Protein 8R3X (pdb70)

B-factor: mean 65.82, std 17.02, range [29.99, 141.91]

Solvent-accessible surface area: 32459 Å² total

InterPro domains:
  IPR000270 PB1 domain [PF00564] (26-107)
  IPR000270 PB1 domain [SM00666] (25-106)
  IPR000719 Protein kinase domain [PF00069] (255-521)
  IPR000719 Protein kinase domain [PS50011] (254-522)
  IPR000719 Protein kinase domain [SM00220] (254-522)
  IPR000961 AGC-kinase, C-terminal [PS51285] (523-594)
  IPR000961 AGC-kinase, C-terminal [SM00133] (523-586)
  IPR002219 Protein kinase C-like, phorbol ester/diacylglycerol-binding domain [PF00130] (141-192)
  IPR002219 Protein kinase C-like, phorbol ester/diacylglycerol-binding domain [PS00479] (141-190)
  IPR002219 Protein kinase C-like, phorbol ester/diacylglycerol-binding domain [PS50081] (140-190)
  IPR002219 Protein kinase C-like, phorbol ester/diacylglycerol-binding domain [SM00109] (141-190)
  IPR008271 Serine/threonine-protein kinase, active site [PS00108] (374-386)
  IPR011009 Protein kinase-like domain superfamily [SSF56112] (252-578)
  IPR012233 Protein kinase C [PIRSF000554] (12-596)
  IPR017441 Protein kinase, ATP binding site [PS00107] (260-287)
  IPR017892 Protein kinase, C-terminal [PF00433] (546-584)
  IPR020454 Diacylglycerol/phorbol-ester binding [PR00008] (138-152)
  IPR020454 Diacylglycerol/phorbol-ester binding [PR00008] (154-163)
  IPR020454 Diacylglycerol/phorbol-ester binding [PR00008] (167-178)
  IPR020454 Diacylglycerol/phorbol-ester binding [PR00008] (179-191)

Sequence (696 aa):
LGLQDFDLLRVIGRGSYAKVLLVRLKKTDRIYAMKVVKKELVNDDEDIDWVQTEKHVFEQASNHPFLVGLHSCFQTESRLFFVIEYVNGGDLMFHHMQRQRKLPEEHARFYSAEISLALNYLHERGIIYRDLKLDNVLLDSEGHIKLTDYGMCKEGLRPGDTTSFCGTPNYIAPEILRGEDYGFSVDWWALGVLMFEMMAGRSPFDIVGSSDNPDQNTEDYLFQVILEKQIRIPRSLSVKAASVLKSFLNKDPKERLGCHPQTGFADIQGHPFFRNVDWDMMEQKQVVPPFKPNISGEFGLDNFDSQFTNEPVQLPDDDDIVRKIDQSEFEGFEYINPLLGLQDFDLLRVIGRGSYAKVLLVRLKKTDRIYAMKVVKKELVNDDEDIDWVQTEKHVFEQASNHPFLVGLHSCFQTESRLFFVIEYVNGGDLMFHMQRQRKLPEEHARFYSAEISLALNYLHERGIIYRDLKLDNVLLDSEGHIKLTDYGMCKEGLRPGDTTSFCGTPNYIAPEILRGEDYGFSVDWWALGVLMFEMMAGRSPFDIVGSSDNPDQNTEDYLFQVILEKQIRIPRSLSVKAASVLKSFLNKDPKERLGCHPQTGFADIQGHPFFRNVDWDMMEQKQVVPPFKPNISGEFGLDNFDSQFTNEPVQLPDDDDIVRKIDQSEFEGFEYINPKKSLRQSFRRKKSLRQSFRRM

Secondary structure (DSSP, 8-state):
--GGGEEEEEEEEE-SSEEEEEEEETTT--EEEEEEEEGGG--SHHHHHHHHHHHHHHHHS--STTB--EEEEEE-SSEEEEEE----S-BHHHHHHHSSS--HHHHHHHHHHHHHHHHHHHHTT-B-----GGGEEE-TTS-EEE---TT-B----TT--B--EE-GGG--HHHHTT--B-THHHHHHHHHHHHHHHHSS-TTTTTTT-SSGGGSSHHHHHHHHHHS--PPPTTS-HHHHHHHHHHT-SSSTTSTT--TTTHHHHHHTSGGGSS--HHHHHTT-SPPS------TTT-GGGS-HHHHHS-S-----HHHHTT--GGGGTT--EE---/--GGGEEEEEEEEE-SSEEEEEEEETTSS-EEEEEEEEGGG--SSSHHHHHHHHHHHHHHHTT-TTB--EEEEEE-SSEEEEEE----S-BHHHHHHHSSS--HHHHHHHHHHHHHHHHHHHHTT-B-----GGGEEE-TTS-EEE---TT-B----TT--B--EE-GGG--HHHHTT--B-THHHHHHHHHHHHHHHHSS-TTTTTTT-SSGGGSSHHHHHHHHHHS--PPPTTS-HHHHHHHHHHT-SSSTTSTT--TTTHHHHHHTSGGGSS--HHHHHTT-SPPS------SSS-GGGS-HHHHTS-S-----HHHHTTS-GGGGTT--EE--/--S----EE-/--STTS-EE--

Structure (mmCIF, N/CA/C/O backbone):
data_8R3X
#
_entry.id   8R3X
#
_cell.length_a   78.418
_cell.length_b   86.324
_cell.length_c   114.803
_cell.angle_alpha   90.000
_cell.angle_beta   90.000
_cell.angle_gamma   90.000
#
_symmetry.space_group_name_H-M   'P 21 21 21'
#
loop_
_entity.id
_entity.type
_entity.pdbx_description
1 polymer 'Protein kinase C iota type'
2 polymer 'LLGL scribble cell polarity complex component 2'
3 water water
#
loop_
_atom_site.group_PDB
_atom_site.id
_atom_site.type_symbol
_atom_site.label_atom_id
_atom_site.label_alt_id
_atom_site.label_comp_id
_atom_site.label_asym_id
_atom_site.label_entity_id
_atom_site.label_seq_id
_atom_site.pdbx_PDB_ins_code
_atom_site.Cartn_x
_atom_site.Cartn_y
_atom_site.Cartn_z
_atom_site.occupancy
_atom_site.B_iso_or_equiv
_atom_site.auth_seq_id
_atom_site.auth_comp_id
_atom_site.auth_asym_id
_atom_site.auth_atom_id
_atom_site.pdbx_PDB_model_num
ATOM 1 N N . LEU A 1 9 ? -14.046 17.243 1.125 1.000 90.977 249 LEU A N 1
ATOM 2 C CA . LEU A 1 9 ? -12.602 17.603 1.099 1.000 90.837 249 LEU A CA 1
ATOM 3 C C . LEU A 1 9 ? -12.381 18.890 0.300 1.000 89.942 249 LEU A C 1
ATOM 4 O O . LEU A 1 9 ? -13.099 19.148 -0.667 1.000 91.337 249 LEU A O 1
ATOM 9 N N . GLY A 1 10 ? -11.358 19.669 0.704 1.000 88.111 250 GLY A N 1
ATOM 10 C CA . GLY A 1 10 ? -11.026 20.949 0.087 1.000 85.076 250 GLY A CA 1
ATOM 11 C C . GLY A 1 10 ? -9.530 21.266 0.168 1.000 82.307 250 GLY A C 1
ATOM 12 O O . GLY A 1 10 ? -8.732 20.439 0.597 1.000 80.091 250 GLY A O 1
ATOM 13 N N . LEU A 1 11 ? -9.171 22.487 -0.251 1.000 81.444 251 LEU A N 1
ATOM 14 C CA . LEU A 1 11 ? -7.788 22.946 -0.330 1.000 82.563 251 LEU A CA 1
ATOM 15 C C . LEU A 1 11 ? -7.161 23.097 1.059 1.000 88.171 251 LEU A C 1
ATOM 16 O O . LEU A 1 11 ? -5.941 22.989 1.181 1.000 87.392 251 LEU A O 1
ATOM 21 N N . GLN A 1 12 ? -8.000 23.384 2.073 1.000 95.806 252 GLN A N 1
ATOM 22 C CA . GLN A 1 12 ? -7.639 23.440 3.491 1.000 101.633 252 GLN A CA 1
ATOM 23 C C . GLN A 1 12 ? -6.874 22.188 3.941 1.000 99.899 252 GLN A C 1
ATOM 24 O O . GLN A 1 12 ? -5.904 22.292 4.700 1.000 99.596 252 GLN A O 1
ATOM 30 N N . ASP A 1 13 ? -7.297 21.014 3.439 1.000 97.646 253 ASP A N 1
ATOM 31 C CA . ASP A 1 13 ? -6.783 19.719 3.867 1.000 95.593 253 ASP A CA 1
ATOM 32 C C . ASP A 1 13 ? -5.415 19.372 3.260 1.000 89.779 253 ASP A C 1
ATOM 33 O O . ASP A 1 13 ? -4.947 18.255 3.488 1.000 88.400 253 ASP A O 1
ATOM 38 N N . PHE A 1 14 ? -4.779 20.288 2.492 1.000 84.555 254 PHE A N 1
ATOM 39 C CA . PHE A 1 14 ? -3.538 19.991 1.790 1.000 81.539 254 PHE A CA 1
ATOM 40 C C . PHE A 1 14 ? -2.471 21.046 2.078 1.000 81.776 254 PHE A C 1
ATOM 41 O O . PHE A 1 14 ? -2.747 22.240 2.027 1.000 78.602 254 PHE A O 1
ATOM 49 N N . ASP A 1 15 ? -1.263 20.555 2.393 1.000 84.697 255 ASP A N 1
ATOM 50 C CA . ASP A 1 15 ? -0.064 21.350 2.598 1.000 87.363 255 ASP A CA 1
ATOM 51 C C . ASP A 1 15 ? 0.690 21.328 1.267 1.000 84.481 255 ASP A C 1
ATOM 52 O O . ASP A 1 15 ? 1.118 20.254 0.846 1.000 88.374 255 ASP A O 1
ATOM 57 N N . LEU A 1 16 ? 0.786 22.481 0.579 1.000 82.278 256 LEU A N 1
ATOM 58 C CA . LEU A 1 16 ? 1.420 22.567 -0.738 1.000 78.986 256 LEU A CA 1
ATOM 59 C C . LEU A 1 16 ? 2.935 22.577 -0.554 1.000 79.144 256 LEU A C 1
ATOM 60 O O . LEU A 1 16 ? 3.429 23.359 0.257 1.000 80.970 256 LEU A O 1
ATOM 65 N N . LEU A 1 17 ? 3.651 21.745 -1.332 1.000 78.357 257 LEU A N 1
ATOM 66 C CA . LEU A 1 17 ? 5.058 21.437 -1.086 1.000 79.454 257 LEU A CA 1
ATOM 67 C C . LEU A 1 17 ? 5.952 21.972 -2.206 1.000 76.780 257 LEU A C 1
ATOM 68 O O . LEU A 1 17 ? 6.977 22.583 -1.903 1.000 78.649 257 LEU A O 1
ATOM 73 N N . ARG A 1 18 ? 5.599 21.700 -3.473 1.000 73.485 258 ARG A N 1
ATOM 74 C CA . ARG A 1 18 ? 6.369 22.173 -4.620 1.000 76.504 258 ARG A CA 1
ATOM 75 C C . ARG A 1 18 ? 5.555 22.049 -5.912 1.000 75.896 258 ARG A C 1
ATOM 76 O O . ARG A 1 18 ? 4.647 21.227 -5.987 1.000 82.068 258 ARG A O 1
ATOM 84 N N . VAL A 1 19 ? 5.887 22.883 -6.912 1.000 74.109 259 VAL A N 1
ATOM 85 C CA . VAL A 1 19 ? 5.381 22.763 -8.272 1.000 71.848 259 VAL A CA 1
ATOM 86 C C . VAL A 1 19 ? 6.242 21.722 -8.983 1.000 71.072 259 VAL A C 1
ATOM 87 O O . VAL A 1 19 ? 7.458 21.763 -8.848 1.000 76.580 259 VAL A O 1
ATOM 91 N N . ILE A 1 20 ? 5.617 20.794 -9.723 1.000 68.190 260 ILE A N 1
ATOM 92 C CA . ILE A 1 20 ? 6.336 19.693 -10.361 1.000 69.416 260 ILE A CA 1
ATOM 93 C C . ILE A 1 20 ? 6.008 19.551 -11.852 1.000 67.487 260 ILE A C 1
ATOM 94 O O . ILE A 1 20 ? 6.644 18.738 -12.528 1.000 65.966 260 ILE A O 1
ATOM 99 N N . GLY A 1 21 ? 5.053 20.320 -12.394 1.000 68.658 261 GLY A N 1
ATOM 100 C CA . GLY A 1 21 ? 4.581 20.067 -13.749 1.000 66.929 261 GLY A CA 1
ATOM 101 C C . GLY A 1 21 ? 3.559 21.097 -14.223 1.000 65.679 261 GLY A C 1
ATOM 102 O O . GLY A 1 21 ? 2.929 21.782 -13.413 1.000 60.539 261 GLY A O 1
ATOM 103 N N . ARG A 1 22 ? 3.425 21.184 -15.557 1.000 67.674 262 ARG A N 1
ATOM 104 C CA . ARG A 1 22 ? 2.542 22.130 -16.225 1.000 68.966 262 ARG A CA 1
ATOM 105 C C . ARG A 1 22 ? 2.105 21.547 -17.568 1.000 72.601 262 ARG A C 1
ATOM 106 O O . ARG A 1 22 ? 2.957 21.251 -18.401 1.000 76.936 262 ARG A O 1
ATOM 114 N N . GLY A 1 23 ? 0.790 21.359 -17.750 1.000 78.020 263 GLY A N 1
ATOM 115 C CA . GLY A 1 23 ? 0.188 21.098 -19.052 1.000 81.402 263 GLY A CA 1
ATOM 116 C C . GLY A 1 23 ? -0.355 22.385 -19.676 1.000 85.926 263 GLY A C 1
ATOM 117 O O . GLY A 1 23 ? -0.069 23.483 -19.195 1.000 87.426 263 GLY A O 1
ATOM 118 N N . SER A 1 24 ? -1.133 22.233 -20.752 1.000 89.969 264 SER A N 1
ATOM 119 C CA . SER A 1 24 ? -1.852 23.344 -21.366 1.000 95.443 264 SER A CA 1
ATOM 120 C C . SER A 1 24 ? -2.958 23.855 -20.435 1.000 92.753 264 SER A C 1
ATOM 121 O O . SER A 1 24 ? -3.080 25.066 -20.228 1.000 87.424 264 SER A O 1
ATOM 124 N N . TYR A 1 25 ? -3.727 22.917 -19.859 1.000 90.627 265 TYR A N 1
ATOM 125 C CA . TYR A 1 25 ? -4.838 23.222 -18.964 1.000 86.597 265 TYR A CA 1
ATOM 126 C C . TYR A 1 25 ? -4.372 23.399 -17.514 1.000 81.154 265 TYR A C 1
ATOM 127 O O . TYR A 1 25 ? -4.862 24.299 -16.827 1.000 79.657 265 TYR A O 1
ATOM 136 N N . ALA A 1 26 ? -3.415 22.566 -17.063 1.000 76.314 266 ALA A N 1
ATOM 137 C CA . ALA A 1 26 ? -3.183 22.316 -15.647 1.000 71.393 266 ALA A CA 1
ATOM 138 C C . ALA A 1 26 ? -1.821 22.819 -15.162 1.000 66.353 266 ALA A C 1
ATOM 139 O O . ALA A 1 26 ? -0.875 22.942 -15.937 1.000 67.029 266 ALA A O 1
ATOM 141 N N . LYS A 1 27 ? -1.753 23.087 -13.850 1.000 62.494 267 LYS A N 1
ATOM 142 C CA . LYS A 1 27 ? -0.521 23.184 -13.084 1.000 62.526 267 LYS A CA 1
ATOM 143 C C . LYS A 1 27 ? -0.511 22.043 -12.068 1.000 62.750 267 LYS A C 1
ATOM 144 O O . LYS A 1 27 ? -1.537 21.797 -11.434 1.000 63.613 267 LYS A O 1
ATOM 150 N N . VAL A 1 28 ? 0.644 21.376 -11.902 1.000 63.371 268 VAL A N 1
ATOM 151 C CA . VAL A 1 28 ? 0.753 20.190 -11.059 1.000 61.476 268 VAL A CA 1
ATOM 152 C C . VAL A 1 28 ? 1.637 20.507 -9.856 1.000 61.697 268 VAL A C 1
ATOM 153 O O . VAL A 1 28 ? 2.696 21.109 -10.015 1.000 63.697 268 VAL A O 1
ATOM 157 N N . LEU A 1 29 ? 1.186 20.072 -8.669 1.000 61.886 269 LEU A N 1
ATOM 158 C CA . LEU A 1 29 ? 1.904 20.291 -7.425 1.000 65.792 269 LEU A CA 1
ATOM 159 C C . LEU A 1 29 ? 2.034 18.975 -6.663 1.000 64.853 269 LEU A C 1
ATOM 160 O O . LEU A 1 29 ? 1.180 18.102 -6.775 1.000 60.594 269 LEU A O 1
ATOM 165 N N . LEU A 1 30 ? 3.126 18.859 -5.895 1.000 66.787 270 LEU A N 1
ATOM 166 C CA . LEU A 1 30 ? 3.250 17.898 -4.811 1.000 68.292 270 LEU A CA 1
ATOM 167 C C . LEU A 1 30 ? 2.536 18.472 -3.590 1.000 70.498 270 LEU A C 1
ATOM 168 O O . LEU A 1 30 ? 2.802 19.615 -3.216 1.000 74.656 270 LEU A O 1
ATOM 173 N N . VAL A 1 31 ? 1.643 17.675 -2.978 1.000 69.364 271 VAL A N 1
ATOM 174 C CA . VAL A 1 31 ? 0.884 18.083 -1.799 1.000 68.750 271 VAL A CA 1
ATOM 175 C C . VAL A 1 31 ? 0.964 16.980 -0.744 1.000 69.053 271 VAL A C 1
ATOM 176 O O . VAL A 1 31 ? 1.258 15.842 -1.084 1.000 70.432 271 VAL A O 1
ATOM 180 N N . ARG A 1 32 ? 0.705 17.341 0.522 1.000 70.140 272 ARG A N 1
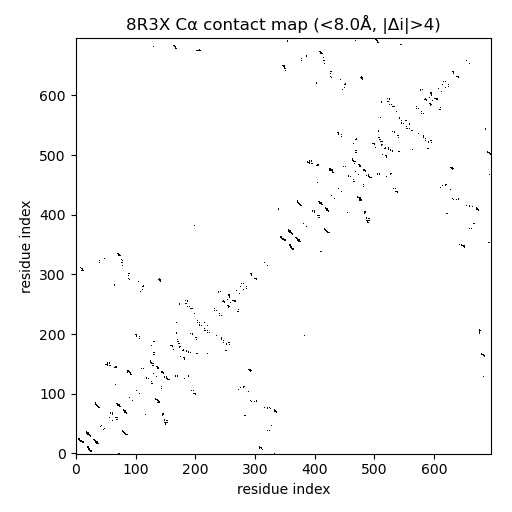ATOM 181 C CA . ARG A 1 32 ? 0.569 16.404 1.630 1.000 73.717 272 ARG A CA 1
ATOM 182 C C . ARG A 1 32 ? -0.853 16.516 2.173 1.000 73.643 272 ARG A C 1
ATOM 183 O O . ARG A 1 32 ? -1.321 17.623 2.425 1.000 76.070 272 ARG A O 1
ATOM 191 N N . LEU A 1 33 ? -1.511 15.369 2.382 1.000 72.230 273 LEU A N 1
ATOM 192 C CA . LEU A 1 33 ? -2.763 15.323 3.117 1.000 74.464 273 LEU A CA 1
ATOM 193 C C . LEU A 1 33 ? -2.437 15.472 4.599 1.000 82.010 273 LEU A C 1
ATOM 194 O O . LEU A 1 33 ? -1.731 14.634 5.165 1.000 85.705 273 LEU A O 1
ATOM 199 N N . LYS A 1 34 ? -2.984 16.530 5.221 1.000 86.258 274 LYS A N 1
ATOM 200 C CA . LYS A 1 34 ? -2.737 16.860 6.618 1.000 88.566 274 LYS A CA 1
ATOM 201 C C . LYS A 1 34 ? -3.269 15.765 7.547 1.000 92.890 274 LYS A C 1
ATOM 202 O O . LYS A 1 34 ? -2.696 15.530 8.606 1.000 96.830 274 LYS A O 1
ATOM 208 N N . LYS A 1 35 ? -4.357 15.098 7.140 1.000 94.867 275 LYS A N 1
ATOM 209 C CA . LYS A 1 35 ? -4.981 14.030 7.907 1.000 95.096 275 LYS A CA 1
ATOM 210 C C . LYS A 1 35 ? -4.048 12.829 8.104 1.000 90.824 275 LYS A C 1
ATOM 211 O O . LYS A 1 35 ? -4.043 12.267 9.199 1.000 89.919 275 LYS A O 1
ATOM 217 N N . THR A 1 36 ? -3.249 12.471 7.084 1.000 87.747 276 THR A N 1
ATOM 218 C CA . THR A 1 36 ? -2.555 11.176 7.050 1.000 86.708 276 THR A CA 1
ATOM 219 C C . THR A 1 36 ? -1.044 11.257 6.799 1.000 85.537 276 THR A C 1
ATOM 220 O O . THR A 1 36 ? -0.378 10.224 6.912 1.000 82.515 276 THR A O 1
ATOM 224 N N . ASP A 1 37 ? -0.526 12.422 6.362 1.000 83.905 277 ASP A N 1
ATOM 225 C CA . ASP A 1 37 ? 0.875 12.604 5.995 1.000 81.389 277 ASP A CA 1
ATOM 226 C C . ASP A 1 37 ? 1.285 11.700 4.821 1.000 77.457 277 ASP A C 1
ATOM 227 O O . ASP A 1 37 ? 2.468 11.397 4.657 1.000 79.049 277 ASP A O 1
ATOM 232 N N . ARG A 1 38 ? 0.322 11.270 3.988 1.000 74.112 278 ARG A N 1
ATOM 233 C CA . ARG A 1 38 ? 0.630 10.736 2.672 1.000 72.735 278 ARG A CA 1
ATOM 234 C C . ARG A 1 38 ? 0.777 11.937 1.741 1.000 69.016 278 ARG A C 1
ATOM 235 O O . ARG A 1 38 ? 0.092 12.941 1.929 1.000 70.043 278 ARG A O 1
ATOM 243 N N . ILE A 1 39 ? 1.683 11.826 0.760 1.000 65.071 279 ILE A N 1
ATOM 244 C CA . ILE A 1 39 ? 1.909 12.860 -0.237 1.000 61.621 279 ILE A CA 1
ATOM 245 C C . ILE A 1 39 ? 1.269 12.413 -1.553 1.000 59.655 279 ILE A C 1
ATOM 246 O O . ILE A 1 39 ? 1.305 11.236 -1.890 1.000 58.336 279 ILE A O 1
ATOM 251 N N . TYR A 1 40 ? 0.678 13.373 -2.281 1.000 60.757 280 TYR A N 1
ATOM 252 C CA . TYR A 1 40 ? -0.016 13.131 -3.539 1.000 56.973 280 TYR A CA 1
ATOM 253 C C . TYR A 1 40 ? 0.385 14.198 -4.558 1.000 55.357 280 TYR A C 1
ATOM 254 O O . TYR A 1 40 ? 1.021 15.192 -4.212 1.000 54.825 280 TYR A O 1
ATOM 263 N N . ALA A 1 41 ? 0.013 13.962 -5.821 1.000 54.433 281 ALA A N 1
ATOM 264 C CA . ALA A 1 41 ? 0.122 14.944 -6.893 1.000 53.564 281 ALA A CA 1
ATOM 265 C C . ALA A 1 41 ? -1.230 15.629 -7.086 1.000 53.106 281 ALA A C 1
ATOM 266 O O . ALA A 1 41 ? -2.249 14.946 -7.103 1.000 55.454 281 ALA A O 1
ATOM 268 N N . MET A 1 42 ? -1.233 16.959 -7.243 1.000 52.685 282 MET A N 1
ATOM 269 C CA . MET A 1 42 ? -2.462 17.734 -7.353 1.000 54.099 282 MET A CA 1
ATOM 270 C C . MET A 1 42 ? -2.477 18.460 -8.700 1.000 54.364 282 MET A C 1
ATOM 271 O O . MET A 1 42 ? -1.696 19.385 -8.885 1.000 59.694 282 MET A O 1
ATOM 276 N N . LYS A 1 43 ? -3.372 18.049 -9.614 1.000 53.864 283 LYS A N 1
ATOM 277 C CA . LYS A 1 43 ? -3.573 18.711 -10.895 1.000 55.751 283 LYS A CA 1
ATOM 278 C C . LYS A 1 43 ? -4.575 19.849 -10.693 1.000 56.602 283 LYS A C 1
ATOM 279 O O . LYS A 1 43 ? -5.732 19.580 -10.373 1.000 55.736 283 LYS A O 1
ATOM 285 N N . VAL A 1 44 ? -4.123 21.101 -10.896 1.000 57.378 284 VAL A N 1
ATOM 286 C CA . VAL A 1 44 ? -4.920 22.302 -10.684 1.000 56.936 284 VAL A CA 1
ATOM 287 C C . VAL A 1 44 ? -5.270 22.857 -12.061 1.000 57.091 284 VAL A C 1
ATOM 288 O O . VAL A 1 44 ? -4.379 23.330 -12.759 1.000 58.710 284 VAL A O 1
ATOM 292 N N . VAL A 1 45 ? -6.554 22.778 -12.439 1.000 55.688 285 VAL A N 1
ATOM 293 C CA . VAL A 1 45 ? -7.053 23.306 -13.697 1.000 55.193 285 VAL A CA 1
ATOM 294 C C . VAL A 1 45 ? -7.878 24.550 -13.386 1.000 58.146 285 VAL A C 1
ATOM 295 O O . VAL A 1 45 ? -8.856 24.449 -12.649 1.000 60.802 285 VAL A O 1
ATOM 299 N N . LYS A 1 46 ? -7.484 25.701 -13.955 1.000 60.026 286 LYS A N 1
ATOM 300 C CA . LYS A 1 46 ? -8.270 26.926 -13.863 1.000 63.210 286 LYS A CA 1
ATOM 301 C C . LYS A 1 46 ? -9.540 26.830 -14.719 1.000 60.507 286 LYS A C 1
ATOM 302 O O . LYS A 1 46 ? -9.467 26.453 -15.890 1.000 59.518 286 LYS A O 1
ATOM 308 N N . LYS A 1 47 ? -10.690 27.219 -14.144 1.000 58.131 287 LYS A N 1
ATOM 309 C CA . LYS A 1 47 ? -11.975 27.164 -14.831 1.000 56.994 287 LYS A CA 1
ATOM 310 C C . LYS A 1 47 ? -12.065 28.190 -15.964 1.000 59.373 287 LYS A C 1
ATOM 311 O O . LYS A 1 47 ? -12.853 28.014 -16.881 1.000 60.107 287 LYS A O 1
ATOM 317 N N . GLU A 1 48 ? -11.300 29.286 -15.848 1.000 62.673 288 GLU A N 1
ATOM 318 C CA . GLU A 1 48 ? -11.012 30.267 -16.896 1.000 65.403 288 GLU A CA 1
ATOM 319 C C . GLU A 1 48 ? -10.735 29.630 -18.264 1.000 64.626 288 GLU A C 1
ATOM 320 O O . GLU A 1 48 ? -11.178 30.153 -19.286 1.000 64.408 288 GLU A O 1
ATOM 326 N N . LEU A 1 49 ? -9.984 28.519 -18.268 1.000 66.129 289 LEU A N 1
ATOM 327 C CA . LEU A 1 49 ? -9.526 27.840 -19.476 1.000 69.437 289 LEU A CA 1
ATOM 328 C C . LEU A 1 49 ? -10.587 26.910 -20.076 1.000 66.276 289 LEU A C 1
ATOM 329 O O . LEU A 1 49 ? -10.476 26.575 -21.257 1.000 65.395 289 LEU A O 1
ATOM 334 N N . VAL A 1 50 ? -11.576 26.459 -19.281 1.000 65.863 290 VAL A N 1
ATOM 335 C CA . VAL A 1 50 ? -12.537 25.451 -19.721 1.000 65.997 290 VAL A CA 1
ATOM 336 C C . VAL A 1 50 ? -13.859 26.150 -20.089 1.000 68.563 290 VAL A C 1
ATOM 337 O O . VAL A 1 50 ? -14.586 26.614 -19.212 1.000 63.200 290 VAL A O 1
ATOM 341 N N . ASN A 1 51 ? -14.144 26.252 -21.410 1.000 75.133 291 ASN A N 1
ATOM 342 C CA . ASN A 1 51 ? -15.145 27.166 -21.974 1.000 81.294 291 ASN A CA 1
ATOM 343 C C . ASN A 1 51 ? -16.018 26.537 -23.068 1.000 84.871 291 ASN A C 1
ATOM 344 O O . ASN A 1 51 ? -17.177 26.930 -23.196 1.000 86.010 291 ASN A O 1
ATOM 349 N N . ASP A 1 52 ? -15.464 25.624 -23.885 1.000 87.908 292 ASP A N 1
ATOM 350 C CA . ASP A 1 52 ? -16.169 24.992 -24.996 1.000 94.503 292 ASP A CA 1
ATOM 351 C C . ASP A 1 52 ? -16.596 23.569 -24.635 1.000 92.377 292 ASP A C 1
ATOM 352 O O . ASP A 1 52 ? -16.240 23.071 -23.572 1.000 81.333 292 ASP A O 1
ATOM 357 N N . ASP A 1 53 ? -17.356 22.924 -25.547 1.000 101.467 293 ASP A N 1
ATOM 358 C CA . ASP A 1 53 ? -17.649 21.492 -25.509 1.000 104.539 293 ASP A CA 1
ATOM 359 C C . ASP A 1 53 ? -16.379 20.686 -25.245 1.000 104.097 293 ASP A C 1
ATOM 360 O O . ASP A 1 53 ? -16.323 19.937 -24.275 1.000 103.844 293 ASP A O 1
ATOM 365 N N . GLU A 1 54 ? -15.333 20.974 -26.038 1.000 103.894 294 GLU A N 1
ATOM 366 C CA . GLU A 1 54 ? -14.079 20.231 -26.065 1.000 99.967 294 GLU A CA 1
ATOM 367 C C . GLU A 1 54 ? -13.350 20.262 -24.712 1.000 96.054 294 GLU A C 1
ATOM 368 O O . GLU A 1 54 ? -12.514 19.397 -24.465 1.000 99.567 294 GLU A O 1
ATOM 374 N N . ASP A 1 55 ? -13.639 21.264 -23.864 1.000 94.956 295 ASP A N 1
ATOM 375 C CA . ASP A 1 55 ? -12.940 21.515 -22.612 1.000 89.126 295 ASP A CA 1
ATOM 376 C C . ASP A 1 55 ? -13.651 20.865 -21.417 1.000 85.816 295 ASP A C 1
ATOM 377 O O . ASP A 1 55 ? -12.979 20.380 -20.500 1.000 80.365 295 ASP A O 1
ATOM 382 N N . ILE A 1 56 ? -14.999 20.945 -21.387 1.000 85.037 296 ILE A N 1
ATOM 383 C CA . ILE A 1 56 ? -15.827 20.340 -20.338 1.000 83.905 296 ILE A CA 1
ATOM 384 C C . ILE A 1 56 ? -15.754 18.813 -20.423 1.000 81.881 296 ILE A C 1
ATOM 385 O O . ILE A 1 56 ? -15.717 18.152 -19.386 1.000 79.465 296 ILE A O 1
ATOM 390 N N . ASP A 1 57 ? -15.772 18.265 -21.650 1.000 83.171 297 ASP A N 1
ATOM 391 C CA . ASP A 1 57 ? -15.684 16.830 -21.887 1.000 81.541 297 ASP A CA 1
ATOM 392 C C . ASP A 1 57 ? -14.334 16.292 -21.409 1.000 77.141 297 ASP A C 1
ATOM 393 O O . ASP A 1 57 ? -14.305 15.206 -20.831 1.000 76.625 297 ASP A O 1
ATOM 398 N N . TRP A 1 58 ? -13.246 17.053 -21.647 1.000 77.804 298 TRP A N 1
ATOM 399 C CA . TRP A 1 58 ? -11.893 16.719 -21.206 1.000 85.713 298 TRP A CA 1
ATOM 400 C C . TRP A 1 58 ? -11.830 16.473 -19.696 1.000 86.274 298 TRP A C 1
ATOM 401 O O . TRP A 1 58 ? -11.173 15.522 -19.271 1.000 87.282 298 TRP A O 1
ATOM 412 N N . VAL A 1 59 ? -12.520 17.308 -18.900 1.000 88.571 299 VAL A N 1
ATOM 413 C CA . VAL A 1 59 ? -12.502 17.165 -17.446 1.000 87.084 299 VAL A CA 1
ATOM 414 C C . VAL A 1 59 ? -13.445 16.041 -16.996 1.000 89.287 299 VAL A C 1
ATOM 415 O O . VAL A 1 59 ? -13.083 15.266 -16.110 1.000 86.560 299 VAL A O 1
ATOM 419 N N . GLN A 1 60 ? -14.643 15.952 -17.597 1.000 92.456 300 GLN A N 1
ATOM 420 C CA . GLN A 1 60 ? -15.656 14.977 -17.203 1.000 92.216 300 GLN A CA 1
ATOM 421 C C . GLN A 1 60 ? -15.183 13.548 -17.469 1.000 89.574 300 GLN A C 1
ATOM 422 O O . GLN A 1 60 ? -15.388 12.689 -16.612 1.000 84.494 300 GLN A O 1
ATOM 428 N N . THR A 1 61 ? -14.568 13.303 -18.643 1.000 90.221 301 THR A N 1
ATOM 429 C CA . THR A 1 61 ? -14.092 11.970 -18.999 1.000 90.079 301 THR A CA 1
ATOM 430 C C . THR A 1 61 ? -12.868 11.618 -18.150 1.000 80.715 301 THR A C 1
ATOM 431 O O . THR A 1 61 ? -12.829 10.501 -17.641 1.000 77.659 301 THR A O 1
ATOM 435 N N . GLU A 1 62 ? -11.924 12.560 -17.954 1.000 70.114 302 GLU A N 1
ATOM 436 C CA . GLU A 1 62 ? -10.771 12.353 -17.083 1.000 67.608 302 GLU A CA 1
ATOM 437 C C . GLU A 1 62 ? -11.217 11.852 -15.705 1.000 69.474 302 GLU A C 1
ATOM 438 O O . GLU A 1 62 ? -10.654 10.876 -15.197 1.000 72.074 302 GLU A O 1
ATOM 444 N N . LYS A 1 63 ? -12.249 12.498 -15.131 1.000 71.169 303 LYS A N 1
ATOM 445 C CA . LYS A 1 63 ? -12.837 12.070 -13.869 1.000 72.174 303 LYS A CA 1
ATOM 446 C C . LYS A 1 63 ? -13.416 10.661 -14.004 1.000 74.209 303 LYS A C 1
ATOM 447 O O . LYS A 1 63 ? -13.111 9.808 -13.176 1.000 81.102 303 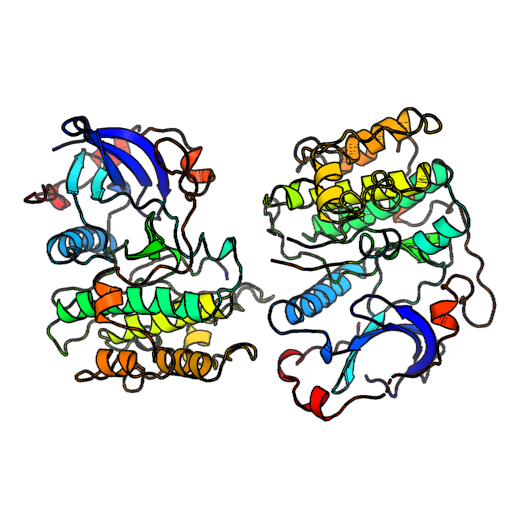LYS A O 1
ATOM 453 N N . HIS A 1 64 ? -14.220 10.421 -15.052 1.000 74.059 304 HIS A N 1
ATOM 454 C CA . HIS A 1 64 ? -14.932 9.159 -15.229 1.000 76.349 304 HIS A CA 1
ATOM 455 C C . HIS A 1 64 ? -13.956 7.986 -15.375 1.000 74.946 304 HIS A C 1
ATOM 456 O O . HIS A 1 64 ? -14.214 6.923 -14.823 1.000 77.944 304 HIS A O 1
ATOM 463 N N . VAL A 1 65 ? -12.831 8.178 -16.085 1.000 72.472 305 VAL A N 1
ATOM 464 C CA . VAL A 1 65 ? -11.863 7.115 -16.336 1.000 72.938 305 VAL A CA 1
ATOM 465 C C . VAL A 1 65 ? -11.072 6.830 -15.057 1.000 76.391 305 VAL A C 1
ATOM 466 O O . VAL A 1 65 ? -10.824 5.663 -14.759 1.000 86.392 305 VAL A O 1
ATOM 470 N N . PHE A 1 66 ? -10.680 7.879 -14.310 1.000 71.930 306 PHE A N 1
ATOM 471 C CA . PHE A 1 66 ? -10.048 7.712 -13.006 1.000 67.482 306 PHE A CA 1
ATOM 472 C C . PHE A 1 66 ? -10.889 6.804 -12.091 1.000 72.430 306 PHE A C 1
ATOM 473 O O . PHE A 1 66 ? -10.326 6.021 -11.336 1.000 72.011 306 PHE A O 1
ATOM 481 N N . GLU A 1 67 ? -12.226 6.897 -12.148 1.000 79.294 307 GLU A N 1
ATOM 482 C CA . GLU A 1 67 ? -13.110 6.068 -11.330 1.000 87.166 307 GLU A CA 1
ATOM 483 C C . GLU A 1 67 ? -13.183 4.645 -11.893 1.000 92.166 307 GLU A C 1
ATOM 484 O O . GLU A 1 67 ? -12.844 3.673 -11.217 1.000 92.995 307 GLU A O 1
ATOM 490 N N . GLN A 1 68 ? -13.689 4.548 -13.130 1.000 98.562 308 GLN A N 1
ATOM 491 C CA . GLN A 1 68 ? -14.133 3.288 -13.719 1.000 102.736 308 GLN A CA 1
ATOM 492 C C . GLN A 1 68 ? -12.939 2.397 -14.061 1.000 98.093 308 GLN A C 1
ATOM 493 O O . GLN A 1 68 ? -13.069 1.175 -14.041 1.000 98.654 308 GLN A O 1
ATOM 499 N N . ALA A 1 69 ? -11.811 3.025 -14.424 1.000 90.840 309 ALA A N 1
ATOM 500 C CA . ALA A 1 69 ? -10.544 2.351 -14.655 1.000 82.370 309 ALA A CA 1
ATOM 501 C C . ALA A 1 69 ? -9.579 2.728 -13.528 1.000 77.996 309 ALA A C 1
ATOM 502 O O . ALA A 1 69 ? -10.013 3.020 -12.415 1.000 76.249 309 ALA A O 1
ATOM 504 N N . SER A 1 70 ? -8.269 2.641 -13.805 1.000 76.599 310 SER A N 1
ATOM 505 C CA . SER A 1 70 ? -7.196 3.166 -12.972 1.000 76.217 310 SER A CA 1
ATOM 506 C C . SER A 1 70 ? -6.936 2.325 -11.710 1.000 77.120 310 SER A C 1
ATOM 507 O O . SER A 1 70 ? -6.114 2.723 -10.879 1.000 77.875 310 SER A O 1
ATOM 510 N N . ASN A 1 71 ? -7.544 1.132 -11.607 1.000 73.746 311 ASN A N 1
ATOM 511 C CA . ASN A 1 71 ? -7.232 0.152 -10.578 1.000 75.406 311 ASN A CA 1
ATOM 512 C C . ASN A 1 71 ? -5.903 -0.538 -10.928 1.000 78.709 311 ASN A C 1
ATOM 513 O O . ASN A 1 71 ? -5.094 -0.817 -10.045 1.000 86.166 311 ASN A O 1
ATOM 518 N N . HIS A 1 72 ? -5.704 -0.806 -12.231 1.000 73.019 312 HIS A N 1
ATOM 519 C CA . HIS A 1 72 ? -4.519 -1.380 -12.870 1.000 68.184 312 HIS A CA 1
ATOM 520 C C . HIS A 1 72 ? -3.178 -0.846 -12.339 1.000 63.544 312 HIS A C 1
ATOM 521 O O . HIS A 1 72 ? -3.088 0.334 -12.005 1.000 62.792 312 HIS A O 1
ATOM 528 N N . PRO A 1 73 ? -2.093 -1.667 -12.256 1.000 59.994 313 PRO A N 1
ATOM 529 C CA . PRO A 1 73 ? -0.783 -1.188 -11.792 1.000 58.910 313 PRO A CA 1
ATOM 530 C C . PRO A 1 73 ? 0.012 -0.209 -12.657 1.000 58.625 313 PRO A C 1
ATOM 531 O O . PRO A 1 73 ? 0.955 0.395 -12.147 1.000 60.373 313 PRO A O 1
ATOM 535 N N . PHE A 1 74 ? -0.337 -0.094 -13.949 1.000 57.299 314 PHE A N 1
ATOM 536 C CA . PHE A 1 74 ? 0.309 0.828 -14.877 1.000 55.112 314 PHE A CA 1
ATOM 537 C C . PHE A 1 74 ? -0.615 1.988 -15.245 1.000 54.220 314 PHE A C 1
ATOM 538 O O . PHE A 1 74 ? -0.459 2.575 -16.314 1.000 55.722 314 PHE A O 1
ATOM 546 N N . LEU A 1 75 ? -1.555 2.336 -14.357 1.000 55.504 315 LEU A N 1
ATOM 547 C CA . LEU A 1 75 ? -2.403 3.509 -14.522 1.000 56.575 315 LEU A CA 1
ATOM 548 C C . LEU A 1 75 ? -2.424 4.276 -13.204 1.000 57.512 315 LEU A C 1
ATOM 549 O O . LEU A 1 75 ? -2.404 3.662 -12.136 1.000 64.584 315 LEU A O 1
ATOM 554 N N . VAL A 1 76 ? -2.489 5.610 -13.293 1.000 54.925 316 VAL A N 1
ATOM 555 C CA . VAL A 1 76 ? -2.484 6.488 -12.130 1.000 54.172 316 VAL A CA 1
ATOM 556 C C . VAL A 1 76 ? -3.877 6.470 -11.502 1.000 52.133 316 VAL A C 1
ATOM 557 O O . VAL A 1 76 ? -4.852 6.708 -12.209 1.000 54.762 316 VAL A O 1
ATOM 561 N N . GLY A 1 77 ? -3.966 6.201 -10.189 1.000 50.801 317 GLY A N 1
ATOM 562 C CA . GLY A 1 77 ? -5.223 6.238 -9.450 1.000 50.961 317 GLY A CA 1
ATOM 563 C C . GLY A 1 77 ? -5.524 7.634 -8.901 1.000 51.506 317 GLY A C 1
ATOM 564 O O . GLY A 1 77 ? -4.605 8.447 -8.784 1.000 51.138 317 GLY A O 1
ATOM 565 N N . LEU A 1 78 ? -6.798 7.868 -8.531 1.000 50.909 318 LEU A N 1
ATOM 566 C CA . LEU A 1 78 ? -7.305 9.159 -8.079 1.000 51.617 318 LEU A CA 1
ATOM 567 C C . LEU A 1 78 ? -7.682 9.074 -6.601 1.000 53.799 318 LEU A C 1
ATOM 568 O O . LEU A 1 78 ? -8.541 8.277 -6.236 1.000 57.183 318 LEU A O 1
ATOM 573 N N . HIS A 1 79 ? -7.088 9.937 -5.770 1.000 53.662 319 HIS A N 1
ATOM 574 C CA . HIS A 1 79 ? -7.493 10.083 -4.380 1.000 54.364 319 HIS A CA 1
ATOM 575 C C . HIS A 1 79 ? -8.849 10.782 -4.269 1.000 55.199 319 HIS A C 1
ATOM 576 O O . HIS A 1 79 ? -9.770 10.241 -3.654 1.000 57.083 319 HIS A O 1
ATOM 583 N N . SER A 1 80 ? -8.962 11.988 -4.843 1.000 55.496 320 SER A N 1
ATOM 584 C CA . SER A 1 80 ? -10.128 12.841 -4.628 1.000 56.228 320 SER A CA 1
ATOM 585 C C . SER A 1 80 ? -10.199 13.993 -5.637 1.000 55.178 320 SER A C 1
ATOM 586 O O . SER A 1 80 ? -9.209 14.325 -6.281 1.000 54.604 320 SER A O 1
ATOM 589 N N . CYS A 1 81 ? -11.393 14.604 -5.728 1.000 55.954 321 CYS A N 1
ATOM 590 C CA . CYS A 1 81 ? -11.678 15.786 -6.530 1.000 54.330 321 CYS A CA 1
ATOM 591 C C . CYS A 1 81 ? -12.349 16.853 -5.675 1.000 56.238 321 CYS A C 1
ATOM 592 O O . CYS A 1 81 ? -13.209 16.519 -4.867 1.000 60.126 321 CYS A O 1
ATOM 595 N N . PHE A 1 82 ? -12.001 18.130 -5.889 1.000 55.951 322 PHE A N 1
ATOM 596 C CA . PHE A 1 82 ? -12.724 19.240 -5.275 1.000 57.683 322 PHE A CA 1
ATOM 597 C C . PHE A 1 82 ? -12.507 20.518 -6.090 1.000 57.265 322 PHE A C 1
ATOM 598 O O . PHE A 1 82 ? -11.750 20.509 -7.060 1.000 53.451 322 PHE A O 1
ATOM 606 N N . GLN A 1 83 ? -13.180 21.609 -5.673 1.000 60.747 323 GLN A N 1
ATOM 607 C CA . GLN A 1 83 ? -13.116 22.894 -6.356 1.000 59.712 323 GLN A CA 1
ATOM 608 C C . GLN A 1 83 ? -13.120 24.052 -5.359 1.000 60.265 323 GLN A C 1
ATOM 609 O O . GLN A 1 83 ? -13.723 23.952 -4.297 1.000 59.894 323 GLN A O 1
ATOM 615 N N . THR A 1 84 ? -12.386 25.120 -5.712 1.000 61.410 324 THR A N 1
ATOM 616 C CA . THR A 1 84 ? -12.648 26.484 -5.271 1.000 62.815 324 THR A CA 1
ATOM 617 C C . THR A 1 84 ? -13.537 27.133 -6.333 1.000 65.632 324 THR A C 1
ATOM 618 O O . THR A 1 84 ? -13.949 26.466 -7.283 1.000 67.371 324 THR A O 1
ATOM 622 N N . GLU A 1 85 ? -13.825 28.434 -6.177 1.000 66.753 325 GLU A N 1
ATOM 623 C CA . GLU A 1 85 ? -14.614 29.180 -7.147 1.000 66.561 325 GLU A CA 1
ATOM 624 C C . GLU A 1 85 ? -13.938 29.239 -8.529 1.000 65.200 325 GLU A C 1
ATOM 625 O O . GLU A 1 85 ? -14.647 29.267 -9.534 1.000 61.271 325 GLU A O 1
ATOM 631 N N . SER A 1 86 ? -12.589 29.233 -8.587 1.000 66.311 326 SER A N 1
ATOM 632 C CA . SER A 1 86 ? -11.828 29.474 -9.815 1.000 65.679 326 SER A CA 1
ATOM 633 C C . SER A 1 86 ? -11.196 28.225 -10.439 1.000 59.683 326 SER A C 1
ATOM 634 O O . SER A 1 86 ? -10.787 28.302 -11.598 1.000 57.525 326 SER A O 1
ATOM 637 N N . ARG A 1 87 ? -11.073 27.113 -9.689 1.000 58.294 327 ARG A N 1
ATOM 638 C CA . ARG A 1 87 ? -10.234 25.987 -10.096 1.000 56.412 327 ARG A CA 1
ATOM 639 C C . ARG A 1 87 ? -10.884 24.638 -9.790 1.000 52.093 327 ARG A C 1
ATOM 640 O O . ARG A 1 87 ? -11.622 24.513 -8.812 1.000 52.841 327 ARG A O 1
ATOM 648 N N . LEU A 1 88 ? -10.560 23.637 -10.626 1.000 48.066 328 LEU A N 1
ATOM 649 C CA . LEU A 1 88 ? -10.823 22.230 -10.351 1.000 47.393 328 LEU A CA 1
ATOM 650 C C . LEU A 1 88 ? -9.533 21.561 -9.883 1.000 47.861 328 LEU A C 1
ATOM 651 O O . LEU A 1 88 ? -8.481 21.815 -10.463 1.000 46.058 328 LEU A O 1
ATOM 656 N N . PHE A 1 89 ? -9.638 20.685 -8.867 1.000 50.809 329 PHE A N 1
ATOM 657 C CA . PHE A 1 89 ? -8.503 19.985 -8.273 1.000 52.506 329 PHE A CA 1
ATOM 658 C C . PHE A 1 89 ? -8.685 18.474 -8.411 1.000 50.901 329 PHE A C 1
ATOM 659 O O . PHE A 1 89 ? -9.710 17.965 -7.986 1.000 53.004 329 PHE A O 1
ATOM 667 N N . PHE A 1 90 ? -7.694 17.780 -8.992 1.000 49.127 330 PHE A N 1
ATOM 668 C CA . PHE A 1 90 ? -7.587 16.326 -8.954 1.000 48.753 330 PHE A CA 1
ATOM 669 C C . PHE A 1 90 ? -6.406 15.941 -8.069 1.000 49.382 330 PHE A C 1
ATOM 670 O O . PHE A 1 90 ? -5.289 16.370 -8.350 1.000 48.753 330 PHE A O 1
ATOM 678 N N . VAL A 1 91 ? -6.655 15.133 -7.027 1.000 51.098 331 VAL A N 1
ATOM 679 C CA . VAL A 1 91 ? -5.596 14.588 -6.192 1.000 52.019 331 VAL A CA 1
ATOM 680 C C . VAL A 1 91 ? -5.361 13.150 -6.651 1.000 53.070 331 VAL A C 1
ATOM 681 O O . VAL A 1 91 ? -6.263 12.327 -6.530 1.000 53.414 331 VAL A O 1
ATOM 685 N N . ILE A 1 92 ? -4.156 12.878 -7.185 1.000 53.385 332 ILE A N 1
ATOM 686 C CA . ILE A 1 92 ? -3.794 11.613 -7.809 1.000 53.738 332 ILE A CA 1
ATOM 687 C C . ILE A 1 92 ? -2.482 11.133 -7.202 1.000 55.933 332 ILE A C 1
ATOM 688 O O . ILE A 1 92 ? -1.816 11.897 -6.518 1.000 57.315 332 ILE A O 1
ATOM 693 N N . GLU A 1 93 ? -2.094 9.884 -7.505 1.000 57.949 333 GLU A N 1
ATOM 694 C CA . GLU A 1 93 ? -0.881 9.315 -6.932 1.000 58.715 333 GLU A CA 1
ATOM 695 C C . GLU A 1 93 ? 0.346 10.050 -7.480 1.000 55.172 333 GLU A C 1
ATOM 696 O O . GLU A 1 93 ? 0.394 10.437 -8.646 1.000 54.480 333 GLU A O 1
ATOM 702 N N . TYR A 1 94 ? 1.299 10.298 -6.574 1.000 54.022 334 TYR A N 1
ATOM 703 C CA . TYR A 1 94 ? 2.573 10.916 -6.897 1.000 53.191 334 TYR A CA 1
ATOM 704 C C . TYR A 1 94 ? 3.492 9.865 -7.511 1.000 54.472 334 TYR A C 1
ATOM 705 O O . TYR A 1 94 ? 3.751 8.850 -6.875 1.000 56.670 334 TYR A O 1
ATOM 714 N N . VAL A 1 95 ? 3.958 10.128 -8.738 1.000 54.422 335 VAL A N 1
ATOM 715 C CA . VAL A 1 95 ? 4.819 9.244 -9.510 1.000 54.041 335 VAL A CA 1
ATOM 716 C C . VAL A 1 95 ? 6.057 10.057 -9.871 1.000 57.107 335 VAL A C 1
ATOM 717 O O . VAL A 1 95 ? 5.951 11.014 -10.633 1.000 61.199 335 VAL A O 1
ATOM 721 N N . ASN A 1 96 ? 7.225 9.675 -9.341 1.000 62.084 336 ASN A N 1
ATOM 722 C CA . ASN A 1 96 ? 8.342 10.601 -9.179 1.000 65.263 336 ASN A CA 1
ATOM 723 C C . ASN A 1 96 ? 9.579 10.192 -9.991 1.000 64.853 336 ASN A C 1
ATOM 724 O O . ASN A 1 96 ? 10.650 10.758 -9.750 1.000 66.292 336 ASN A O 1
ATOM 729 N N . GLY A 1 97 ? 9.430 9.283 -10.977 1.000 61.447 337 GLY A N 1
ATOM 730 C CA . GLY A 1 97 ? 10.554 8.802 -11.778 1.000 62.218 337 GLY A CA 1
ATOM 731 C C . GLY A 1 97 ? 10.749 9.554 -13.101 1.000 63.108 337 GLY A C 1
ATOM 732 O O . GLY A 1 97 ? 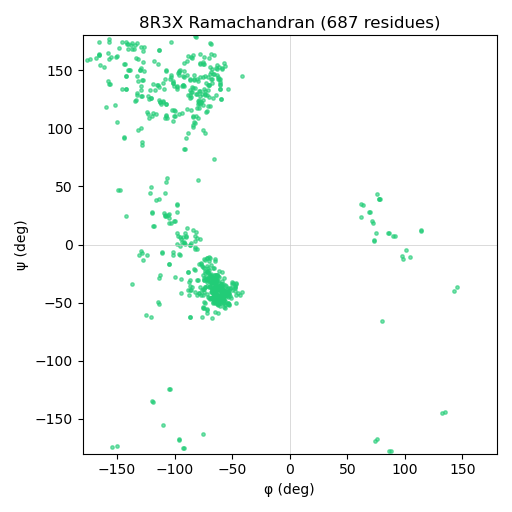11.612 9.156 -13.877 1.000 65.158 337 GLY A O 1
ATOM 733 N N . GLY A 1 98 ? 9.995 10.642 -13.350 1.000 64.776 338 GLY A N 1
ATOM 734 C CA . GLY A 1 98 ? 10.067 11.392 -14.601 1.000 63.142 338 GLY A CA 1
ATOM 735 C C . GLY A 1 98 ? 9.147 10.789 -15.665 1.000 60.376 338 GLY A C 1
ATOM 736 O O . GLY A 1 98 ? 8.416 9.845 -15.368 1.000 60.394 338 GLY A O 1
ATOM 737 N N . ASP A 1 99 ? 9.164 11.364 -16.882 1.000 57.946 339 ASP A N 1
ATOM 738 C CA . ASP A 1 99 ? 8.442 10.827 -18.035 1.000 56.115 339 ASP A CA 1
ATOM 739 C C . ASP A 1 99 ? 9.432 10.343 -19.099 1.000 53.148 339 ASP A C 1
ATOM 740 O O . ASP A 1 99 ? 10.623 10.642 -19.023 1.000 54.528 339 ASP A O 1
ATOM 745 N N . LEU A 1 100 ? 8.918 9.598 -20.094 1.000 48.590 340 LEU A N 1
ATOM 746 C CA . LEU A 1 100 ? 9.747 8.998 -21.129 1.000 49.045 340 LEU A CA 1
ATOM 747 C C . LEU A 1 100 ? 10.375 10.058 -22.027 1.000 51.038 340 LEU A C 1
ATOM 748 O O . LEU A 1 100 ? 11.453 9.783 -22.538 1.000 52.956 340 LEU A O 1
ATOM 753 N N . MET A 1 101 ? 9.743 11.237 -22.202 1.000 50.259 341 MET A N 1
ATOM 754 C CA . MET A 1 101 ? 10.377 12.364 -22.886 1.000 49.822 341 MET A CA 1
ATOM 755 C C . MET A 1 101 ? 11.615 12.817 -22.105 1.000 48.935 341 MET A C 1
ATOM 756 O O . MET A 1 101 ? 12.706 12.932 -22.676 1.000 48.129 341 MET A O 1
ATOM 761 N N . PHE A 1 102 ? 11.441 13.052 -20.796 1.000 46.700 342 PHE A N 1
ATOM 762 C CA . PHE A 1 102 ? 12.540 13.462 -19.932 1.000 49.861 342 PHE A CA 1
ATOM 763 C C . PHE A 1 102 ? 13.667 12.436 -20.001 1.000 47.606 342 PHE A C 1
ATOM 764 O O . PHE A 1 102 ? 14.819 12.832 -20.115 1.000 48.419 342 PHE A O 1
ATOM 772 N N . HIS A 1 103 ? 13.313 11.138 -19.956 1.000 45.842 343 HIS A N 1
ATOM 773 C CA A HIS A 1 103 ? 14.272 10.041 -19.998 0.600 45.290 343 HIS A CA 1
ATOM 774 C CA B HIS A 1 103 ? 14.285 10.059 -20.000 0.400 45.148 343 HIS A CA 1
ATOM 775 C C . HIS A 1 103 ? 14.911 9.943 -21.387 1.000 45.700 343 HIS A C 1
ATOM 776 O O . HIS A 1 103 ? 16.114 9.723 -21.480 1.000 50.359 343 HIS A O 1
ATOM 789 N N . MET A 1 104 ? 14.123 10.120 -22.464 1.000 45.184 344 MET A N 1
ATOM 790 C CA . MET A 1 104 ? 14.664 10.083 -23.819 1.000 46.966 344 MET A CA 1
ATOM 791 C C . MET A 1 104 ? 15.669 11.214 -24.060 1.000 53.906 344 MET A C 1
ATOM 792 O O . MET A 1 104 ? 16.658 10.994 -24.758 1.000 58.794 344 MET A O 1
ATOM 797 N N . GLN A 1 105 ? 15.441 12.403 -23.483 1.000 56.286 345 GLN A N 1
ATOM 798 C CA . GLN A 1 105 ? 16.355 13.528 -23.655 1.000 60.994 345 GLN A CA 1
ATOM 799 C C . GLN A 1 105 ? 17.723 13.257 -23.032 1.000 66.218 345 GLN A C 1
ATOM 800 O O . GLN A 1 105 ? 18.718 13.723 -23.582 1.000 71.927 345 GLN A O 1
ATOM 806 N N . ARG A 1 106 ? 17.770 12.510 -21.913 1.000 67.803 346 ARG A N 1
ATOM 807 C CA . ARG A 1 106 ? 19.021 12.186 -21.234 1.000 71.451 346 ARG A CA 1
ATOM 808 C C . ARG A 1 106 ? 19.810 11.116 -21.997 1.000 72.090 346 ARG A C 1
ATOM 809 O O . ARG A 1 106 ? 21.038 11.205 -22.043 1.000 69.564 346 ARG A O 1
ATOM 817 N N . GLN A 1 107 ? 19.111 10.117 -22.573 1.000 71.609 347 GLN A N 1
ATOM 818 C CA . GLN A 1 107 ? 19.733 8.979 -23.244 1.000 72.764 347 GLN A CA 1
ATOM 819 C C . GLN A 1 107 ? 19.086 8.842 -24.617 1.000 71.559 347 GLN A C 1
ATOM 820 O O . GLN A 1 107 ? 17.992 8.301 -24.710 1.000 82.410 347 GLN A O 1
ATOM 826 N N . ARG A 1 108 ? 19.753 9.331 -25.671 1.000 71.293 348 ARG A N 1
ATOM 827 C CA . ARG A 1 108 ? 19.078 9.688 -26.915 1.000 72.909 348 ARG A CA 1
ATOM 828 C C . ARG A 1 108 ? 18.353 8.490 -27.549 1.000 64.795 348 ARG A C 1
ATOM 829 O O . ARG A 1 108 ? 17.200 8.644 -27.940 1.000 59.984 348 ARG A O 1
ATOM 837 N N . LYS A 1 109 ? 19.025 7.330 -27.678 1.000 60.434 349 LYS A N 1
ATOM 838 C CA . LYS A 1 109 ? 18.411 6.065 -28.092 1.000 54.914 349 LYS A CA 1
ATOM 839 C C . LYS A 1 109 ? 18.318 5.128 -26.886 1.000 52.554 349 LYS A C 1
ATOM 840 O O . LYS A 1 109 ? 19.154 5.197 -25.986 1.000 53.659 349 LYS A O 1
ATOM 846 N N . LEU A 1 110 ? 17.305 4.246 -26.881 1.000 50.343 350 LEU A N 1
ATOM 847 C CA . LEU A 1 110 ? 17.194 3.162 -25.910 1.000 50.685 350 LEU A CA 1
ATOM 848 C C . LEU A 1 110 ? 17.598 1.846 -26.576 1.000 51.235 350 LEU A C 1
ATOM 849 O O . LEU A 1 110 ? 17.314 1.631 -27.756 1.000 51.633 350 LEU A O 1
ATOM 854 N N . PRO A 1 111 ? 18.237 0.904 -25.839 1.000 51.153 351 PRO A N 1
ATOM 855 C CA . PRO A 1 111 ? 18.345 -0.486 -26.294 1.000 48.664 351 PRO A CA 1
ATOM 856 C C . PRO A 1 111 ? 16.973 -1.109 -26.548 1.000 49.232 351 PRO A C 1
ATOM 857 O O . PRO A 1 111 ? 15.974 -0.695 -25.957 1.000 48.540 351 PRO A O 1
ATOM 861 N N . GLU A 1 112 ? 16.950 -2.132 -27.403 1.000 52.148 352 GLU A N 1
ATOM 862 C CA . GLU A 1 112 ? 15.722 -2.814 -27.781 1.000 51.825 352 GLU A CA 1
ATOM 863 C C . GLU A 1 112 ? 15.068 -3.516 -26.587 1.000 51.077 352 GLU A C 1
ATOM 864 O O . GLU A 1 112 ? 13.850 -3.470 -26.487 1.000 50.164 352 GLU A O 1
ATOM 870 N N . GLU A 1 113 ? 15.846 -4.127 -25.674 1.000 54.620 353 GLU A N 1
ATOM 871 C CA . GLU A 1 113 ? 15.282 -4.792 -24.498 1.000 55.965 353 GLU A CA 1
ATOM 872 C C . GLU A 1 113 ? 14.569 -3.784 -23.586 1.000 54.307 353 GLU A C 1
ATOM 873 O O . GLU A 1 113 ? 13.527 -4.122 -23.027 1.000 55.430 353 GLU A O 1
ATOM 879 N N . HIS A 1 114 ? 15.087 -2.549 -23.465 1.000 51.172 354 HIS A N 1
ATOM 880 C CA . HIS A 1 114 ? 14.412 -1.500 -22.706 1.000 48.164 354 HIS A CA 1
ATOM 881 C C . HIS A 1 114 ? 13.099 -1.126 -23.385 1.000 45.950 354 HIS A C 1
ATOM 882 O O . HIS A 1 114 ? 12.063 -1.049 -22.726 1.000 48.532 354 HIS A O 1
ATOM 889 N N . ALA A 1 115 ? 13.163 -0.908 -24.706 1.000 43.097 355 ALA A N 1
ATOM 890 C CA . ALA A 1 115 ? 11.994 -0.589 -25.510 1.000 41.294 355 ALA A CA 1
ATOM 891 C C . ALA A 1 115 ? 10.949 -1.706 -25.460 1.000 41.587 355 ALA A C 1
ATOM 892 O O . ALA A 1 115 ? 9.758 -1.409 -25.479 1.000 39.518 355 ALA A O 1
ATOM 894 N N . ARG A 1 116 ? 11.395 -2.970 -25.401 1.000 42.863 356 ARG A N 1
ATOM 895 C CA . ARG A 1 116 ? 10.514 -4.119 -25.240 1.000 43.984 356 ARG A CA 1
ATOM 896 C C . ARG A 1 116 ? 9.813 -4.058 -23.887 1.000 43.024 356 ARG A C 1
ATOM 897 O O . ARG A 1 116 ? 8.609 -4.285 -23.828 1.000 42.610 356 ARG A O 1
ATOM 905 N N . PHE A 1 117 ? 10.567 -3.759 -22.820 1.000 42.926 357 PHE A N 1
ATOM 906 C CA . PHE A 1 117 ? 10.015 -3.716 -21.474 1.000 43.495 357 PHE A CA 1
ATOM 907 C C . PHE A 1 117 ? 8.917 -2.655 -21.384 1.000 42.247 357 PHE A C 1
ATOM 908 O O . PHE A 1 117 ? 7.807 -2.971 -20.953 1.000 43.108 357 PHE A O 1
ATOM 916 N N . TYR A 1 118 ? 9.237 -1.422 -21.805 1.000 40.157 358 TYR A N 1
ATOM 917 C CA . TYR A 1 118 ? 8.340 -0.281 -21.675 1.000 39.065 358 TYR A CA 1
ATOM 918 C C . TYR A 1 118 ? 7.088 -0.482 -22.533 1.000 38.847 358 TYR A C 1
ATOM 919 O O . TYR A 1 118 ? 5.976 -0.190 -22.077 1.000 39.915 358 TYR A O 1
ATOM 928 N N . SER A 1 119 ? 7.259 -1.008 -23.754 1.000 39.286 359 SER A N 1
ATOM 929 C CA . SER A 1 119 ? 6.140 -1.183 -24.673 1.000 41.397 359 SER A CA 1
ATOM 930 C C . SER A 1 119 ? 5.238 -2.351 -24.265 1.000 41.487 359 SER A C 1
ATOM 931 O O . SER A 1 119 ? 4.041 -2.306 -24.544 1.000 42.045 359 SER A O 1
ATOM 934 N N . ALA A 1 120 ? 5.788 -3.375 -23.593 1.000 40.821 360 ALA A N 1
ATOM 935 C CA . ALA A 1 120 ? 4.987 -4.452 -23.019 1.000 42.468 360 ALA A CA 1
ATOM 936 C C . ALA A 1 120 ? 4.060 -3.929 -21.915 1.000 44.284 360 ALA A C 1
ATOM 937 O O . ALA A 1 120 ? 2.875 -4.274 -21.892 1.000 43.382 360 ALA A O 1
ATOM 939 N N . GLU A 1 121 ? 4.607 -3.111 -20.998 1.000 43.739 361 GLU A N 1
ATOM 940 C CA . GLU A 1 121 ? 3.845 -2.561 -19.883 1.000 42.758 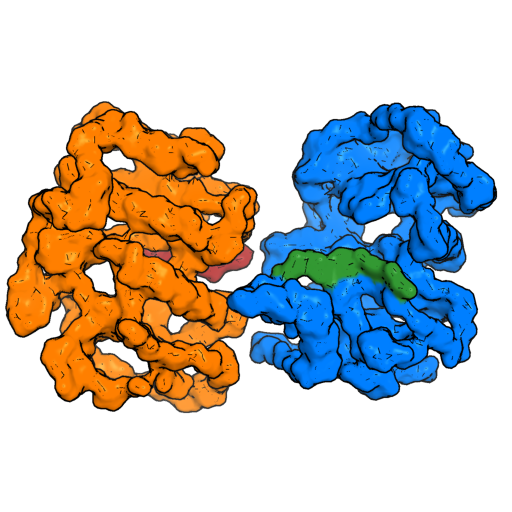361 GLU A CA 1
ATOM 941 C C . GLU A 1 121 ? 2.759 -1.595 -20.367 1.000 40.318 361 GLU A C 1
ATOM 942 O O . GLU A 1 121 ? 1.634 -1.641 -19.868 1.000 37.926 361 GLU A O 1
ATOM 948 N N . ILE A 1 122 ? 3.089 -0.738 -21.343 1.000 38.226 362 ILE A N 1
ATOM 949 C CA . ILE A 1 122 ? 2.084 0.096 -21.985 1.000 38.534 362 ILE A CA 1
ATOM 950 C C . ILE A 1 122 ? 0.981 -0.790 -22.574 1.000 40.813 362 ILE A C 1
ATOM 951 O O . ILE A 1 122 ? -0.192 -0.519 -22.345 1.000 42.605 362 ILE A O 1
ATOM 956 N N . SER A 1 123 ? 1.363 -1.849 -23.309 1.000 43.682 363 SER A N 1
ATOM 957 C CA . SER A 1 123 ? 0.417 -2.712 -24.011 1.000 43.555 363 SER A CA 1
ATOM 958 C C . SER A 1 123 ? -0.623 -3.312 -23.059 1.000 44.284 363 SER A C 1
ATOM 959 O O . SER A 1 123 ? -1.792 -3.426 -23.419 1.000 43.861 363 SER A O 1
ATOM 962 N N . LEU A 1 124 ? -0.187 -3.689 -21.853 1.000 43.134 364 LEU A N 1
ATOM 963 C CA . LEU A 1 124 ? -1.080 -4.200 -20.831 1.000 44.279 364 LEU A CA 1
ATOM 964 C C . LEU A 1 124 ? -2.047 -3.105 -20.372 1.000 45.216 364 LEU A C 1
ATOM 965 O O . LEU A 1 124 ? -3.243 -3.371 -20.224 1.000 47.142 364 LEU A O 1
ATOM 970 N N . ALA A 1 125 ? -1.534 -1.884 -20.164 1.000 43.908 365 ALA A N 1
ATOM 971 C CA . ALA A 1 125 ? -2.354 -0.745 -19.768 1.000 43.474 365 ALA A CA 1
ATOM 972 C C . ALA A 1 125 ? -3.409 -0.431 -20.833 1.000 43.924 365 ALA A C 1
ATOM 973 O O . ALA A 1 125 ? -4.587 -0.221 -20.503 1.000 43.842 365 ALA A O 1
ATOM 975 N N . LEU A 1 126 ? -2.979 -0.399 -22.106 1.000 42.292 366 LEU A N 1
ATOM 976 C CA . LEU A 1 126 ? -3.885 -0.139 -23.215 1.000 42.555 366 LEU A CA 1
ATOM 977 C C . LEU A 1 126 ? -4.951 -1.228 -23.289 1.000 42.942 366 LEU A C 1
ATOM 978 O O . LEU A 1 126 ? -6.136 -0.919 -23.308 1.000 42.600 366 LEU A O 1
ATOM 983 N N . ASN A 1 127 ? -4.519 -2.491 -23.271 1.000 45.074 367 ASN A N 1
ATOM 984 C CA . ASN A 1 127 ? -5.421 -3.622 -23.368 1.000 48.348 367 ASN A CA 1
ATOM 985 C C . ASN A 1 127 ? -6.459 -3.597 -22.250 1.000 49.893 367 ASN A C 1
ATOM 986 O O . ASN A 1 127 ? -7.605 -3.938 -22.510 1.000 50.688 367 ASN A O 1
ATOM 991 N N . TYR A 1 128 ? -6.046 -3.208 -21.034 1.000 50.919 368 TYR A N 1
ATOM 992 C CA . TYR A 1 128 ? -6.940 -3.092 -19.887 1.000 53.696 368 TYR A CA 1
ATOM 993 C C . TYR A 1 128 ? -8.020 -2.049 -20.165 1.000 56.991 368 TYR A C 1
ATOM 994 O O . TYR A 1 128 ? -9.188 -2.312 -19.902 1.000 66.055 368 TYR A O 1
ATOM 1003 N N . LEU A 1 129 ? -7.629 -0.873 -20.671 1.000 55.830 369 LEU A N 1
ATOM 1004 C CA . LEU A 1 129 ? -8.578 0.176 -21.030 1.000 53.912 369 LEU A CA 1
ATOM 1005 C C . LEU A 1 129 ? -9.502 -0.289 -22.155 1.000 54.091 369 LEU A C 1
ATOM 1006 O O . LEU A 1 129 ? -10.706 -0.068 -22.079 1.000 57.017 369 LEU A O 1
ATOM 1011 N N . HIS A 1 130 ? -8.936 -0.949 -23.177 1.000 53.462 370 HIS A N 1
ATOM 1012 C CA . HIS A 1 130 ? -9.681 -1.425 -24.337 1.000 54.114 370 HIS A CA 1
ATOM 1013 C C . HIS A 1 130 ? -10.810 -2.379 -23.927 1.000 58.236 370 HIS A C 1
ATOM 1014 O O . HIS A 1 130 ? -11.930 -2.247 -24.418 1.000 57.954 370 HIS A O 1
ATOM 1021 N N . GLU A 1 131 ? -10.531 -3.302 -22.992 1.000 62.123 371 GLU A N 1
ATOM 1022 C CA . GLU A 1 131 ? -11.503 -4.294 -22.563 1.000 67.737 371 GLU A CA 1
ATOM 1023 C C . GLU A 1 131 ? -12.538 -3.688 -21.606 1.000 69.540 371 GLU A C 1
ATOM 1024 O O . GLU A 1 131 ? -13.587 -4.299 -21.420 1.000 73.098 371 GLU A O 1
ATOM 1030 N N . ARG A 1 132 ? -12.263 -2.502 -21.030 1.000 68.224 372 ARG A N 1
ATOM 1031 C CA . ARG A 1 132 ? -13.263 -1.671 -20.354 1.000 67.698 372 ARG A CA 1
ATOM 1032 C C . ARG A 1 132 ? -13.937 -0.673 -21.310 1.000 63.418 372 ARG A C 1
ATOM 1033 O O . ARG A 1 132 ? -14.689 0.180 -20.856 1.000 64.302 372 ARG A O 1
ATOM 1041 N N . GLY A 1 133 ? -13.672 -0.754 -22.623 1.000 62.213 373 GLY A N 1
ATOM 1042 C CA . GLY A 1 133 ? -14.375 0.024 -23.632 1.000 62.760 373 GLY A CA 1
ATOM 1043 C C . GLY A 1 133 ? -13.886 1.471 -23.709 1.000 62.439 373 GLY A C 1
ATOM 1044 O O . GLY A 1 133 ? -14.695 2.370 -23.919 1.000 63.587 373 GLY A O 1
ATOM 1045 N N . ILE A 1 134 ? -12.564 1.674 -23.570 1.000 62.494 374 ILE A N 1
ATOM 1046 C CA . ILE A 1 134 ? -11.952 2.995 -23.464 1.000 61.094 374 ILE A CA 1
ATOM 1047 C C . ILE A 1 134 ? -10.813 3.066 -24.481 1.000 55.962 374 ILE A C 1
ATOM 1048 O O . ILE A 1 134 ? -9.956 2.196 -24.476 1.000 56.115 374 ILE A O 1
ATOM 1053 N N . ILE A 1 135 ? -10.809 4.106 -25.329 1.000 52.741 375 ILE A N 1
ATOM 1054 C CA . ILE A 1 135 ? -9.683 4.421 -26.197 1.000 50.556 375 ILE A CA 1
ATOM 1055 C C . ILE A 1 135 ? -8.891 5.512 -25.490 1.000 48.206 375 ILE A C 1
ATOM 1056 O O . ILE A 1 135 ? -9.498 6.450 -25.001 1.000 45.505 375 ILE A O 1
ATOM 1061 N N . TYR A 1 136 ? -7.554 5.378 -25.435 1.000 49.574 376 TYR A N 1
ATOM 1062 C CA . TYR A 1 136 ? -6.693 6.303 -24.708 1.000 48.745 376 TYR A CA 1
ATOM 1063 C C . TYR A 1 136 ? -6.574 7.603 -25.503 1.000 50.156 376 TYR A C 1
ATOM 1064 O O . TYR A 1 136 ? -6.791 8.678 -24.948 1.000 53.109 376 TYR A O 1
ATOM 1073 N N . ARG A 1 137 ? -6.171 7.479 -26.779 1.000 48.319 377 ARG A N 1
ATOM 1074 C CA . ARG A 1 137 ? -6.206 8.535 -27.786 1.000 47.369 377 ARG A CA 1
ATOM 1075 C C . ARG A 1 137 ? -5.149 9.629 -27.596 1.000 45.640 377 ARG A C 1
ATOM 1076 O O . ARG A 1 137 ? -5.136 10.568 -28.391 1.000 44.353 377 ARG A O 1
ATOM 1084 N N . ASP A 1 138 ? -4.239 9.509 -26.613 1.000 45.287 378 ASP A N 1
ATOM 1085 C CA . ASP A 1 138 ? -3.179 10.494 -26.438 1.000 45.579 378 ASP A CA 1
ATOM 1086 C C . ASP A 1 138 ? -1.926 9.840 -25.857 1.000 39.931 378 ASP A C 1
ATOM 1087 O O . ASP A 1 138 ? -1.321 10.373 -24.931 1.000 37.268 378 ASP A O 1
ATOM 1092 N N . LEU A 1 139 ? -1.536 8.689 -26.425 1.000 38.552 379 LEU A N 1
ATOM 1093 C CA . LEU A 1 139 ? -0.290 8.035 -26.066 1.000 36.662 379 LEU A CA 1
ATOM 1094 C C . LEU A 1 139 ? 0.839 8.886 -26.644 1.000 39.868 379 LEU A C 1
ATOM 1095 O O . LEU A 1 139 ? 0.791 9.271 -27.817 1.000 42.737 379 LEU A O 1
ATOM 1100 N N . LYS A 1 140 ? 1.804 9.214 -25.776 1.000 37.741 380 LYS A N 1
ATOM 1101 C CA . LYS A 1 140 ? 2.979 9.988 -26.135 1.000 41.087 380 LYS A CA 1
ATOM 1102 C C . LYS A 1 140 ? 3.964 9.902 -24.972 1.000 43.289 380 LYS A C 1
ATOM 1103 O O . LYS A 1 140 ? 3.557 9.614 -23.844 1.000 44.713 380 LYS A O 1
ATOM 1109 N N . LEU A 1 141 ? 5.241 10.192 -25.264 1.000 43.968 381 LEU A N 1
ATOM 1110 C CA . LEU A 1 141 ? 6.334 10.092 -24.301 1.000 49.956 381 LEU A CA 1
ATOM 1111 C C . LEU A 1 141 ? 6.016 10.895 -23.035 1.000 54.464 381 LEU A C 1
ATOM 1112 O O . LEU A 1 141 ? 6.263 10.413 -21.934 1.000 58.983 381 LEU A O 1
ATOM 1117 N N . ASP A 1 142 ? 5.431 12.089 -23.215 1.000 60.326 382 ASP A N 1
ATOM 1118 C CA . ASP A 1 142 ? 5.054 13.003 -22.144 1.000 64.352 382 ASP A CA 1
ATOM 1119 C C . ASP A 1 142 ? 4.048 12.366 -21.183 1.000 59.141 382 ASP A C 1
ATOM 1120 O O . ASP A 1 142 ? 4.116 12.623 -19.987 1.000 64.484 382 ASP A O 1
ATOM 1125 N N . ASN A 1 143 ? 3.130 11.539 -21.700 1.000 56.141 383 ASN A N 1
ATOM 1126 C CA . ASN A 1 143 ? 2.069 10.938 -20.905 1.000 55.415 383 ASN A CA 1
ATOM 1127 C C . ASN A 1 143 ? 2.446 9.568 -20.340 1.000 55.938 383 ASN A C 1
ATOM 1128 O O . ASN A 1 143 ? 1.601 8.970 -19.684 1.000 62.065 383 ASN A O 1
ATOM 1133 N N . VAL A 1 144 ? 3.669 9.055 -20.583 1.000 50.696 384 VAL A N 1
ATOM 1134 C CA . VAL A 1 144 ? 4.126 7.815 -19.965 1.000 46.677 384 VAL A CA 1
ATOM 1135 C C . VAL A 1 144 ? 5.161 8.153 -18.886 1.000 46.858 384 VAL A C 1
ATOM 1136 O O . VAL A 1 144 ? 6.282 8.528 -19.208 1.000 49.380 384 VAL A O 1
ATOM 1140 N N . LEU A 1 145 ? 4.794 7.989 -17.610 1.000 44.945 385 LEU A N 1
ATOM 1141 C CA . LEU A 1 145 ? 5.692 8.245 -16.494 1.000 47.853 385 LEU A CA 1
ATOM 1142 C C . LEU A 1 145 ? 6.362 6.947 -16.059 1.000 50.417 385 LEU A C 1
ATOM 1143 O O . LEU A 1 145 ? 5.771 5.886 -16.196 1.000 51.651 385 LEU A O 1
ATOM 1148 N N . LEU A 1 146 ? 7.587 7.053 -15.531 1.000 52.525 386 LEU A N 1
ATOM 1149 C CA . LEU A 1 146 ? 8.191 6.009 -14.718 1.000 54.683 386 LEU A CA 1
ATOM 1150 C C . LEU A 1 146 ? 7.896 6.297 -13.247 1.000 53.970 386 LEU A C 1
ATOM 1151 O O . LEU A 1 146 ? 8.031 7.435 -12.819 1.000 54.841 386 LEU A O 1
ATOM 1156 N N . ASP A 1 147 ? 7.538 5.258 -12.479 1.000 54.999 387 ASP A N 1
ATOM 1157 C CA . ASP A 1 147 ? 7.479 5.325 -11.023 1.000 57.478 387 ASP A CA 1
ATOM 1158 C C . ASP A 1 147 ? 8.882 5.127 -10.447 1.000 57.975 387 ASP A C 1
ATOM 1159 O O . ASP A 1 147 ? 9.823 4.891 -11.197 1.000 58.215 387 ASP A O 1
ATOM 1164 N N . SER A 1 148 ? 9.000 5.180 -9.111 1.000 61.399 388 SER A N 1
ATOM 1165 C CA . SER A 1 148 ? 10.281 5.163 -8.410 1.000 63.652 388 SER A CA 1
ATOM 1166 C C . SER A 1 148 ? 11.095 3.886 -8.664 1.000 67.563 388 SER A C 1
ATOM 1167 O O . SER A 1 148 ? 12.324 3.930 -8.562 1.000 69.340 388 SER A O 1
ATOM 1170 N N . GLU A 1 149 ? 10.416 2.760 -8.955 1.000 68.242 389 GLU A N 1
ATOM 1171 C CA . GLU A 1 149 ? 11.061 1.468 -9.171 1.000 69.877 389 GLU A CA 1
ATOM 1172 C C . GLU A 1 149 ? 11.466 1.273 -10.639 1.000 64.252 389 GLU A C 1
ATOM 1173 O O . GLU A 1 149 ? 12.384 0.500 -10.914 1.000 63.308 389 GLU A O 1
ATOM 1179 N N . GLY A 1 150 ? 10.810 1.977 -11.576 1.000 59.810 390 GLY A N 1
ATOM 1180 C CA . GLY A 1 150 ? 11.175 1.958 -12.987 1.000 56.428 390 GLY A CA 1
ATOM 1181 C C . GLY A 1 150 ? 10.128 1.315 -13.900 1.000 52.835 390 GLY A C 1
ATOM 1182 O O . GLY A 1 150 ? 10.452 1.037 -15.055 1.000 51.293 390 GLY A O 1
ATOM 1183 N N . HIS A 1 151 ? 8.905 1.082 -13.387 1.000 50.732 391 HIS A N 1
ATOM 1184 C CA . HIS A 1 151 ? 7.768 0.611 -14.167 1.000 50.753 391 HIS A CA 1
ATOM 1185 C C . HIS A 1 151 ? 6.981 1.815 -14.668 1.000 49.522 391 HIS A C 1
ATOM 1186 O O . HIS A 1 151 ? 7.034 2.863 -14.034 1.000 58.394 391 HIS A O 1
ATOM 1193 N N . ILE A 1 152 ? 6.226 1.647 -15.764 1.000 45.416 392 ILE A N 1
ATOM 1194 C CA . ILE A 1 152 ? 5.513 2.758 -16.385 1.000 43.824 392 ILE A CA 1
ATOM 1195 C C . ILE A 1 152 ? 4.162 2.984 -15.706 1.000 45.190 392 ILE A C 1
ATOM 1196 O O . ILE A 1 152 ? 3.623 2.092 -15.057 1.000 45.405 392 ILE A O 1
ATOM 1201 N N . LYS A 1 153 ? 3.626 4.199 -15.914 1.000 47.972 393 LYS A N 1
ATOM 1202 C CA . LYS A 1 153 ? 2.225 4.540 -15.702 1.000 49.724 393 LYS A CA 1
ATOM 1203 C C . LYS A 1 153 ? 1.780 5.502 -16.806 1.000 47.687 393 LYS A C 1
ATOM 1204 O O . LYS A 1 153 ? 2.504 6.440 -17.109 1.000 47.100 393 LYS A O 1
ATOM 1210 N N . LEU A 1 154 ? 0.610 5.244 -17.413 1.000 47.611 394 LEU A N 1
ATOM 1211 C CA . LEU A 1 154 ? -0.089 6.211 -18.250 1.000 48.698 394 LEU A CA 1
ATOM 1212 C C . LEU A 1 154 ? -0.861 7.176 -17.348 1.000 50.145 394 LEU A C 1
ATOM 1213 O O . LEU A 1 154 ? -1.452 6.725 -16.365 1.000 49.906 394 LEU A O 1
ATOM 1218 N N . THR A 1 155 ? -0.913 8.470 -17.729 1.000 49.732 395 THR A N 1
ATOM 1219 C CA . THR A 1 155 ? -1.420 9.507 -16.842 1.000 55.415 395 THR A CA 1
ATOM 1220 C C . THR A 1 155 ? -2.631 10.259 -17.416 1.000 64.652 395 THR A C 1
ATOM 1221 O O . THR A 1 155 ? -3.698 10.205 -16.792 1.000 83.110 395 THR A O 1
ATOM 1225 N N . ASP A 1 156 ? -2.496 10.971 -18.546 1.000 62.763 396 ASP A N 1
ATOM 1226 C CA . ASP A 1 156 ? -3.491 11.975 -18.927 1.000 68.271 396 ASP A CA 1
ATOM 1227 C C . ASP A 1 156 ? -4.662 11.293 -19.644 1.000 70.169 396 ASP A C 1
ATOM 1228 O O . ASP A 1 156 ? -4.531 10.918 -20.811 1.000 82.436 396 ASP A O 1
ATOM 1233 N N . TYR A 1 157 ? -5.808 11.160 -18.951 1.000 61.815 397 TYR A N 1
ATOM 1234 C CA . TYR A 1 157 ? -6.963 10.432 -19.465 1.000 56.483 397 TYR A CA 1
ATOM 1235 C C . TYR A 1 157 ? -7.998 11.365 -20.095 1.000 57.989 397 TYR A C 1
ATOM 1236 O O . TYR A 1 157 ? -9.081 10.902 -20.459 1.000 59.157 397 TYR A O 1
ATOM 1245 N N . GLY A 1 158 ? -7.676 12.661 -20.244 1.000 57.015 398 GLY A N 1
ATOM 1246 C CA . GLY A 1 158 ? -8.653 13.641 -20.689 1.000 53.649 398 GLY A CA 1
ATOM 1247 C C . GLY A 1 158 ? -9.124 13.417 -22.126 1.000 54.217 398 GLY A C 1
ATOM 1248 O O . GLY A 1 158 ? -10.256 13.787 -22.454 1.000 53.841 398 GLY A O 1
ATOM 1249 N N . MET A 1 159 ? -8.273 12.781 -22.956 1.000 54.262 399 MET A N 1
ATOM 1250 C CA . MET A 1 159 ? -8.570 12.554 -24.362 1.000 54.925 399 MET A CA 1
ATOM 1251 C C . MET A 1 159 ? -9.358 11.259 -24.589 1.000 54.388 399 MET A C 1
ATOM 1252 O O . MET A 1 159 ? -9.721 10.989 -25.734 1.000 53.843 399 MET A O 1
ATOM 1257 N N . CYS A 1 160 ? -9.676 10.492 -23.532 1.000 52.175 400 CYS A N 1
ATOM 1258 C CA . CYS A 1 160 ? -10.217 9.157 -23.703 1.000 52.867 400 CYS A CA 1
ATOM 1259 C C . CYS A 1 160 ? -11.635 9.198 -24.265 1.000 56.159 400 CYS A C 1
ATOM 1260 O O . CYS A 1 160 ? -12.429 10.030 -23.848 1.000 64.058 400 CYS A O 1
ATOM 1263 N N . LYS A 1 161 ? -11.920 8.309 -25.228 1.000 56.967 401 LYS A N 1
ATOM 1264 C CA . LYS A 1 161 ? -13.275 7.896 -25.538 1.000 58.847 401 LYS A CA 1
ATOM 1265 C C . LYS A 1 161 ? -13.645 6.806 -24.545 1.000 58.747 401 LYS A C 1
ATOM 1266 O O . LYS A 1 161 ? -12.795 5.983 -24.234 1.000 56.523 401 LYS A O 1
ATOM 1272 N N . GLU A 1 162 ? -14.905 6.807 -24.075 1.000 61.223 402 GLU A N 1
ATOM 1273 C CA . GLU A 1 162 ? -15.416 5.770 -23.189 1.000 61.905 402 GLU A CA 1
ATOM 1274 C C . GLU A 1 162 ? -16.830 5.375 -23.602 1.000 61.905 402 GLU A C 1
ATOM 1275 O O . GLU A 1 162 ? -17.413 5.993 -24.490 1.000 63.150 402 GLU A O 1
ATOM 1281 N N . GLY A 1 163 ? -17.347 4.310 -22.970 1.000 61.410 403 GLY A N 1
ATOM 1282 C CA . GLY A 1 163 ? -18.672 3.783 -23.267 1.000 65.424 403 GLY A CA 1
ATOM 1283 C C . GLY A 1 163 ? -18.741 3.091 -24.630 1.000 66.984 403 GLY A C 1
ATOM 1284 O O . GLY A 1 163 ? -19.830 2.880 -25.170 1.000 66.366 403 GLY A O 1
ATOM 1285 N N . LEU A 1 164 ? -17.574 2.690 -25.154 1.000 68.577 404 LEU A N 1
ATOM 1286 C CA . LEU A 1 164 ? -17.464 2.112 -26.480 1.000 72.446 404 LEU A CA 1
ATOM 1287 C C . LEU A 1 164 ? -17.852 0.636 -26.393 1.000 78.625 404 LEU A C 1
ATOM 1288 O O . LEU A 1 164 ? -17.119 -0.156 -25.796 1.000 80.496 404 LEU A O 1
ATOM 1293 N N . ARG A 1 165 ? -19.012 0.270 -26.973 1.000 86.234 405 ARG A N 1
ATOM 1294 C CA . ARG A 1 165 ? -19.406 -1.130 -27.086 1.000 90.519 405 ARG A CA 1
ATOM 1295 C C . ARG A 1 165 ? -18.381 -1.878 -27.940 1.000 91.637 405 ARG A C 1
ATOM 1296 O O . ARG A 1 165 ? -17.735 -1.270 -28.791 1.000 92.108 405 ARG A O 1
ATOM 1304 N N . PRO A 1 166 ? -18.188 -3.207 -27.763 1.000 94.017 406 PRO A N 1
ATOM 1305 C CA . PRO A 1 166 ? -17.128 -3.913 -28.485 1.000 91.427 406 PRO A CA 1
ATOM 1306 C C . PRO A 1 166 ? -17.527 -4.022 -29.959 1.000 87.589 406 PRO A C 1
ATOM 1307 O O . PRO A 1 166 ? -18.540 -4.646 -30.266 1.000 88.250 406 PRO A O 1
ATOM 1311 N N . GLY A 1 167 ? -16.763 -3.353 -30.842 1.000 82.844 407 GLY A N 1
ATOM 1312 C CA . GLY A 1 167 ? -17.058 -3.280 -32.268 1.000 80.104 407 GLY A CA 1
ATOM 1313 C C . GLY A 1 167 ? -17.631 -1.932 -32.714 1.000 79.941 407 GLY A C 1
ATOM 1314 O O . GLY A 1 167 ? -17.738 -1.715 -33.920 1.000 78.096 407 GLY A O 1
ATOM 1315 N N . ASP A 1 168 ? -18.008 -1.045 -31.767 1.000 79.494 408 ASP A N 1
ATOM 1316 C CA . ASP A 1 168 ? -18.298 0.358 -32.052 1.000 79.520 408 ASP A CA 1
ATOM 1317 C C . ASP A 1 168 ? -17.046 1.118 -32.503 1.000 75.098 408 ASP A C 1
ATOM 1318 O O . ASP A 1 168 ? -15.918 0.667 -32.308 1.000 75.443 408 ASP A O 1
ATOM 1323 N N . THR A 1 169 ? -17.291 2.291 -33.109 1.000 73.343 409 THR A N 1
ATOM 1324 C CA . THR A 1 169 ? -16.274 3.263 -33.475 1.000 69.474 409 THR A CA 1
ATOM 1325 C C . THR A 1 169 ? -16.751 4.656 -33.064 1.000 70.482 409 THR A C 1
ATOM 1326 O O . THR A 1 169 ? -17.890 4.829 -32.631 1.000 74.219 409 THR A O 1
ATOM 1330 N N . THR A 1 170 ? -15.840 5.633 -33.187 1.000 70.256 410 THR A N 1
ATOM 1331 C CA . THR A 1 170 ? -16.096 7.037 -32.892 1.000 69.150 410 THR A CA 1
ATOM 1332 C C . THR A 1 170 ? -15.380 7.903 -33.935 1.000 68.753 410 THR A C 1
ATOM 1333 O O . THR A 1 170 ? -14.602 7.389 -34.744 1.000 63.510 410 THR A O 1
ATOM 1337 N N . SER A 1 171 ? -15.654 9.220 -33.891 1.000 69.748 411 SER A N 1
ATOM 1338 C CA . SER A 1 171 ? -15.444 10.117 -35.018 1.000 70.666 411 SER A CA 1
ATOM 1339 C C . SER A 1 171 ? -14.626 11.376 -34.682 1.000 68.992 411 SER A C 1
ATOM 1340 O O . SER A 1 171 ? -14.300 12.120 -35.604 1.000 71.917 411 SER A O 1
ATOM 1354 N N . PHE A 1 173 ? -11.881 14.261 -33.931 1.000 67.229 413 PHE A N 1
ATOM 1355 C CA . PHE A 1 173 ? -10.549 14.548 -34.454 1.000 65.021 413 PHE A CA 1
ATOM 1356 C C . PHE A 1 173 ? -9.700 15.081 -33.305 1.000 60.952 413 PHE A C 1
ATOM 1357 O O . PHE A 1 173 ? -9.684 16.289 -33.067 1.000 63.131 413 PHE A O 1
ATOM 1365 N N . CYS A 1 174 ? -8.995 14.178 -32.608 1.000 57.444 414 CYS A N 1
ATOM 1366 C CA . CYS A 1 174 ? -8.244 14.530 -31.411 1.000 55.994 414 CYS A CA 1
ATOM 1367 C C . CYS A 1 174 ? -7.018 13.646 -31.229 1.000 54.193 414 CYS A C 1
ATOM 1368 O O . CYS A 1 174 ? -6.955 12.546 -31.778 1.000 55.072 414 CYS A O 1
ATOM 1371 N N . GLY A 1 175 ? -6.097 14.129 -30.386 1.000 54.822 415 GLY A N 1
ATOM 1372 C CA . GLY A 1 175 ? -4.825 13.479 -30.105 1.000 52.333 415 GLY A CA 1
ATOM 1373 C C . GLY A 1 175 ? -3.684 14.492 -30.139 1.000 50.540 415 GLY A C 1
ATOM 1374 O O . GLY A 1 175 ? -3.874 15.630 -29.723 1.000 58.773 415 GLY A O 1
ATOM 1375 N N . THR A 1 176 ? -2.518 14.066 -30.636 1.000 47.429 416 THR A N 1
ATOM 1376 C CA . THR A 1 176 ? -1.319 14.882 -30.748 1.000 44.213 416 THR A CA 1
ATOM 1377 C C . THR A 1 176 ? -0.720 14.658 -32.141 1.000 44.234 416 THR A C 1
ATOM 1378 O O . THR A 1 176 ? -0.432 13.513 -32.491 1.000 46.642 416 THR A O 1
ATOM 1382 N N . PRO A 1 177 ? -0.502 15.702 -32.983 1.000 44.674 417 PRO A N 1
ATOM 1383 C CA . PRO A 1 177 ? -0.173 15.499 -34.400 1.000 45.574 417 PRO A CA 1
ATOM 1384 C C . PRO A 1 177 ? 0.873 14.440 -34.754 1.000 44.482 417 PRO A C 1
ATOM 1385 O O . PRO A 1 177 ? 0.691 13.693 -35.709 1.000 45.382 417 PRO A O 1
ATOM 1389 N N . ASN A 1 178 ? 1.953 14.379 -33.971 1.000 45.174 418 ASN A N 1
ATOM 1390 C CA . ASN A 1 178 ? 3.011 13.389 -34.139 1.000 47.042 418 ASN A CA 1
ATOM 1391 C C . ASN A 1 178 ? 2.455 11.963 -34.084 1.000 46.403 418 ASN A C 1
ATOM 1392 O O . ASN A 1 178 ? 2.849 11.109 -34.874 1.000 45.821 418 ASN A O 1
ATOM 1397 N N . TYR A 1 179 ? 1.527 11.725 -33.148 1.000 45.906 419 TYR A N 1
ATOM 1398 C CA . TYR A 1 179 ? 1.018 10.396 -32.860 1.000 45.266 419 TYR A CA 1
ATOM 1399 C C . TYR A 1 179 ? -0.311 10.104 -33.560 1.000 45.611 419 TYR A C 1
ATOM 1400 O O . TYR A 1 179 ? -0.834 9.001 -33.389 1.000 44.605 419 TYR A O 1
ATOM 1409 N N . ILE A 1 180 ? -0.860 11.048 -34.345 1.000 48.614 420 ILE A N 1
ATOM 1410 C CA . ILE A 1 180 ? -2.186 10.877 -34.937 1.000 52.698 420 ILE A CA 1
ATOM 1411 C C . ILE A 1 180 ? -2.122 9.767 -35.984 1.000 52.541 420 ILE A C 1
ATOM 1412 O O . ILE A 1 180 ? -1.142 9.674 -36.717 1.000 53.891 420 ILE A O 1
ATOM 1417 N N . ALA A 1 181 ? -3.194 8.963 -36.048 1.000 54.617 421 ALA A N 1
ATOM 1418 C CA . ALA A 1 181 ? -3.271 7.787 -36.903 1.000 56.765 421 ALA A CA 1
ATOM 1419 C C . ALA A 1 181 ? -3.884 8.128 -38.265 1.000 56.359 421 ALA A C 1
ATOM 1420 O O . ALA A 1 181 ? -4.821 8.924 -38.335 1.000 58.789 421 ALA A O 1
ATOM 1422 N N . PRO A 1 182 ? -3.423 7.501 -39.379 1.000 53.783 422 PRO A N 1
ATOM 1423 C CA . PRO A 1 182 ? -4.025 7.692 -40.703 1.000 55.801 422 PRO A CA 1
ATOM 1424 C C . PRO A 1 182 ? -5.547 7.621 -40.842 1.000 60.520 422 PRO A C 1
ATOM 1425 O O . PRO A 1 182 ? -6.101 8.283 -41.715 1.000 66.613 422 PRO A O 1
ATOM 1429 N N . GLU A 1 183 ? -6.202 6.782 -40.024 1.000 60.715 423 GLU A N 1
ATOM 1430 C CA . GLU A 1 183 ? -7.656 6.652 -40.001 1.000 61.073 423 GLU A CA 1
ATOM 1431 C C . GLU A 1 183 ? -8.308 7.995 -39.678 1.000 63.234 423 GLU A C 1
ATOM 1432 O O . GLU A 1 183 ? -9.287 8.381 -40.324 1.000 64.221 423 GLU A O 1
ATOM 1438 N N . ILE A 1 184 ? -7.770 8.663 -38.646 1.000 61.099 424 ILE A N 1
ATOM 1439 C CA . ILE A 1 184 ? -8.290 9.935 -38.173 1.000 59.997 424 ILE A CA 1
ATOM 1440 C C . ILE A 1 184 ? -8.106 10.973 -39.282 1.000 60.968 424 ILE A C 1
ATOM 1441 O O . ILE A 1 184 ? -9.070 11.644 -39.642 1.000 62.373 424 ILE A O 1
ATOM 1446 N N . LEU A 1 185 ? -6.897 11.027 -39.864 1.000 59.007 425 LEU A N 1
ATOM 1447 C CA . LEU A 1 185 ? -6.560 11.954 -40.938 1.000 58.246 425 LEU A CA 1
ATOM 1448 C C . LEU A 1 185 ? -7.388 11.709 -42.199 1.000 61.184 425 LEU A C 1
ATOM 1449 O O . LEU A 1 185 ? -7.765 12.672 -42.860 1.000 71.477 425 LEU A O 1
ATOM 1454 N N . ARG A 1 186 ? -7.680 10.440 -42.527 1.000 58.941 426 ARG A N 1
ATOM 1455 C CA . ARG A 1 186 ? -8.554 10.098 -43.645 1.000 59.026 426 ARG A CA 1
ATOM 1456 C C . ARG A 1 186 ? -10.024 10.459 -43.393 1.000 60.202 426 ARG A C 1
ATOM 1457 O O . ARG A 1 186 ? -10.812 10.384 -44.329 1.000 63.484 426 ARG A O 1
ATOM 1465 N N . GLY A 1 187 ? -10.405 10.818 -42.155 1.000 59.194 427 GLY A N 1
ATOM 1466 C CA . GLY A 1 187 ? -11.766 11.218 -41.823 1.000 60.423 427 GLY A CA 1
ATOM 1467 C C . GLY A 1 187 ? -12.664 10.022 -41.507 1.000 62.210 427 GLY A C 1
ATOM 1468 O O . GLY A 1 187 ? -13.871 10.192 -41.370 1.000 64.005 427 GLY A O 1
ATOM 1469 N N . GLU A 1 188 ? -12.065 8.827 -41.363 1.000 63.713 428 GLU A N 1
ATOM 1470 C CA . GLU A 1 188 ? -12.786 7.587 -41.126 1.000 65.892 428 GLU A CA 1
ATOM 1471 C C . GLU A 1 188 ? -13.190 7.531 -39.657 1.000 65.939 428 GLU A C 1
ATOM 1472 O O . GLU A 1 188 ? -12.559 8.182 -38.822 1.000 64.774 428 GLU A O 1
ATOM 1478 N N . ASP A 1 189 ? -14.241 6.748 -39.363 1.000 68.345 429 ASP A N 1
ATOM 1479 C CA . ASP A 1 189 ? -14.526 6.316 -38.002 1.000 67.605 429 ASP A CA 1
ATOM 1480 C C . ASP A 1 189 ? -13.435 5.336 -37.562 1.000 63.484 429 ASP A C 1
ATOM 1481 O O . ASP A 1 189 ? -12.880 4.605 -38.386 1.000 64.842 429 ASP A O 1
ATOM 1486 N N . TYR A 1 190 ? -13.132 5.335 -36.259 1.000 58.449 430 TYR A N 1
ATOM 1487 C CA . TYR A 1 190 ? -12.013 4.573 -35.730 1.000 54.038 430 TYR A CA 1
ATOM 1488 C C . TYR A 1 190 ? -12.363 4.008 -34.358 1.000 53.585 430 TYR A C 1
ATOM 1489 O O . TYR A 1 190 ? -13.191 4.571 -33.645 1.000 55.999 430 TYR A O 1
ATOM 1498 N N . GLY A 1 191 ? -11.679 2.912 -34.002 1.000 53.399 431 GLY A N 1
ATOM 1499 C CA . GLY A 1 191 ? -11.804 2.270 -32.707 1.000 53.209 431 GLY A CA 1
ATOM 1500 C C . GLY A 1 191 ? -10.460 2.283 -31.995 1.000 51.027 431 GLY A C 1
ATOM 1501 O O . GLY A 1 191 ? -9.744 3.275 -32.051 1.000 50.635 431 GLY A O 1
ATOM 1502 N N . PHE A 1 192 ? -10.104 1.145 -31.395 1.000 53.935 432 PHE A N 1
ATOM 1503 C CA . PHE A 1 192 ? -8.925 1.011 -30.556 1.000 51.243 432 PHE A CA 1
ATOM 1504 C C . PHE A 1 192 ? -7.649 1.093 -31.388 1.000 48.482 432 PHE A C 1
ATOM 1505 O O . PHE A 1 192 ? -6.609 1.410 -30.824 1.000 50.759 432 PHE A O 1
ATOM 1513 N N . SER A 1 193 ? -7.732 0.824 -32.704 1.000 47.916 433 SER A N 1
ATOM 1514 C CA . SER A 1 193 ? -6.589 0.785 -33.612 1.000 46.490 433 SER A CA 1
ATOM 1515 C C . SER A 1 193 ? -5.649 1.985 -33.481 1.000 42.137 433 SER A C 1
ATOM 1516 O O . SER A 1 193 ? -4.436 1.821 -33.608 1.000 42.013 433 SER A O 1
ATOM 1519 N N . VAL A 1 194 ? -6.210 3.172 -33.231 1.000 39.771 434 VAL A N 1
ATOM 1520 C CA . VAL A 1 194 ? -5.434 4.401 -33.136 1.000 38.249 434 VAL A CA 1
ATOM 1521 C C . VAL A 1 194 ? -4.399 4.304 -32.014 1.000 37.465 434 VAL A C 1
ATOM 1522 O O . VAL A 1 194 ? -3.292 4.811 -32.180 1.000 37.733 434 VAL A O 1
ATOM 1526 N N . ASP A 1 195 ? -4.737 3.642 -30.899 1.000 38.362 435 ASP A N 1
ATOM 1527 C CA . ASP A 1 195 ? -3.808 3.459 -29.785 1.000 38.402 435 ASP A CA 1
ATOM 1528 C C . ASP A 1 195 ? -2.584 2.634 -30.185 1.000 36.128 435 ASP A C 1
ATOM 1529 O O . ASP A 1 195 ? -1.480 2.960 -29.749 1.000 34.349 435 ASP A O 1
ATOM 1534 N N . TRP A 1 196 ? -2.772 1.604 -31.024 1.000 37.057 436 TRP A N 1
ATOM 1535 C CA . TRP A 1 196 ? -1.679 0.725 -31.425 1.000 38.773 436 TRP A CA 1
ATOM 1536 C C . TRP A 1 196 ? -0.741 1.413 -32.411 1.000 40.736 436 TRP A C 1
ATOM 1537 O O . TRP A 1 196 ? 0.470 1.193 -32.336 1.000 41.752 436 TRP A O 1
ATOM 1548 N N . TRP A 1 197 ? -1.304 2.234 -33.313 1.000 42.497 437 TRP A N 1
ATOM 1549 C CA . TRP A 1 197 ? -0.515 3.122 -34.160 1.000 42.558 437 TRP A CA 1
ATOM 1550 C C . TRP A 1 197 ? 0.409 3.998 -33.312 1.000 40.265 437 TRP A C 1
ATOM 1551 O O . TRP A 1 197 ? 1.602 4.082 -33.595 1.000 39.989 437 TRP A O 1
ATOM 1562 N N . ALA A 1 198 ? -0.157 4.653 -32.286 1.000 39.963 438 ALA A N 1
ATOM 1563 C CA . ALA A 1 198 ? 0.586 5.561 -31.424 1.000 37.547 438 ALA A CA 1
ATOM 1564 C C . ALA A 1 198 ? 1.738 4.834 -30.736 1.000 38.544 438 ALA A C 1
ATOM 1565 O O . ALA A 1 198 ? 2.843 5.369 -30.684 1.000 40.257 438 ALA A O 1
ATOM 1567 N N . LEU A 1 199 ? 1.477 3.615 -30.235 1.000 37.373 439 LEU A N 1
ATOM 1568 C CA . LEU A 1 199 ? 2.502 2.798 -29.611 1.000 36.449 439 LEU A CA 1
ATOM 1569 C C . LEU A 1 199 ? 3.640 2.537 -30.599 1.000 36.799 439 LEU A C 1
ATOM 1570 O O . LEU A 1 199 ? 4.804 2.607 -30.204 1.000 39.328 439 LEU A O 1
ATOM 1575 N N . GLY A 1 200 ? 3.297 2.267 -31.868 1.000 34.862 440 GLY A N 1
ATOM 1576 C CA . GLY A 1 200 ? 4.266 2.117 -32.942 1.000 36.023 440 GLY A CA 1
ATOM 1577 C C . GLY A 1 200 ? 5.201 3.319 -33.049 1.000 38.734 440 GLY A C 1
ATOM 1578 O O . GLY A 1 200 ? 6.421 3.150 -33.022 1.000 42.863 440 GLY A O 1
ATOM 1579 N N . VAL A 1 201 ? 4.605 4.519 -33.111 1.000 38.426 441 VAL A N 1
ATOM 1580 C CA . VAL A 1 201 ? 5.337 5.781 -33.143 1.000 36.823 441 VAL A CA 1
ATOM 1581 C C . VAL A 1 201 ? 6.212 5.869 -31.897 1.000 35.688 441 VAL A C 1
ATOM 1582 O O . VAL A 1 201 ? 7.384 6.209 -32.017 1.000 34.430 441 VAL A O 1
ATOM 1586 N N . LEU A 1 202 ? 5.630 5.558 -30.727 1.000 36.815 442 LEU A N 1
ATOM 1587 C CA . LEU A 1 202 ? 6.312 5.668 -29.442 1.000 40.031 442 LEU A CA 1
ATOM 1588 C C . LEU A 1 202 ? 7.529 4.747 -29.405 1.000 41.189 442 LEU A C 1
ATOM 1589 O O . LEU A 1 202 ? 8.588 5.180 -28.955 1.000 38.228 442 LEU A O 1
ATOM 1594 N N . MET A 1 203 ? 7.349 3.496 -29.873 1.000 41.368 443 MET A N 1
ATOM 1595 C CA . MET A 1 203 ? 8.415 2.508 -29.937 1.000 40.852 443 MET A CA 1
ATOM 1596 C C . MET A 1 203 ? 9.496 2.931 -30.929 1.000 42.624 443 MET A C 1
ATOM 1597 O O . MET A 1 203 ? 10.677 2.681 -30.684 1.000 44.508 443 MET A O 1
ATOM 1602 N N . PHE A 1 204 ? 9.088 3.547 -32.051 1.000 40.863 444 PHE A N 1
ATOM 1603 C CA . PHE A 1 204 ? 10.035 4.072 -33.023 1.000 41.771 444 PHE A CA 1
ATOM 1604 C C . PHE A 1 204 ? 10.965 5.069 -32.334 1.000 42.524 444 PHE A C 1
ATOM 1605 O O . PHE A 1 204 ? 12.182 4.944 -32.429 1.000 44.719 444 PHE A O 1
ATOM 1613 N N . GLU A 1 205 ? 10.367 6.023 -31.608 1.000 41.663 445 GLU A N 1
ATOM 1614 C CA . GLU A 1 205 ? 11.085 7.070 -30.893 1.000 39.463 445 GLU A CA 1
ATOM 1615 C C . GLU A 1 205 ? 12.095 6.498 -29.900 1.000 39.634 445 GLU A C 1
ATOM 1616 O O . GLU A 1 205 ? 13.191 7.044 -29.779 1.000 41.176 445 GLU A O 1
ATOM 1622 N N . MET A 1 206 ? 11.715 5.425 -29.191 1.000 38.418 446 MET A N 1
ATOM 1623 C CA . MET A 1 206 ? 12.562 4.837 -28.165 1.000 39.855 446 MET A CA 1
ATOM 1624 C C . MET A 1 206 ? 13.789 4.190 -28.809 1.000 42.363 446 MET A C 1
ATOM 1625 O O . MET A 1 206 ? 14.907 4.404 -28.347 1.000 44.082 446 MET A O 1
ATOM 1630 N N . MET A 1 207 ? 13.571 3.427 -29.889 1.000 43.139 447 MET A N 1
ATOM 1631 C CA . MET A 1 207 ? 14.612 2.607 -30.494 1.000 43.774 447 MET A CA 1
ATOM 1632 C C . MET A 1 207 ? 15.456 3.417 -31.481 1.000 42.692 447 MET A C 1
ATOM 1633 O O . MET A 1 207 ? 16.660 3.181 -31.570 1.000 44.761 447 MET A O 1
ATOM 1638 N N . ALA A 1 208 ? 14.822 4.345 -32.212 1.000 40.952 448 ALA A N 1
ATOM 1639 C CA . ALA A 1 208 ? 15.492 5.165 -33.210 1.000 43.137 448 ALA A CA 1
ATOM 1640 C C . ALA A 1 208 ? 16.088 6.433 -32.597 1.000 45.408 448 ALA A C 1
ATOM 1641 O O . ALA A 1 208 ? 17.093 6.921 -33.100 1.000 45.053 448 ALA A O 1
ATOM 1643 N N . GLY A 1 209 ? 15.450 6.981 -31.552 1.000 47.729 449 GLY A N 1
ATOM 1644 C CA . GLY A 1 209 ? 15.894 8.203 -30.891 1.000 51.088 449 GLY A CA 1
ATOM 1645 C C . GLY A 1 209 ? 15.283 9.485 -31.468 1.000 51.959 449 GLY A C 1
ATOM 1646 O O . GLY A 1 209 ? 15.674 10.575 -31.054 1.000 52.267 449 GLY A O 1
ATOM 1647 N N . ARG A 1 210 ? 14.318 9.354 -32.390 1.000 51.817 450 ARG A N 1
ATOM 1648 C CA . ARG A 1 210 ? 13.633 10.477 -33.018 1.000 53.148 450 ARG A CA 1
ATOM 1649 C C . ARG A 1 210 ? 12.286 9.976 -33.532 1.000 49.714 450 ARG A C 1
ATOM 1650 O O . ARG A 1 210 ? 12.114 8.776 -33.724 1.000 47.477 450 ARG A O 1
ATOM 1658 N N . SER A 1 211 ? 11.336 10.890 -33.762 1.000 48.548 451 SER A N 1
ATOM 1659 C CA . SER A 1 211 ? 10.057 10.533 -34.364 1.000 45.679 451 SER A CA 1
ATOM 1660 C C . SER A 1 211 ? 10.288 10.023 -35.785 1.000 44.561 451 SER A C 1
ATOM 1661 O O . SER A 1 211 ? 11.251 10.435 -36.430 1.000 46.829 451 SER A O 1
ATOM 1664 N N . PRO A 1 212 ? 9.424 9.136 -36.336 1.000 43.055 452 PRO A N 1
ATOM 1665 C CA . PRO A 1 212 ? 9.480 8.820 -37.763 1.000 43.982 452 PRO A CA 1
ATOM 1666 C C . PRO A 1 212 ? 9.154 9.976 -38.709 1.000 44.911 452 PRO A C 1
ATOM 1667 O O . PRO A 1 212 ? 9.444 9.850 -39.889 1.000 49.027 452 PRO A O 1
ATOM 1671 N N . PHE A 1 213 ? 8.580 11.081 -38.203 1.000 45.734 453 PHE A N 1
ATOM 1672 C CA . PHE A 1 213 ? 8.207 12.234 -39.014 1.000 49.361 453 PHE A CA 1
ATOM 1673 C C . PHE A 1 213 ? 9.014 13.469 -38.602 1.000 54.075 453 PHE A C 1
ATOM 1674 O O . PHE A 1 213 ? 8.497 14.595 -38.630 1.000 50.185 453 PHE A O 1
ATOM 1682 N N . ASP A 1 214 ? 10.300 13.253 -38.275 1.000 58.820 454 ASP A N 1
ATOM 1683 C CA . ASP A 1 214 ? 11.128 14.245 -37.601 1.000 62.834 454 ASP A CA 1
ATOM 1684 C C . ASP A 1 214 ? 11.582 15.353 -38.554 1.000 67.226 454 ASP A C 1
ATOM 1685 O O . ASP A 1 214 ? 11.969 16.415 -38.068 1.000 79.925 454 ASP A O 1
ATOM 1690 N N . ILE A 1 215 ? 11.531 15.116 -39.880 1.000 64.792 455 ILE A N 1
ATOM 1691 C CA . ILE A 1 215 ? 11.833 16.123 -40.892 1.000 68.353 455 ILE A CA 1
ATOM 1692 C C . ILE A 1 215 ? 10.954 17.376 -40.767 1.000 66.474 455 ILE A C 1
ATOM 1693 O O . ILE A 1 215 ? 11.404 18.447 -41.163 1.000 72.998 455 ILE A O 1
ATOM 1698 N N . VAL A 1 216 ? 9.718 17.240 -40.251 1.000 62.065 456 VAL A N 1
ATOM 1699 C CA . VAL A 1 216 ? 8.748 18.325 -40.183 1.000 63.587 456 VAL A CA 1
ATOM 1700 C C . VAL A 1 216 ? 9.147 19.288 -39.057 1.000 68.742 456 VAL A C 1
ATOM 1701 O O . VAL A 1 216 ? 8.818 19.049 -37.889 1.000 70.077 456 VAL A O 1
ATOM 1705 N N . GLY A 1 217 ? 9.819 20.397 -39.424 1.000 73.843 457 GLY A N 1
ATOM 1706 C CA . GLY A 1 217 ? 10.488 21.254 -38.453 1.000 77.091 457 GLY A CA 1
ATOM 1707 C C . GLY A 1 217 ? 11.778 21.864 -39.002 1.000 79.502 457 GLY A C 1
ATOM 1708 O O . GLY A 1 217 ? 12.052 23.023 -38.689 1.000 80.981 457 GLY A O 1
ATOM 1709 N N . SER A 1 218 ? 12.532 21.096 -39.818 1.000 79.733 458 SER A N 1
ATOM 1710 C CA . SER A 1 218 ? 13.877 21.467 -40.259 1.000 84.205 458 SER A CA 1
ATOM 1711 C C . SER A 1 218 ? 13.924 22.165 -41.628 1.000 85.518 458 SER A C 1
ATOM 1712 O O . SER A 1 218 ? 14.983 22.670 -41.993 1.000 88.300 458 SER A O 1
ATOM 1715 N N . SER A 1 219 ? 12.803 22.207 -42.372 1.000 82.641 459 SER A N 1
ATOM 1716 C CA . SER A 1 219 ? 12.799 22.590 -43.780 1.000 81.760 459 SER A CA 1
ATOM 1717 C C . SER A 1 219 ? 12.977 24.099 -43.963 1.000 81.836 459 SER A C 1
ATOM 1718 O O . SER A 1 219 ? 12.638 24.886 -43.084 1.000 79.781 459 SER A O 1
ATOM 1721 N N . ASP A 1 220 ? 13.487 24.483 -45.141 1.000 83.239 460 ASP A N 1
ATOM 1722 C CA . ASP A 1 220 ? 13.664 25.880 -45.517 1.000 87.334 460 ASP A CA 1
ATOM 1723 C C . ASP A 1 220 ? 12.319 26.527 -45.872 1.000 86.795 460 ASP A C 1
ATOM 1724 O O . ASP A 1 220 ? 12.161 27.736 -45.695 1.000 88.176 460 ASP A O 1
ATOM 1729 N N . ASN A 1 221 ? 11.367 25.735 -46.401 1.000 82.502 461 ASN A N 1
ATOM 1730 C CA . ASN A 1 221 ? 10.029 26.212 -46.727 1.000 79.023 461 ASN A CA 1
ATOM 1731 C C . ASN A 1 221 ? 9.201 26.296 -45.450 1.000 74.035 461 ASN A C 1
ATOM 1732 O O . ASN A 1 221 ? 9.051 25.276 -44.778 1.000 68.879 461 ASN A O 1
ATOM 1737 N N . PRO A 1 222 ? 8.630 27.475 -45.079 1.000 73.306 462 PRO A N 1
ATOM 1738 C CA . PRO A 1 222 ? 7.784 27.568 -43.884 1.000 69.800 462 PRO A CA 1
ATOM 1739 C C . PRO A 1 222 ? 6.548 26.667 -43.926 1.000 66.076 462 PRO A C 1
ATOM 1740 O O . PRO A 1 222 ? 6.142 26.138 -42.898 1.000 62.560 462 PRO A O 1
ATOM 1744 N N . ASP A 1 223 ? 5.988 26.476 -45.127 1.000 66.734 463 ASP A N 1
ATOM 1745 C CA . ASP A 1 223 ? 4.780 25.689 -45.355 1.000 66.240 463 ASP A CA 1
ATOM 1746 C C . ASP A 1 223 ? 4.988 24.175 -45.188 1.000 65.192 463 ASP A C 1
ATOM 1747 O O . ASP A 1 223 ? 3.993 23.451 -45.171 1.000 63.376 463 ASP A O 1
ATOM 1752 N N . GLN A 1 224 ? 6.244 23.690 -45.086 1.000 65.776 464 GLN A N 1
ATOM 1753 C CA . GLN A 1 224 ? 6.537 22.286 -44.813 1.000 65.092 464 GLN A CA 1
ATOM 1754 C C . GLN A 1 224 ? 7.007 22.074 -43.370 1.000 65.239 464 GLN A C 1
ATOM 1755 O O . GLN A 1 224 ? 7.582 21.024 -43.067 1.000 62.036 464 GLN A O 1
ATOM 1761 N N . ASN A 1 225 ? 6.740 23.046 -42.478 1.000 67.890 465 ASN A N 1
ATOM 1762 C CA . ASN A 1 225 ? 6.920 22.897 -41.038 1.000 69.116 465 ASN A CA 1
ATOM 1763 C C . ASN A 1 225 ? 5.561 23.122 -40.374 1.000 70.293 465 ASN A C 1
ATOM 1764 O O . ASN A 1 225 ? 5.431 23.893 -39.425 1.000 77.354 465 ASN A O 1
ATOM 1769 N N . THR A 1 226 ? 4.547 22.429 -40.902 1.000 67.274 466 THR A N 1
ATOM 1770 C CA . THR A 1 226 ? 3.146 22.697 -40.637 1.000 65.274 466 THR A CA 1
ATOM 1771 C C . THR A 1 226 ? 2.511 21.383 -40.233 1.000 61.865 466 THR A C 1
ATOM 1772 O O . THR A 1 226 ? 2.940 20.334 -40.696 1.000 62.610 466 THR A O 1
ATOM 1776 N N . GLU A 1 227 ? 1.458 21.487 -39.419 1.000 64.245 467 GLU A N 1
ATOM 1777 C CA . GLU A 1 227 ? 0.637 20.361 -39.005 1.000 64.066 467 GLU A CA 1
ATOM 1778 C C . GLU A 1 227 ? 0.069 19.639 -40.229 1.000 63.458 467 GLU A C 1
ATOM 1779 O O . GLU A 1 227 ? 0.084 18.416 -40.277 1.000 60.320 467 GLU A O 1
ATOM 1785 N N . ASP A 1 228 ? -0.437 20.407 -41.204 1.000 65.016 468 ASP A N 1
ATOM 1786 C CA . ASP A 1 228 ? -0.945 19.874 -42.460 1.000 63.152 468 ASP A CA 1
ATOM 1787 C C . ASP A 1 228 ? 0.124 19.122 -43.252 1.000 61.002 468 ASP A C 1
ATOM 1788 O O . ASP A 1 228 ? -0.214 18.105 -43.850 1.000 64.758 468 ASP A O 1
ATOM 1793 N N . TYR A 1 229 ? 1.384 19.595 -43.258 1.000 57.615 469 TYR A N 1
ATOM 1794 C CA . TYR A 1 229 ? 2.466 18.894 -43.948 1.000 55.409 469 TYR A CA 1
ATOM 1795 C C . TYR A 1 229 ? 2.816 17.597 -43.212 1.000 52.364 469 TYR A C 1
ATOM 1796 O O . TYR A 1 229 ? 3.139 16.604 -43.867 1.000 52.951 469 TYR A O 1
ATOM 1805 N N . LEU A 1 230 ? 2.759 17.607 -41.869 1.000 50.822 470 LEU A N 1
ATOM 1806 C CA . LEU A 1 230 ? 2.952 16.404 -41.074 1.000 49.040 470 LEU A CA 1
ATOM 1807 C C . LEU A 1 230 ? 1.898 15.362 -41.435 1.000 49.193 470 LEU A C 1
ATOM 1808 O O . LEU A 1 230 ? 2.238 14.200 -41.615 1.000 47.082 470 LEU A O 1
ATOM 1813 N N . PHE A 1 231 ? 0.630 15.783 -41.510 1.000 51.527 471 PHE A N 1
ATOM 1814 C CA . PHE A 1 231 ? -0.476 14.886 -41.806 1.000 52.501 471 PHE A CA 1
ATOM 1815 C C . PHE A 1 231 ? -0.335 14.281 -43.203 1.000 56.796 471 PHE A C 1
ATOM 1816 O O . PHE A 1 231 ? -0.674 13.107 -43.381 1.000 59.457 471 PHE A O 1
ATOM 1824 N N . GLN A 1 232 ? 0.162 15.073 -44.169 1.000 58.820 472 GLN A N 1
ATOM 1825 C CA . GLN A 1 232 ? 0.478 14.566 -45.497 1.000 61.781 472 GLN A CA 1
ATOM 1826 C C . GLN A 1 232 ? 1.562 13.494 -45.437 1.000 60.262 472 GLN A C 1
ATOM 1827 O O . GLN A 1 232 ? 1.435 12.475 -46.111 1.000 60.255 472 GLN A O 1
ATOM 1833 N N . VAL A 1 233 ? 2.609 13.742 -44.636 1.000 60.526 473 VAL A N 1
ATOM 1834 C CA . VAL A 1 233 ? 3.715 12.811 -44.455 1.000 59.089 473 VAL A CA 1
ATOM 1835 C C . VAL A 1 233 ? 3.244 11.522 -43.771 1.000 58.583 473 VAL A C 1
ATOM 1836 O O . VAL A 1 233 ? 3.680 10.444 -44.163 1.000 56.494 473 VAL A O 1
ATOM 1840 N N . ILE A 1 234 ? 2.373 11.630 -42.755 1.000 60.644 474 ILE A N 1
ATOM 1841 C CA . ILE A 1 234 ? 1.827 10.466 -42.064 1.000 61.328 474 ILE A CA 1
ATOM 1842 C C . ILE A 1 234 ? 1.066 9.576 -43.048 1.000 61.152 474 ILE A C 1
ATOM 1843 O O . ILE A 1 234 ? 1.173 8.360 -42.942 1.000 63.094 474 ILE A O 1
ATOM 1848 N N . LEU A 1 235 ? 0.327 10.180 -43.989 1.000 60.713 475 LEU A N 1
ATOM 1849 C CA . LEU A 1 235 ? -0.552 9.445 -44.887 1.000 62.247 475 LEU A CA 1
ATOM 1850 C C . LEU A 1 235 ? 0.219 8.824 -46.054 1.000 66.711 475 LEU A C 1
ATOM 1851 O O . LEU A 1 235 ? -0.082 7.692 -46.428 1.000 77.667 475 LEU A O 1
ATOM 1856 N N . GLU A 1 236 ? 1.150 9.571 -46.670 1.000 67.474 476 GLU A N 1
ATOM 1857 C CA . GLU A 1 236 ? 1.637 9.242 -48.003 1.000 70.508 476 GLU A CA 1
ATOM 1858 C C . GLU A 1 236 ? 3.098 8.805 -48.044 1.000 72.130 476 GLU A C 1
ATOM 1859 O O . GLU A 1 236 ? 3.442 8.075 -48.967 1.000 81.810 476 GLU A O 1
ATOM 1865 N N . LYS A 1 237 ? 3.938 9.236 -47.097 1.000 71.672 477 LYS A N 1
ATOM 1866 C CA . LYS A 1 237 ? 5.359 8.917 -47.137 1.000 74.098 477 LYS A CA 1
ATOM 1867 C C . LYS A 1 237 ? 5.607 7.600 -46.398 1.000 71.232 477 LYS A C 1
ATO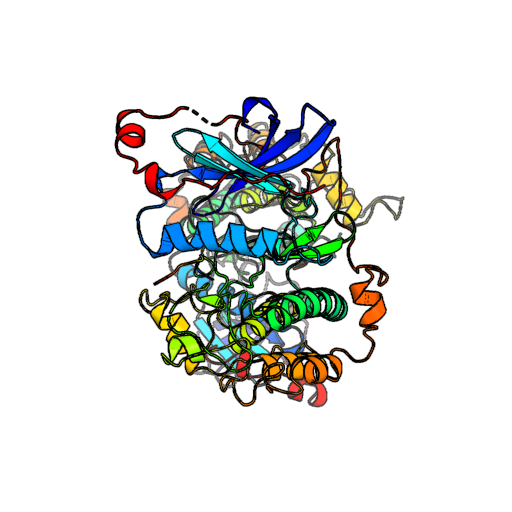M 1868 O O . LYS A 1 237 ? 4.913 7.281 -45.428 1.000 66.129 477 LYS A O 1
ATOM 1874 N N . GLN A 1 238 ? 6.590 6.833 -46.897 1.000 71.156 478 GLN A N 1
ATOM 1875 C CA . GLN A 1 238 ? 6.922 5.533 -46.344 1.000 67.795 478 GLN A CA 1
ATOM 1876 C C . GLN A 1 238 ? 7.880 5.762 -45.182 1.000 61.460 478 GLN A C 1
ATOM 1877 O O . GLN A 1 238 ? 8.795 6.565 -45.290 1.000 61.278 478 GLN A O 1
ATOM 1883 N N . ILE A 1 239 ? 7.632 5.062 -44.072 1.000 59.757 479 ILE A N 1
ATOM 1884 C CA . ILE A 1 239 ? 8.423 5.162 -42.856 1.000 57.565 479 ILE A CA 1
ATOM 1885 C C . ILE A 1 239 ? 9.634 4.240 -43.004 1.000 58.125 479 ILE A C 1
ATOM 1886 O O . ILE A 1 239 ? 9.470 3.026 -43.010 1.000 60.813 479 ILE A O 1
ATOM 1891 N N . ARG A 1 240 ? 10.835 4.814 -43.128 1.000 57.710 480 ARG A N 1
ATOM 1892 C CA . ARG A 1 240 ? 12.057 4.033 -43.256 1.000 58.839 480 ARG A CA 1
ATOM 1893 C C . ARG A 1 240 ? 12.595 3.680 -41.865 1.000 54.825 480 ARG A C 1
ATOM 1894 O O . ARG A 1 240 ? 12.750 4.556 -41.024 1.000 55.949 480 ARG A O 1
ATOM 1902 N N . ILE A 1 241 ? 12.871 2.387 -41.638 1.000 50.024 481 ILE A N 1
ATOM 1903 C CA . ILE A 1 241 ? 13.373 1.871 -40.374 1.000 48.545 481 ILE A CA 1
ATOM 1904 C C . ILE A 1 241 ? 14.899 1.998 -40.375 1.000 50.230 481 ILE A C 1
ATOM 1905 O O . ILE A 1 241 ? 15.540 1.557 -41.326 1.000 48.801 481 ILE A O 1
ATOM 1910 N N . PRO A 1 242 ? 15.549 2.523 -39.307 1.000 53.635 482 PRO A N 1
ATOM 1911 C CA . PRO A 1 242 ? 17.015 2.584 -39.264 1.000 57.591 482 PRO A CA 1
ATOM 1912 C C . PRO A 1 242 ? 17.681 1.203 -39.301 1.000 61.323 482 PRO A C 1
ATOM 1913 O O . PRO A 1 242 ? 17.166 0.242 -38.724 1.000 60.252 482 PRO A O 1
ATOM 1917 N N . ARG A 1 243 ? 18.842 1.129 -39.981 1.000 63.826 483 ARG A N 1
ATOM 1918 C CA . ARG A 1 243 ? 19.504 -0.132 -40.297 1.000 62.118 483 ARG A CA 1
ATOM 1919 C C . ARG A 1 243 ? 19.985 -0.834 -39.023 1.000 60.344 483 ARG A C 1
ATOM 1920 O O . ARG A 1 243 ? 20.044 -2.058 -39.002 1.000 58.499 483 ARG A O 1
ATOM 1928 N N . SER A 1 244 ? 20.318 -0.061 -37.971 1.000 59.354 484 SER A N 1
ATOM 1929 C CA . SER A 1 244 ? 20.770 -0.577 -36.684 1.000 57.841 484 SER A CA 1
ATOM 1930 C C . SER A 1 244 ? 19.804 -1.596 -36.093 1.000 53.730 484 SER A C 1
ATOM 1931 O O . SER A 1 244 ? 20.255 -2.602 -35.551 1.000 57.115 484 SER A O 1
ATOM 1934 N N . LEU A 1 245 ? 18.495 -1.315 -36.188 1.000 51.064 485 LEU A N 1
ATOM 1935 C CA . LEU A 1 245 ? 17.477 -2.082 -35.484 1.000 50.217 485 LEU A CA 1
ATOM 1936 C C . LEU A 1 245 ? 17.331 -3.470 -36.112 1.000 48.356 485 LEU A C 1
ATOM 1937 O O . LEU A 1 245 ? 17.384 -3.603 -37.335 1.000 52.162 485 LEU A O 1
ATOM 1942 N N . SER A 1 246 ? 17.071 -4.473 -35.257 1.000 45.008 486 SER A N 1
ATOM 1943 C CA . SER A 1 246 ? 17.060 -5.879 -35.637 1.000 44.808 486 SER A CA 1
ATOM 1944 C C . SER A 1 246 ? 15.870 -6.192 -36.538 1.000 43.413 486 SER A C 1
ATOM 1945 O O . SER A 1 246 ? 15.013 -5.344 -36.741 1.000 45.208 486 SER A O 1
ATOM 1948 N N . VAL A 1 247 ? 15.823 -7.420 -37.068 1.000 43.168 487 VAL A N 1
ATOM 1949 C CA . VAL A 1 247 ? 14.706 -7.875 -37.889 1.000 42.087 487 VAL A CA 1
ATOM 1950 C C . VAL A 1 247 ? 13.391 -7.844 -37.097 1.000 39.981 487 VAL A C 1
ATOM 1951 O O . VAL A 1 247 ? 12.359 -7.495 -37.664 1.000 38.460 487 VAL A O 1
ATOM 1955 N N . LYS A 1 248 ? 13.441 -8.183 -35.801 1.000 41.144 488 LYS A N 1
ATOM 1956 C CA . LYS A 1 248 ? 12.267 -8.229 -34.943 1.000 44.558 488 LYS A CA 1
ATOM 1957 C C . LYS A 1 248 ? 11.724 -6.821 -34.690 1.000 43.703 488 LYS A C 1
ATOM 1958 O O . LYS A 1 248 ? 10.521 -6.597 -34.781 1.000 43.418 488 LYS A O 1
ATOM 1964 N N . ALA A 1 249 ? 12.624 -5.887 -34.351 1.000 44.632 489 ALA A N 1
ATOM 1965 C CA . ALA A 1 249 ? 12.285 -4.484 -34.171 1.000 41.371 489 ALA A CA 1
ATOM 1966 C C . ALA A 1 249 ? 11.651 -3.929 -35.441 1.000 39.602 489 ALA A C 1
ATOM 1967 O O . ALA A 1 249 ? 10.532 -3.416 -35.391 1.000 40.515 489 ALA A O 1
ATOM 1969 N N . ALA A 1 250 ? 12.344 -4.085 -36.577 1.000 37.823 490 ALA A N 1
ATOM 1970 C CA . ALA A 1 250 ? 11.853 -3.599 -37.861 1.000 39.594 490 ALA A CA 1
ATOM 1971 C C . ALA A 1 250 ? 10.451 -4.119 -38.172 1.000 40.436 490 ALA A C 1
ATOM 1972 O O . ALA A 1 250 ? 9.620 -3.364 -38.674 1.000 41.368 490 ALA A O 1
ATOM 1974 N N . SER A 1 251 ? 10.197 -5.396 -37.855 1.000 42.284 491 SER A N 1
ATOM 1975 C CA . SER A 1 251 ? 8.908 -6.019 -38.111 1.000 42.850 491 SER A CA 1
ATOM 1976 C C . SER A 1 251 ? 7.813 -5.388 -37.249 1.000 43.466 491 SER A C 1
ATOM 1977 O O . SER A 1 251 ? 6.777 -5.022 -37.787 1.000 44.690 491 SER A O 1
ATOM 1980 N N . VAL A 1 252 ? 8.037 -5.260 -35.931 1.000 43.145 492 VAL A N 1
ATOM 1981 C CA . VAL A 1 252 ? 7.008 -4.778 -35.018 1.000 43.129 492 VAL A CA 1
ATOM 1982 C C . VAL A 1 252 ? 6.680 -3.308 -35.326 1.000 41.339 492 VAL A C 1
ATOM 1983 O O . VAL A 1 252 ? 5.501 -2.964 -35.397 1.000 35.878 492 VAL A O 1
ATOM 1987 N N . LEU A 1 253 ? 7.706 -2.476 -35.598 1.000 41.592 493 LEU A N 1
ATOM 1988 C CA . LEU A 1 253 ? 7.505 -1.080 -35.958 1.000 40.892 493 LEU A CA 1
ATOM 1989 C C . LEU A 1 253 ? 6.707 -0.965 -37.258 1.000 45.487 493 LEU A C 1
ATOM 1990 O O . LEU A 1 253 ? 5.712 -0.246 -37.307 1.000 46.037 493 LEU A O 1
ATOM 1995 N N . LYS A 1 254 ? 7.114 -1.698 -38.302 1.000 48.751 494 LYS A N 1
ATOM 1996 C CA . LYS A 1 254 ? 6.384 -1.695 -39.566 1.000 50.677 494 LYS A CA 1
ATOM 1997 C C . LYS A 1 254 ? 4.983 -2.302 -39.429 1.000 50.030 494 LYS A C 1
ATOM 1998 O O . LYS A 1 254 ? 4.093 -1.941 -40.186 1.000 49.003 494 LYS A O 1
ATOM 2004 N N . SER A 1 255 ? 4.782 -3.231 -38.487 1.000 52.993 495 SER A N 1
ATOM 2005 C CA . SER A 1 255 ? 3.492 -3.880 -38.303 1.000 55.599 495 SER A CA 1
ATOM 2006 C C . SER A 1 255 ? 2.537 -2.971 -37.528 1.000 53.164 495 SER A C 1
ATOM 2007 O O . SER A 1 255 ? 1.358 -2.888 -37.864 1.000 54.496 495 SER A O 1
ATOM 2010 N N . PHE A 1 256 ? 3.048 -2.303 -36.485 1.000 49.838 496 PHE A N 1
ATOM 2011 C CA . PHE A 1 256 ? 2.273 -1.328 -35.731 1.000 47.669 496 PHE A CA 1
ATOM 2012 C C . PHE A 1 256 ? 2.041 -0.055 -36.541 1.000 46.253 496 PHE A C 1
ATOM 2013 O O . PHE A 1 256 ? 1.018 0.579 -36.328 1.000 46.887 496 PHE A O 1
ATOM 2021 N N . LEU A 1 257 ? 2.975 0.321 -37.436 1.000 47.743 497 LEU A N 1
ATOM 2022 C CA . LEU A 1 257 ? 2.830 1.505 -38.278 1.000 50.825 497 LEU A CA 1
ATOM 2023 C C . LEU A 1 257 ? 2.309 1.145 -39.672 1.000 51.927 497 LEU A C 1
ATOM 2024 O O . LEU A 1 257 ? 2.646 1.826 -40.640 1.000 55.054 497 LEU A O 1
ATOM 2029 N N . ASN A 1 258 ? 1.442 0.123 -39.775 1.000 51.633 498 ASN A N 1
ATOM 2030 C CA . ASN A 1 258 ? 0.708 -0.161 -40.998 1.000 52.856 498 ASN A CA 1
ATOM 2031 C C . ASN A 1 258 ? -0.383 0.898 -41.151 1.000 53.891 498 ASN A C 1
ATOM 2032 O O . ASN A 1 258 ? -1.168 1.110 -40.229 1.000 56.549 498 ASN A O 1
ATOM 2037 N N . LYS A 1 259 ? -0.453 1.535 -42.325 1.000 53.096 499 LYS A N 1
ATOM 2038 C CA . LYS A 1 259 ? -1.369 2.650 -42.522 1.000 54.851 499 LYS A CA 1
ATOM 2039 C C . LYS A 1 259 ? -2.822 2.167 -42.531 1.000 55.436 499 LYS A C 1
ATOM 2040 O O . LYS A 1 259 ? -3.703 2.905 -42.103 1.000 53.925 499 LYS A O 1
ATOM 2046 N N . ASP A 1 260 ? -3.062 0.926 -42.988 1.000 60.494 500 ASP A N 1
ATOM 2047 C CA . ASP A 1 260 ? -4.380 0.302 -42.969 1.000 62.231 500 ASP A CA 1
ATOM 2048 C C . ASP A 1 260 ? -4.666 -0.246 -41.568 1.000 60.099 500 ASP A C 1
ATOM 2049 O O . ASP A 1 260 ? -3.950 -1.143 -41.122 1.000 59.294 500 ASP A O 1
ATOM 2054 N N . PRO A 1 261 ? -5.708 0.230 -40.831 1.000 59.910 501 PRO A N 1
ATOM 2055 C CA . PRO A 1 261 ? -6.015 -0.305 -39.496 1.000 59.207 501 PRO A CA 1
ATOM 2056 C C . PRO A 1 261 ? -6.470 -1.765 -39.494 1.000 60.355 501 PRO A C 1
ATOM 2057 O O . PRO A 1 261 ? -6.181 -2.480 -38.537 1.000 58.783 501 PRO A O 1
ATOM 2061 N N . LYS A 1 262 ? -7.168 -2.190 -40.563 1.000 62.634 502 LYS A N 1
ATOM 2062 C CA . LYS A 1 262 ? -7.611 -3.569 -40.726 1.000 66.555 502 LYS A CA 1
ATOM 2063 C C . LYS A 1 262 ? -6.434 -4.534 -40.562 1.000 66.555 502 LYS A C 1
ATOM 2064 O O . LYS A 1 262 ? -6.560 -5.532 -39.858 1.000 66.000 502 LYS A O 1
ATOM 2070 N N . GLU A 1 263 ? -5.279 -4.195 -41.154 1.000 67.700 503 GLU A N 1
ATOM 2071 C CA . GLU A 1 263 ? -4.135 -5.091 -41.231 1.000 67.100 503 GLU A CA 1
ATOM 2072 C C . GLU A 1 263 ? -2.994 -4.648 -40.312 1.000 63.689 503 GLU A C 1
ATOM 2073 O O . GLU A 1 263 ? -1.854 -5.040 -40.557 1.000 65.116 503 GLU A O 1
ATOM 2079 N N . ARG A 1 264 ? -3.291 -3.887 -39.240 1.000 63.513 504 ARG A N 1
ATOM 2080 C CA . ARG A 1 264 ? -2.276 -3.396 -38.306 1.000 56.470 504 ARG A CA 1
ATOM 2081 C C . ARG A 1 264 ? -2.212 -4.336 -37.105 1.000 52.993 504 ARG A C 1
ATOM 2082 O O . ARG A 1 264 ? -3.229 -4.896 -36.698 1.000 55.220 504 ARG A O 1
ATOM 2090 N N . LEU A 1 265 ? -1.010 -4.477 -36.534 1.000 51.940 505 LEU A N 1
ATOM 2091 C CA . LEU A 1 265 ? -0.797 -5.292 -35.346 1.000 53.054 505 LEU A CA 1
ATOM 2092 C C . LEU A 1 265 ? -1.643 -4.735 -34.204 1.000 52.488 505 LEU A C 1
ATOM 2093 O O . LEU A 1 265 ? -1.676 -3.524 -34.015 1.000 53.672 505 LEU A O 1
ATOM 2098 N N . GLY A 1 266 ? -2.352 -5.621 -33.485 1.000 54.686 506 GLY A N 1
ATOM 2099 C CA . GLY A 1 266 ? -3.133 -5.244 -32.312 1.000 52.485 506 GLY A CA 1
ATOM 2100 C C . GLY A 1 266 ? -4.617 -5.025 -32.599 1.000 51.527 506 GLY A C 1
ATOM 2101 O O . GLY A 1 266 ? -5.397 -4.923 -31.653 1.000 52.169 506 GLY A O 1
ATOM 2102 N N . CYS A 1 267 ? -4.997 -4.999 -33.889 1.000 52.622 507 CYS A N 1
ATOM 2103 C CA . CYS A 1 267 ? -6.247 -4.402 -34.339 1.000 54.012 507 CYS A CA 1
ATOM 2104 C C . CYS A 1 267 ? -7.259 -5.426 -34.851 1.000 59.331 507 CYS A C 1
ATOM 2105 O O . CYS A 1 267 ? -8.383 -5.030 -35.156 1.000 64.450 507 CYS A O 1
ATOM 2108 N N . HIS A 1 268 ? -6.884 -6.713 -34.960 1.000 63.497 508 HIS A N 1
ATOM 2109 C CA . HIS A 1 268 ? -7.849 -7.774 -35.224 1.000 67.829 508 HIS A CA 1
ATOM 2110 C C . HIS A 1 268 ? -8.867 -7.757 -34.084 1.000 70.014 508 HIS A C 1
ATOM 2111 O O . HIS A 1 268 ? -8.454 -7.770 -32.926 1.000 72.230 508 HIS A O 1
ATOM 2118 N N . PRO A 1 269 ? -10.196 -7.650 -34.347 1.000 72.885 509 PRO A N 1
ATOM 2119 C CA . PRO A 1 269 ? -11.180 -7.514 -33.264 1.000 74.433 509 PRO A CA 1
ATOM 2120 C C . PRO A 1 269 ? -11.273 -8.700 -32.302 1.000 78.625 509 PRO A C 1
ATOM 2121 O O . PRO A 1 269 ? -11.666 -8.512 -31.150 1.000 80.086 509 PRO A O 1
ATOM 2125 N N . GLN A 1 270 ? -10.915 -9.901 -32.788 1.000 79.025 510 GLN A N 1
ATOM 2126 C CA . GLN A 1 270 ? -10.834 -11.113 -31.986 1.000 80.620 510 GLN A CA 1
ATOM 2127 C C . GLN A 1 270 ? -9.457 -11.227 -31.327 1.000 76.641 510 GLN A C 1
ATOM 2128 O O . GLN A 1 270 ? -9.371 -11.207 -30.104 1.000 78.070 510 GLN A O 1
ATOM 2134 N N . THR A 1 271 ? -8.387 -11.336 -32.136 1.000 75.275 511 THR A N 1
ATOM 2135 C CA . THR A 1 271 ? -7.091 -11.848 -31.695 1.000 71.043 511 THR A CA 1
ATOM 2136 C C . THR A 1 271 ? -6.056 -10.733 -31.548 1.000 65.413 511 THR A C 1
ATOM 2137 O O . THR A 1 271 ? -4.863 -11.023 -31.601 1.000 67.379 511 THR A O 1
ATOM 2141 N N . GLY A 1 272 ? -6.489 -9.485 -31.309 1.000 62.347 512 GLY A N 1
ATOM 2142 C CA . GLY A 1 272 ? -5.634 -8.312 -31.451 1.000 56.394 512 GLY A CA 1
ATOM 2143 C C . GLY A 1 272 ? -4.444 -8.324 -30.488 1.000 53.659 512 GLY A C 1
ATOM 2144 O O . GLY A 1 272 ? -3.290 -8.320 -30.917 1.000 53.717 512 GLY A O 1
ATOM 2145 N N . PHE A 1 273 ? -4.741 -8.382 -29.185 1.000 53.756 513 PHE A N 1
ATOM 2146 C CA . PHE A 1 273 ? -3.721 -8.367 -28.146 1.000 53.275 513 PHE A CA 1
ATOM 2147 C C . PHE A 1 273 ? -2.889 -9.652 -28.184 1.000 54.283 513 PHE A C 1
ATOM 2148 O O . PHE A 1 273 ? -1.677 -9.598 -28.004 1.000 53.425 513 PHE A O 1
ATOM 2156 N N . ALA A 1 274 ? -3.538 -10.797 -28.427 1.000 57.807 514 ALA A N 1
ATOM 2157 C CA . ALA A 1 274 ? -2.850 -12.066 -28.614 1.000 59.099 514 ALA A CA 1
ATOM 2158 C C . ALA A 1 274 ? -1.775 -11.968 -29.698 1.000 58.031 514 ALA A C 1
ATOM 2159 O O . ALA A 1 274 ? -0.657 -12.439 -29.483 1.000 60.563 514 ALA A O 1
ATOM 2161 N N . ASP A 1 275 ? -2.110 -11.335 -30.836 1.000 55.541 515 ASP A N 1
ATOM 2162 C CA . ASP A 1 275 ? -1.176 -11.148 -31.941 1.000 54.672 515 ASP A CA 1
ATOM 2163 C C . ASP A 1 275 ? 0.054 -10.347 -31.498 1.000 53.749 515 ASP A C 1
ATOM 2164 O O . ASP A 1 275 ? 1.156 -10.642 -31.965 1.000 53.212 515 ASP A O 1
ATOM 2169 N N . ILE A 1 276 ? -0.129 -9.353 -30.605 1.000 53.733 516 ILE A N 1
ATOM 2170 C CA . ILE A 1 276 ? 0.979 -8.576 -30.059 1.000 53.343 516 ILE A CA 1
ATOM 2171 C C . ILE A 1 276 ? 1.870 -9.483 -29.210 1.000 53.780 516 ILE A C 1
ATOM 2172 O O . ILE A 1 276 ? 3.084 -9.458 -29.390 1.000 55.493 516 ILE A O 1
ATOM 2177 N N . GLN A 1 277 ? 1.259 -10.266 -28.309 1.000 54.609 517 GLN A N 1
ATOM 2178 C CA . GLN A 1 277 ? 1.978 -11.195 -27.438 1.000 55.872 517 GLN A CA 1
ATOM 2179 C C . GLN A 1 277 ? 2.778 -12.239 -28.229 1.000 54.338 517 GLN A C 1
ATOM 2180 O O . GLN A 1 277 ? 3.863 -12.641 -27.800 1.000 49.719 517 GLN A O 1
ATOM 2186 N N . GLY A 1 278 ? 2.234 -12.675 -29.376 1.000 54.541 518 GLY A N 1
ATOM 2187 C CA . GLY A 1 278 ? 2.865 -13.679 -30.220 1.000 57.267 518 GLY A CA 1
ATOM 2188 C C . GLY A 1 278 ? 3.878 -13.131 -31.232 1.000 57.323 518 GLY A C 1
ATOM 2189 O O . GLY A 1 278 ? 4.446 -13.930 -31.981 1.000 55.994 518 GLY A O 1
ATOM 2190 N N . HIS A 1 279 ? 4.109 -11.803 -31.282 1.000 55.865 519 HIS A N 1
ATOM 2191 C CA . HIS A 1 279 ? 5.072 -11.234 -32.216 1.000 54.064 519 HIS A CA 1
ATOM 2192 C C . HIS A 1 279 ? 6.489 -11.607 -31.781 1.000 56.586 519 HIS A C 1
ATOM 2193 O O . HIS A 1 279 ? 6.766 -11.593 -30.578 1.000 61.015 519 HIS A O 1
ATOM 2200 N N . PRO A 1 280 ? 7.412 -11.997 -32.705 1.000 57.507 520 PRO A N 1
ATOM 2201 C CA . PRO A 1 280 ? 8.787 -12.342 -32.320 1.000 58.694 520 PRO A CA 1
ATOM 2202 C C . PRO A 1 280 ? 9.525 -11.326 -31.444 1.000 56.833 520 PRO A C 1
ATOM 2203 O O . PRO A 1 280 ? 10.347 -11.724 -30.618 1.000 56.809 520 PRO A O 1
ATOM 2207 N N . PHE A 1 281 ? 9.217 -10.032 -31.640 1.000 53.722 521 PHE A N 1
ATOM 2208 C CA . PHE A 1 281 ? 9.728 -8.943 -30.824 1.000 52.591 521 PHE A CA 1
ATOM 2209 C C . PHE A 1 281 ? 9.437 -9.145 -29.339 1.000 52.498 521 PHE A C 1
ATOM 2210 O O . PHE A 1 281 ? 10.268 -8.753 -28.534 1.000 50.372 521 PHE A O 1
ATOM 2218 N N . PHE A 1 282 ? 8.272 -9.719 -28.992 1.000 56.291 522 PHE A N 1
ATOM 2219 C CA . PHE A 1 282 ? 7.910 -10.066 -27.621 1.000 57.817 522 PHE A CA 1
ATOM 2220 C C . PHE A 1 282 ? 7.948 -11.585 -27.417 1.000 65.147 522 PHE A C 1
ATOM 2221 O O . PHE A 1 282 ? 6.978 -12.176 -26.945 1.000 66.326 522 PHE A O 1
ATOM 2229 N N . ARG A 1 283 ? 9.081 -12.225 -27.740 1.000 71.777 523 ARG A N 1
ATOM 2230 C CA . ARG A 1 283 ? 9.204 -13.669 -27.594 1.000 78.723 523 ARG A CA 1
ATOM 2231 C C . ARG A 1 283 ? 9.372 -14.008 -26.118 1.000 78.704 523 ARG A C 1
ATOM 2232 O O . ARG A 1 283 ? 8.591 -14.792 -25.591 1.000 86.002 523 ARG A O 1
ATOM 2240 N N . ASN A 1 284 ? 10.364 -13.393 -25.459 1.000 77.596 524 ASN A N 1
ATOM 2241 C CA . ASN A 1 284 ? 10.774 -13.791 -24.118 1.000 82.786 524 ASN A CA 1
ATOM 2242 C C . ASN A 1 284 ? 10.032 -13.034 -23.007 1.000 76.509 524 ASN A C 1
ATOM 2243 O O . ASN A 1 284 ? 10.411 -13.199 -21.851 1.000 80.965 524 ASN A O 1
ATOM 2248 N N . VAL A 1 285 ? 8.980 -12.258 -23.332 1.000 67.924 525 VAL A N 1
ATOM 2249 C CA . VAL A 1 285 ? 8.214 -11.509 -22.346 1.000 64.510 525 VAL A CA 1
ATOM 2250 C C . VAL A 1 285 ? 7.261 -12.460 -21.613 1.000 64.289 525 VAL A C 1
ATOM 2251 O O . VAL A 1 285 ? 6.410 -13.081 -22.247 1.000 63.526 525 VAL A O 1
ATOM 2255 N N . ASP A 1 286 ? 7.401 -12.540 -20.277 1.000 62.457 526 ASP A N 1
ATOM 2256 C CA . ASP A 1 286 ? 6.474 -13.253 -19.415 1.000 65.289 526 ASP A CA 1
ATOM 2257 C C . ASP A 1 286 ? 5.368 -12.284 -19.012 1.000 64.163 526 ASP A C 1
ATOM 2258 O O . ASP A 1 286 ? 5.528 -11.542 -18.043 1.000 65.784 526 ASP A O 1
ATOM 2263 N N . TRP A 1 287 ? 4.250 -12.328 -19.752 1.000 63.060 527 TRP A N 1
ATOM 2264 C CA . TRP A 1 287 ? 3.213 -11.307 -19.677 1.000 62.078 527 TRP A CA 1
ATOM 2265 C C . TRP A 1 287 ? 2.476 -11.282 -18.338 1.000 66.924 527 TRP A C 1
ATOM 2266 O O . TRP A 1 287 ? 2.024 -10.213 -17.921 1.000 65.950 527 TRP A O 1
ATOM 2277 N N . ASP A 1 288 ? 2.314 -12.454 -17.699 1.000 72.527 528 ASP A N 1
ATOM 2278 C CA . ASP A 1 288 ? 1.723 -12.527 -16.373 1.000 76.591 528 ASP A CA 1
ATOM 2279 C C . ASP A 1 288 ? 2.662 -11.900 -15.346 1.000 78.338 528 ASP A C 1
ATOM 2280 O O . ASP A 1 288 ? 2.204 -11.095 -14.547 1.000 82.599 528 ASP A O 1
ATOM 2285 N N . MET A 1 289 ? 3.961 -12.238 -15.401 1.000 81.441 529 MET A N 1
ATOM 2286 C CA . MET A 1 289 ? 4.957 -11.671 -14.499 1.000 84.689 529 MET A CA 1
ATOM 2287 C C . MET A 1 289 ? 5.153 -10.171 -14.747 1.000 77.744 529 MET A C 1
ATOM 2288 O O . MET A 1 289 ? 5.348 -9.426 -13.785 1.000 78.049 529 MET A O 1
ATOM 2293 N N . MET A 1 290 ? 5.127 -9.748 -16.022 1.000 70.803 530 MET A N 1
ATOM 2294 C CA . MET A 1 290 ? 5.148 -8.338 -16.390 1.000 66.208 530 MET A CA 1
ATOM 2295 C C . MET A 1 290 ? 4.040 -7.588 -15.645 1.000 61.971 530 MET A C 1
ATOM 2296 O O . MET A 1 290 ? 4.342 -6.629 -14.932 1.000 60.876 530 MET A O 1
ATOM 2301 N N . GLU A 1 291 ? 2.801 -8.102 -15.739 1.000 60.591 531 GLU A N 1
ATOM 2302 C CA . GLU A 1 291 ? 1.606 -7.449 -15.214 1.000 63.313 531 GLU A CA 1
ATOM 2303 C C . GLU A 1 291 ? 1.590 -7.420 -13.682 1.000 65.674 531 GLU A C 1
ATOM 2304 O O . GLU A 1 291 ? 1.092 -6.456 -13.100 1.000 64.876 531 GLU A O 1
ATOM 2310 N N . GLN A 1 292 ? 2.149 -8.460 -13.040 1.000 68.621 532 GLN A N 1
ATOM 2311 C CA . GLN A 1 292 ? 2.280 -8.531 -11.589 1.000 70.216 532 GLN A CA 1
ATOM 2312 C C . GLN A 1 292 ? 3.505 -7.753 -11.094 1.000 68.413 532 GLN A C 1
ATOM 2313 O O . GLN A 1 292 ? 3.829 -7.857 -9.914 1.000 72.235 532 GLN A O 1
ATOM 2319 N N . LYS A 1 293 ? 4.195 -6.995 -11.971 1.000 66.347 533 LYS A N 1
ATOM 2320 C CA . LYS A 1 293 ? 5.343 -6.165 -11.626 1.000 66.784 533 LYS A CA 1
ATOM 2321 C C . LYS A 1 293 ? 6.518 -7.011 -11.122 1.000 69.832 533 LYS A C 1
ATOM 2322 O O . LYS A 1 293 ? 7.303 -6.549 -10.296 1.000 70.143 533 LYS A O 1
ATOM 2328 N N . GLN A 1 294 ? 6.671 -8.226 -11.672 1.000 72.893 534 GLN A N 1
ATOM 2329 C CA . GLN A 1 294 ? 7.693 -9.171 -11.247 1.000 76.509 534 GLN A CA 1
ATOM 2330 C C . GLN A 1 294 ? 8.892 -9.196 -12.197 1.000 74.309 534 GLN A C 1
ATOM 2331 O O . GLN A 1 294 ? 9.880 -9.844 -11.863 1.000 76.596 534 GLN A O 1
ATOM 2337 N N . VAL A 1 295 ? 8.818 -8.530 -13.364 1.000 71.311 535 VAL A N 1
ATOM 2338 C CA . VAL A 1 295 ? 9.974 -8.377 -14.237 1.000 69.916 535 VAL A CA 1
ATOM 2339 C C . VAL A 1 295 ? 10.754 -7.149 -13.765 1.000 67.798 535 VAL A C 1
ATOM 2340 O O . VAL A 1 295 ? 10.165 -6.071 -13.633 1.000 64.139 535 VAL A O 1
ATOM 2344 N N . VAL A 1 296 ? 12.068 -7.342 -13.527 1.000 66.855 536 VAL A N 1
ATOM 2345 C CA . VAL A 1 296 ? 12.945 -6.323 -12.970 1.000 65.645 536 VAL A CA 1
ATOM 2346 C C . VAL A 1 296 ? 13.133 -5.266 -14.057 1.000 60.926 536 VAL A C 1
ATOM 2347 O O . VAL A 1 296 ? 13.618 -5.622 -15.136 1.000 58.178 536 VAL A O 1
ATOM 2351 N N . PRO A 1 297 ? 12.738 -3.977 -13.843 1.000 57.723 537 PRO A N 1
ATOM 2352 C CA . PRO A 1 297 ? 12.892 -2.945 -14.873 1.000 53.691 537 PRO A CA 1
ATOM 2353 C C . PRO A 1 297 ? 14.347 -2.758 -15.293 1.000 55.262 537 PRO A C 1
ATOM 2354 O O . PRO A 1 297 ? 15.259 -2.976 -14.492 1.000 56.107 537 PRO A O 1
ATOM 2358 N N . PRO A 1 298 ? 14.605 -2.347 -16.555 1.000 55.204 538 PRO A N 1
ATOM 2359 C CA . PRO A 1 298 ? 15.976 -2.159 -17.030 1.000 57.286 538 PRO A CA 1
ATOM 2360 C C . PRO A 1 298 ? 16.699 -0.945 -16.445 1.000 60.402 538 PRO A C 1
ATOM 2361 O O . PRO A 1 298 ? 17.934 -0.931 -16.418 1.000 62.947 538 PRO A O 1
ATOM 2365 N N . PHE A 1 299 ? 15.924 0.053 -15.984 1.000 60.936 539 PHE A N 1
ATOM 2366 C CA . PHE A 1 299 ? 16.448 1.285 -15.417 1.000 63.505 539 PHE A CA 1
ATOM 2367 C C . PHE A 1 299 ? 15.714 1.596 -14.114 1.000 63.668 539 PHE A C 1
ATOM 2368 O O . PHE A 1 299 ? 14.483 1.573 -14.095 1.000 62.800 539 PHE A O 1
ATOM 2376 N N . LYS A 1 300 ? 16.490 1.884 -13.055 1.000 66.729 540 LYS A N 1
ATOM 2377 C CA . LYS A 1 300 ? 15.998 2.368 -11.773 1.000 69.724 540 LYS A CA 1
ATOM 2378 C C . LYS A 1 300 ? 16.213 3.881 -11.707 1.000 68.482 540 LYS A C 1
ATOM 2379 O O . LYS A 1 300 ? 17.362 4.314 -11.625 1.000 67.274 540 LYS A O 1
ATOM 2385 N N . PRO A 1 301 ? 15.163 4.744 -11.746 1.000 67.887 541 PRO A N 1
ATOM 2386 C CA . PRO A 1 301 ? 15.362 6.195 -11.669 1.000 68.708 541 PRO A CA 1
ATOM 2387 C C . PRO A 1 301 ? 15.916 6.616 -10.309 1.000 72.117 541 PRO A C 1
ATOM 2388 O O . PRO A 1 301 ? 15.589 5.993 -9.302 1.000 76.072 541 PRO A O 1
ATOM 2392 N N . ASN A 1 302 ? 16.750 7.667 -10.304 1.000 72.653 542 ASN A N 1
ATOM 2393 C CA . ASN A 1 302 ? 17.368 8.174 -9.090 1.000 73.948 542 ASN A CA 1
ATOM 2394 C C . ASN A 1 302 ? 16.342 8.988 -8.307 1.000 72.464 542 ASN A C 1
ATOM 2395 O O . ASN A 1 302 ? 15.768 9.933 -8.836 1.000 69.819 542 ASN A O 1
ATOM 2400 N N . ILE A 1 303 ? 16.114 8.576 -7.055 1.000 74.656 543 ILE A N 1
ATOM 2401 C CA . ILE A 1 303 ? 15.237 9.234 -6.103 1.000 74.888 543 ILE A CA 1
ATOM 2402 C C . ILE A 1 303 ? 16.140 9.772 -4.996 1.000 83.531 543 ILE A C 1
ATOM 2403 O O . ILE A 1 303 ? 16.899 9.000 -4.408 1.000 88.790 543 ILE A O 1
ATOM 2408 N N . SER A 1 304 ? 16.072 11.084 -4.730 1.000 86.555 544 SER A N 1
ATOM 2409 C CA . SER A 1 304 ? 16.953 11.740 -3.770 1.000 88.858 544 SER A CA 1
ATOM 2410 C C . SER A 1 304 ? 16.175 12.753 -2.926 1.000 87.118 544 SER A C 1
ATOM 2411 O O . SER A 1 304 ? 15.193 13.317 -3.398 1.000 84.402 544 SER A O 1
ATOM 2414 N N . GLY A 1 305 ? 16.619 12.962 -1.678 1.000 89.750 545 GLY A N 1
ATOM 2415 C CA . GLY A 1 305 ? 16.010 13.932 -0.782 1.000 91.616 545 GLY A CA 1
ATOM 2416 C C . GLY A 1 305 ? 14.681 13.430 -0.220 1.000 90.361 545 GLY A C 1
ATOM 2417 O O . GLY A 1 305 ? 14.353 12.255 -0.363 1.000 90.816 545 GLY A O 1
ATOM 2418 N N . GLU A 1 306 ? 13.928 14.347 0.402 1.000 89.082 546 GLU A N 1
ATOM 2419 C CA . GLU A 1 306 ? 12.725 14.011 1.144 1.000 87.513 546 GLU A CA 1
ATOM 2420 C C . GLU A 1 306 ? 11.613 13.502 0.224 1.000 83.897 546 GLU A C 1
ATOM 2421 O O . GLU A 1 306 ? 10.848 12.653 0.663 1.000 82.023 546 GLU A O 1
ATOM 2427 N N . PHE A 1 307 ? 11.505 14.038 -1.007 1.000 81.549 547 PHE A N 1
ATOM 2428 C CA . PHE A 1 307 ? 10.372 13.777 -1.892 1.000 79.578 547 PHE A CA 1
ATOM 2429 C C . PHE A 1 307 ? 10.736 13.207 -3.266 1.000 77.004 547 PHE A C 1
ATOM 2430 O O . PHE A 1 307 ? 9.820 12.858 -4.009 1.000 72.224 547 PHE A O 1
ATOM 2438 N N . GLY A 1 308 ? 12.021 13.154 -3.647 1.000 76.746 548 GLY A N 1
ATOM 2439 C CA . GLY A 1 308 ? 12.412 12.551 -4.916 1.000 76.778 548 GLY A CA 1
ATOM 2440 C C . GLY A 1 308 ? 12.112 13.431 -6.130 1.000 76.146 548 GLY A C 1
ATOM 2441 O O . GLY A 1 308 ? 11.705 12.926 -7.172 1.000 76.622 548 GLY A O 1
ATOM 2442 N N . LEU A 1 309 ? 12.412 14.735 -6.017 1.000 78.046 549 LEU A N 1
ATOM 2443 C CA . LEU A 1 309 ? 12.102 15.733 -7.037 1.000 75.177 549 LEU A CA 1
ATOM 2444 C C . LEU A 1 309 ? 13.152 15.752 -8.156 1.000 76.062 549 LEU A C 1
ATOM 2445 O O . LEU A 1 309 ? 13.062 16.580 -9.052 1.000 73.077 549 LEU A O 1
ATOM 2450 N N . ASP A 1 310 ? 14.147 14.854 -8.093 1.000 84.263 550 ASP A N 1
ATOM 2451 C CA . ASP A 1 310 ? 15.236 14.713 -9.052 1.000 91.456 550 ASP A CA 1
ATOM 2452 C C . ASP A 1 310 ? 14.757 14.717 -10.509 1.000 81.568 550 ASP A C 1
ATOM 2453 O O . ASP A 1 310 ? 15.373 15.380 -11.340 1.000 79.099 550 ASP A O 1
ATOM 2458 N N . ASN A 1 311 ? 13.665 13.997 -10.813 1.000 75.875 551 ASN A N 1
ATOM 2459 C CA . ASN A 1 311 ? 13.276 13.696 -12.190 1.000 70.045 551 ASN A CA 1
ATOM 2460 C C . ASN A 1 311 ? 12.161 14.617 -12.702 1.000 67.137 551 ASN A C 1
ATOM 2461 O O . ASN A 1 311 ? 11.490 14.275 -13.676 1.000 64.750 551 ASN A O 1
ATOM 2466 N N . PHE A 1 312 ? 11.967 15.781 -12.062 1.000 70.069 552 PHE A N 1
ATOM 2467 C CA . PHE A 1 312 ? 11.109 16.840 -12.572 1.000 71.511 552 PHE A CA 1
ATOM 2468 C C . PHE A 1 312 ? 11.992 18.002 -13.016 1.000 78.183 552 PHE A C 1
ATOM 2469 O O . PHE A 1 312 ? 12.882 18.413 -12.267 1.000 77.196 552 PHE A O 1
ATOM 2477 N N . ASP A 1 313 ? 11.705 18.541 -14.214 1.000 81.899 553 ASP A N 1
ATOM 2478 C CA . ASP A 1 313 ? 12.507 19.583 -14.839 1.000 85.255 553 ASP A CA 1
ATOM 2479 C C . ASP A 1 313 ? 12.528 20.821 -13.934 1.000 84.060 553 ASP A C 1
ATOM 2480 O O . ASP A 1 313 ? 11.509 21.192 -13.353 1.000 78.167 553 ASP A O 1
ATOM 2485 N N . SER A 1 314 ? 13.717 21.428 -13.812 1.000 88.384 554 SER A N 1
ATOM 2486 C CA . SER A 1 314 ? 14.014 22.434 -12.803 1.000 94.388 554 SER A CA 1
ATOM 2487 C C . SER A 1 314 ? 13.170 23.701 -12.974 1.000 97.272 554 SER A C 1
ATOM 2488 O O . SER A 1 314 ? 12.871 24.353 -11.977 1.000 91.893 554 SER A O 1
ATOM 2491 N N . GLN A 1 315 ? 12.792 24.038 -14.221 1.000 97.767 555 GLN A N 1
ATOM 2492 C CA . GLN A 1 315 ? 11.911 25.169 -14.505 1.000 98.836 555 GLN A CA 1
ATOM 2493 C C . GLN A 1 315 ? 10.605 25.106 -13.703 1.000 94.953 555 GLN A C 1
ATOM 2494 O O . GLN A 1 315 ? 10.129 26.147 -13.251 1.000 94.280 555 GLN A O 1
ATOM 2500 N N . PHE A 1 316 ? 10.057 23.891 -13.509 1.000 90.227 556 PHE A N 1
ATOM 2501 C CA . PHE A 1 316 ? 8.868 23.660 -12.695 1.000 84.189 556 PHE A CA 1
ATOM 2502 C C . PHE A 1 316 ? 9.182 23.767 -11.196 1.000 84.529 556 PHE A C 1
ATOM 2503 O O . PHE A 1 316 ? 8.455 24.461 -10.490 1.000 80.139 556 PHE A O 1
ATOM 2511 N N . THR A 1 317 ? 10.239 23.080 -10.710 1.000 88.311 557 THR A N 1
ATOM 2512 C CA . THR A 1 317 ? 10.520 22.964 -9.277 1.000 87.861 557 THR A CA 1
ATOM 2513 C C . THR A 1 317 ? 11.060 24.266 -8.682 1.000 90.295 557 THR A C 1
ATOM 2514 O O . THR A 1 317 ? 10.933 24.440 -7.470 1.000 87.166 557 THR A O 1
ATOM 2518 N N . ASN A 1 318 ? 11.671 25.141 -9.506 1.000 94.951 558 ASN A N 1
ATOM 2519 C CA . ASN A 1 318 ? 12.153 26.446 -9.055 1.000 100.015 558 ASN A CA 1
ATOM 2520 C C . ASN A 1 318 ? 11.008 27.429 -8.795 1.000 98.280 558 ASN A C 1
ATOM 2521 O O . ASN A 1 318 ? 11.164 28.330 -7.978 1.000 100.525 558 ASN A O 1
ATOM 2526 N N . GLU A 1 319 ? 9.888 27.276 -9.521 1.000 95.872 559 GLU A N 1
ATOM 2527 C CA . GLU A 1 319 ? 8.736 28.170 -9.462 1.000 94.214 559 GLU A CA 1
ATOM 2528 C C . GLU A 1 319 ? 8.159 28.186 -8.045 1.000 93.840 559 GLU A C 1
ATOM 2529 O O . GLU A 1 319 ? 8.097 27.130 -7.414 1.000 93.564 559 GLU A O 1
ATOM 2535 N N . PRO A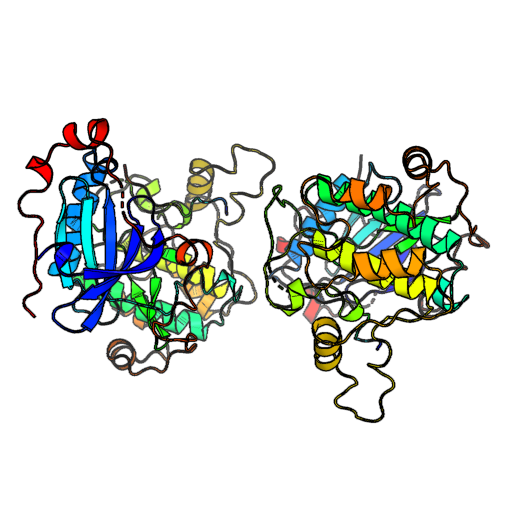 1 320 ? 7.730 29.357 -7.501 1.000 95.785 560 PRO A N 1
ATOM 2536 C CA . PRO A 1 320 ? 7.354 29.462 -6.087 1.000 96.235 560 PRO A CA 1
ATOM 2537 C C . PRO A 1 320 ? 6.069 28.694 -5.789 1.000 94.830 560 PRO A C 1
ATOM 2538 O O . PRO A 1 320 ? 5.228 28.513 -6.671 1.000 94.885 560 PRO A O 1
ATOM 2542 N N . VAL A 1 321 ? 5.940 28.253 -4.533 1.000 93.817 561 VAL A N 1
ATOM 2543 C CA . VAL A 1 321 ? 4.891 27.332 -4.127 1.000 92.877 561 VAL A CA 1
ATOM 2544 C C . VAL A 1 321 ? 3.687 28.151 -3.655 1.000 94.801 561 VAL A C 1
ATOM 2545 O O . VAL A 1 321 ? 3.517 28.390 -2.458 1.000 94.985 561 VAL A O 1
ATOM 2549 N N . GLN A 1 322 ? 2.879 28.598 -4.630 1.000 94.567 562 GLN A N 1
ATOM 2550 C CA . GLN A 1 322 ? 1.615 29.273 -4.385 1.000 94.580 562 GLN A CA 1
ATOM 2551 C C . GLN A 1 322 ? 0.573 28.809 -5.400 1.000 89.037 562 GLN A C 1
ATOM 2552 O O . GLN A 1 322 ? 0.902 28.153 -6.390 1.000 81.439 562 GLN A O 1
ATOM 2558 N N . LEU A 1 323 ? -0.685 29.173 -5.133 1.000 86.863 563 LEU A N 1
ATOM 2559 C CA . LEU A 1 323 ? -1.697 29.299 -6.169 1.000 84.281 563 LEU A CA 1
ATOM 2560 C C . LEU A 1 323 ? -1.891 30.788 -6.437 1.000 83.976 563 LEU A C 1
ATOM 2561 O O . LEU A 1 323 ? -2.046 31.575 -5.503 1.000 82.963 563 LEU A O 1
ATOM 2577 N N . PRO A 1 325 ? -3.031 34.393 -6.967 1.000 89.171 565 PRO A N 1
ATOM 2578 C CA . PRO A 1 325 ? -4.223 35.139 -6.543 1.000 87.592 565 PRO A CA 1
ATOM 2579 C C . PRO A 1 325 ? -5.254 35.288 -7.668 1.000 85.400 565 PRO A C 1
ATOM 2580 O O . PRO A 1 325 ? -4.873 35.469 -8.827 1.000 86.150 565 PRO A O 1
ATOM 2584 N N . ASP A 1 326 ? -6.545 35.162 -7.323 1.000 82.262 566 ASP A N 1
ATOM 2585 C CA . ASP A 1 326 ? -7.629 35.266 -8.292 1.000 78.683 566 ASP A CA 1
ATOM 2586 C C . ASP A 1 326 ? -7.864 36.723 -8.686 1.000 77.786 566 ASP A C 1
ATOM 2587 O O . ASP A 1 326 ? -7.487 37.637 -7.960 1.000 81.291 566 ASP A O 1
ATOM 2592 N N . ASP A 1 327 ? -8.467 36.901 -9.863 1.000 74.417 567 ASP A N 1
ATOM 2593 C CA . ASP A 1 327 ? -8.861 38.194 -10.383 1.000 75.030 567 ASP A CA 1
ATOM 2594 C C . ASP A 1 327 ? -10.374 38.134 -10.552 1.000 75.917 567 ASP A C 1
ATOM 2595 O O . ASP A 1 327 ? -10.859 37.386 -11.398 1.000 75.709 567 ASP A O 1
ATOM 2600 N N . ASP A 1 328 ? -11.099 38.926 -9.751 1.000 78.554 568 ASP A N 1
ATOM 2601 C CA . ASP A 1 328 ? -12.538 38.770 -9.591 1.000 80.591 568 ASP A CA 1
ATOM 2602 C C . ASP A 1 328 ? -13.310 39.193 -10.840 1.000 80.747 568 ASP A C 1
ATOM 2603 O O . ASP A 1 328 ? -14.460 38.784 -10.968 1.000 82.684 568 ASP A O 1
ATOM 2608 N N . ASP A 1 329 ? -12.705 40.003 -11.728 1.000 80.918 569 ASP A N 1
ATOM 2609 C CA . ASP A 1 329 ? -13.301 40.331 -13.017 1.000 81.181 569 ASP A CA 1
ATOM 2610 C C . ASP A 1 329 ? -13.382 39.109 -13.933 1.000 77.722 569 ASP A C 1
ATOM 2611 O O . ASP A 1 329 ? -14.290 39.061 -14.762 1.000 78.725 569 ASP A O 1
ATOM 2616 N N . ILE A 1 330 ? -12.453 38.149 -13.787 1.000 74.030 570 ILE A N 1
ATOM 2617 C CA . ILE A 1 330 ? -12.458 36.910 -14.556 1.000 70.511 570 ILE A CA 1
ATOM 2618 C C . ILE A 1 330 ? -13.325 35.860 -13.849 1.000 68.774 570 ILE A C 1
ATOM 2619 O O . ILE A 1 330 ? -14.083 35.167 -14.521 1.000 68.716 570 ILE A O 1
ATOM 2624 N N . VAL A 1 331 ? -13.200 35.732 -12.516 1.000 68.524 571 VAL A N 1
ATOM 2625 C CA . VAL A 1 331 ? -13.842 34.667 -11.748 1.000 66.316 571 VAL A CA 1
ATOM 2626 C C . VAL A 1 331 ? -15.364 34.840 -11.703 1.000 67.969 571 VAL A C 1
ATOM 2627 O O . VAL A 1 331 ? -16.079 33.837 -11.774 1.000 68.511 571 VAL A O 1
ATOM 2631 N N . ARG A 1 332 ? -15.860 36.088 -11.624 1.000 70.316 572 ARG A N 1
ATOM 2632 C CA . ARG A 1 332 ? -17.294 36.353 -11.584 1.000 72.853 572 ARG A CA 1
ATOM 2633 C C . ARG A 1 332 ? -17.986 35.988 -12.904 1.000 73.335 572 ARG A C 1
ATOM 2634 O O . ARG A 1 332 ? -19.206 35.833 -12.915 1.000 75.588 572 ARG A O 1
ATOM 2642 N N . LYS A 1 333 ? -17.224 35.889 -14.011 1.000 72.827 573 LYS A N 1
ATOM 2643 C CA . LYS A 1 333 ? -17.775 35.581 -15.324 1.000 74.417 573 LYS A CA 1
ATOM 2644 C C . LYS A 1 333 ? -17.996 34.078 -15.538 1.000 73.501 573 LYS A C 1
ATOM 2645 O O . LYS A 1 333 ? -18.521 33.715 -16.590 1.000 77.691 573 LYS A O 1
ATOM 2651 N N . ILE A 1 334 ? -17.643 33.210 -14.568 1.000 71.059 574 ILE A N 1
ATOM 2652 C CA . ILE A 1 334 ? -17.606 31.765 -14.771 1.000 68.648 574 ILE A CA 1
ATOM 2653 C C . ILE A 1 334 ? -18.998 31.177 -14.506 1.000 72.477 574 ILE A C 1
ATOM 2654 O O . ILE A 1 334 ? -19.676 31.621 -13.576 1.000 76.601 574 ILE A O 1
ATOM 2659 N N . ASP A 1 335 ? -19.390 30.171 -15.319 1.000 73.461 575 ASP A N 1
ATOM 2660 C CA . ASP A 1 335 ? -20.573 29.344 -15.094 1.000 76.109 575 ASP A CA 1
ATOM 2661 C C . ASP A 1 335 ? -20.205 28.217 -14.123 1.000 72.414 575 ASP A C 1
ATOM 2662 O O . ASP A 1 335 ? -19.589 27.232 -14.534 1.000 68.737 575 ASP A O 1
ATOM 2667 N N . GLN A 1 336 ? -20.578 28.375 -12.843 1.000 72.574 576 GLN A N 1
ATOM 2668 C CA . GLN A 1 336 ? -20.326 27.384 -11.802 1.000 71.093 576 GLN A CA 1
ATOM 2669 C C . GLN A 1 336 ? -21.234 26.161 -11.959 1.000 73.522 576 GLN A C 1
ATOM 2670 O O . GLN A 1 336 ? -20.837 25.066 -11.566 1.000 73.811 576 GLN A O 1
ATOM 2676 N N . SER A 1 337 ? -22.431 26.361 -12.545 1.000 77.883 577 SER A N 1
ATOM 2677 C CA . SER A 1 337 ? -23.404 25.328 -12.883 1.000 78.802 577 SER A CA 1
ATOM 2678 C C . SER A 1 337 ? -22.800 24.148 -13.651 1.000 78.628 577 SER A C 1
ATOM 2679 O O . SER A 1 337 ? -23.264 23.021 -13.487 1.000 79.186 577 SER A O 1
ATOM 2682 N N . GLU A 1 338 ? -21.779 24.392 -14.487 1.000 79.712 578 GLU A N 1
ATOM 2683 C CA . GLU A 1 338 ? -21.191 23.327 -15.288 1.000 82.420 578 GLU A CA 1
ATOM 2684 C C . GLU A 1 338 ? -20.306 22.378 -14.472 1.000 76.470 578 GLU A C 1
ATOM 2685 O O . GLU A 1 338 ? -19.975 21.323 -14.998 1.000 74.177 578 GLU A O 1
ATOM 2691 N N . PHE A 1 339 ? -19.937 22.715 -13.219 1.000 74.156 579 PHE A N 1
ATOM 2692 C CA . PHE A 1 339 ? -19.064 21.881 -12.396 1.000 70.840 579 PHE A CA 1
ATOM 2693 C C . PHE A 1 339 ? -19.744 21.427 -11.105 1.000 72.038 579 PHE A C 1
ATOM 2694 O O . PHE A 1 339 ? -19.049 21.144 -10.131 1.000 68.642 579 PHE A O 1
ATOM 2702 N N . GLU A 1 340 ? -21.085 21.315 -11.096 1.000 77.654 580 GLU A N 1
ATOM 2703 C CA . GLU A 1 340 ? -21.789 20.745 -9.955 1.000 80.744 580 GLU A CA 1
ATOM 2704 C C . GLU A 1 340 ? -21.596 19.228 -9.981 1.000 79.583 580 GLU A C 1
ATOM 2705 O O . GLU A 1 340 ? -21.529 18.624 -11.056 1.000 75.664 580 GLU A O 1
ATOM 2711 N N . GLY A 1 341 ? -21.469 18.635 -8.785 1.000 80.968 581 GLY A N 1
ATOM 2712 C CA . GLY A 1 341 ? -21.221 17.209 -8.625 1.000 81.120 581 GLY A CA 1
ATOM 2713 C C . GLY A 1 341 ? -19.824 16.779 -9.078 1.000 78.580 581 GLY A C 1
ATOM 2714 O O . GLY A 1 341 ? -19.646 15.627 -9.479 1.000 78.165 581 GLY A O 1
ATOM 2715 N N . PHE A 1 342 ? -18.846 17.699 -9.001 1.000 76.025 582 PHE A N 1
ATOM 2716 C CA . PHE A 1 342 ? -17.461 17.419 -9.348 1.000 70.214 582 PHE A CA 1
ATOM 2717 C C . PHE A 1 342 ? -16.759 16.690 -8.197 1.000 69.053 582 PHE A C 1
ATOM 2718 O O . PHE A 1 342 ? -15.840 15.909 -8.453 1.000 68.290 582 PHE A O 1
ATOM 2726 N N . GLU A 1 343 ? -17.171 16.958 -6.942 1.000 68.919 583 GLU A N 1
ATOM 2727 C CA . GLU A 1 343 ? -16.504 16.422 -5.760 1.000 68.166 583 GLU A CA 1
ATOM 2728 C C . GLU A 1 343 ? -16.549 14.892 -5.775 1.000 68.263 583 GLU A C 1
ATOM 2729 O O . GLU A 1 343 ? -17.535 14.297 -6.214 1.000 68.803 583 GLU A O 1
ATOM 2735 N N . TYR A 1 344 ? -15.450 14.278 -5.315 1.000 68.282 584 TYR A N 1
ATOM 2736 C CA . TYR A 1 344 ? -15.308 12.833 -5.238 1.000 69.074 584 TYR A CA 1
ATOM 2737 C C . TYR A 1 344 ? -14.265 12.516 -4.165 1.000 69.042 584 TYR A C 1
ATOM 2738 O O . TYR A 1 344 ? -13.269 13.219 -4.042 1.000 65.755 584 TYR A O 1
ATOM 2747 N N . ILE A 1 345 ? -14.558 11.496 -3.349 1.000 74.725 585 ILE A N 1
ATOM 2748 C CA . ILE A 1 345 ? -13.615 10.882 -2.425 1.000 78.433 585 ILE A CA 1
ATOM 2749 C C . ILE A 1 345 ? -13.585 9.396 -2.788 1.000 80.002 585 ILE A C 1
ATOM 2750 O O . ILE A 1 345 ? -14.648 8.775 -2.876 1.000 77.899 585 ILE A O 1
ATOM 2755 N N . ASN A 1 346 ? -12.379 8.847 -3.016 1.000 80.773 586 ASN A N 1
ATOM 2756 C CA . ASN A 1 346 ? -12.208 7.444 -3.369 1.000 82.615 586 ASN A CA 1
ATOM 2757 C C . ASN A 1 346 ? -12.676 6.553 -2.215 1.000 86.266 586 ASN A C 1
ATOM 2758 O O . ASN A 1 346 ? -12.211 6.756 -1.087 1.000 87.342 586 ASN A O 1
ATOM 2763 N N . PRO A 1 347 ? -13.562 5.536 -2.440 1.000 89.487 587 PRO A N 1
ATOM 2764 C CA . PRO A 1 347 ? -13.958 4.597 -1.379 1.000 92.648 587 PRO A CA 1
ATOM 2765 C C . PRO A 1 347 ? -12.782 3.728 -0.909 1.000 95.056 587 PRO A C 1
ATOM 2766 O O . PRO A 1 347 ? -12.707 2.543 -1.221 1.000 94.011 587 PRO A O 1
ATOM 2770 N N . LEU A 1 348 ? -11.872 4.371 -0.153 1.000 97.628 588 LEU A N 1
ATOM 2771 C CA . LEU A 1 348 ? -10.607 3.858 0.362 1.000 98.199 588 LEU A CA 1
ATOM 2772 C C . LEU A 1 348 ? -10.273 2.445 -0.151 1.000 94.856 588 LEU A C 1
ATOM 2773 O O . LEU A 1 348 ? -9.895 2.353 -1.340 1.000 88.542 588 LEU A O 1
ATOM 2778 N N . LEU B 1 9 ? 29.801 16.453 -61.018 1.000 64.000 249 LEU B N 1
ATOM 2779 C CA . LEU B 1 9 ? 31.263 16.436 -60.721 1.000 63.273 249 LEU B CA 1
ATOM 2780 C C . LEU B 1 9 ? 31.609 15.187 -59.905 1.000 62.686 249 LEU B C 1
ATOM 2781 O O . LEU B 1 9 ? 30.807 14.744 -59.085 1.000 66.982 249 LEU B O 1
ATOM 2786 N N . GLY B 1 10 ? 32.812 14.636 -60.133 1.000 60.097 250 GLY B N 1
ATOM 2787 C CA . GLY B 1 10 ? 33.247 13.361 -59.572 1.000 56.554 250 GLY B CA 1
ATOM 2788 C C . GLY B 1 10 ? 34.771 13.286 -59.460 1.000 55.304 250 GLY B C 1
ATOM 2789 O O . GLY B 1 10 ? 35.463 14.264 -59.736 1.000 57.236 250 GLY B O 1
ATOM 2790 N N . LEU B 1 11 ? 35.281 12.110 -59.068 1.000 54.533 251 LEU B N 1
ATOM 2791 C CA . LEU B 1 11 ? 36.695 11.913 -58.757 1.000 53.520 251 LEU B CA 1
ATOM 2792 C C . LEU B 1 11 ? 37.548 11.967 -60.025 1.000 56.038 251 LEU B C 1
ATOM 2793 O O . LEU B 1 11 ? 38.725 12.321 -59.944 1.000 55.580 251 LEU B O 1
ATOM 2798 N N . GLN B 1 12 ? 36.964 11.576 -61.173 1.000 59.025 252 GLN B N 1
ATOM 2799 C CA . GLN B 1 12 ? 37.639 11.619 -62.466 1.000 63.065 252 GLN B CA 1
ATOM 2800 C C . GLN B 1 12 ? 38.091 13.043 -62.818 1.000 62.892 252 GLN B C 1
ATOM 2801 O O . GLN B 1 12 ? 39.133 13.209 -63.442 1.000 62.573 252 GLN B O 1
ATOM 2807 N N . ASP B 1 13 ? 37.340 14.064 -62.368 1.000 61.178 253 ASP B N 1
ATOM 2808 C CA . ASP B 1 13 ? 37.608 15.464 -62.673 1.000 59.536 253 ASP B CA 1
ATOM 2809 C C . ASP B 1 13 ? 38.699 16.077 -61.781 1.000 57.525 253 ASP B C 1
ATOM 2810 O O . ASP B 1 13 ? 38.880 17.296 -61.831 1.000 57.983 253 ASP B O 1
ATOM 2815 N N . PHE B 1 14 ? 39.442 15.268 -60.997 1.000 55.186 254 PHE B N 1
ATOM 2816 C CA . PHE B 1 14 ? 40.539 15.749 -60.164 1.000 53.441 254 PHE B CA 1
ATOM 2817 C C . PHE B 1 14 ? 41.802 14.925 -60.405 1.000 55.825 254 PHE B C 1
ATOM 2818 O O . PHE B 1 14 ? 41.735 13.699 -60.466 1.000 60.362 254 PHE B O 1
ATOM 2826 N N . ASP B 1 15 ? 42.946 15.619 -60.513 1.000 57.183 255 ASP B N 1
ATOM 2827 C CA . ASP B 1 15 ? 44.277 15.034 -60.502 1.000 59.802 255 ASP B CA 1
ATOM 2828 C C . ASP B 1 15 ? 44.764 15.080 -59.053 1.000 60.147 255 ASP B C 1
ATOM 2829 O O . ASP B 1 15 ? 44.938 16.170 -58.518 1.000 61.063 255 ASP B O 1
ATOM 2834 N N . LEU B 1 16 ? 44.937 13.907 -58.413 1.000 60.478 256 LEU B N 1
ATOM 2835 C CA . LEU B 1 16 ? 45.382 13.810 -57.027 1.000 56.578 256 LEU B CA 1
ATOM 2836 C C . LEU B 1 16 ? 46.891 14.039 -56.982 1.000 55.243 256 LEU B C 1
ATOM 2837 O O . LEU B 1 16 ? 47.620 13.406 -57.744 1.000 55.499 256 LEU B O 1
ATOM 2842 N N . LEU B 1 17 ? 47.342 14.904 -56.059 1.000 53.943 257 LEU B N 1
ATOM 2843 C CA . LEU B 1 17 ? 48.699 15.442 -56.074 1.000 55.662 257 LEU B CA 1
ATOM 2844 C C . LEU B 1 17 ? 49.499 14.949 -54.872 1.000 54.435 257 LEU B C 1
ATOM 2845 O O . LEU B 1 17 ? 50.627 14.498 -55.048 1.000 56.867 257 LEU B O 1
ATOM 2850 N N . ARG B 1 18 ? 48.937 15.091 -53.662 1.000 53.272 258 ARG B N 1
ATOM 2851 C CA . ARG B 1 18 ? 49.620 14.728 -52.428 1.000 53.727 258 ARG B CA 1
ATOM 2852 C C . ARG B 1 18 ? 48.612 14.566 -51.291 1.000 51.561 258 ARG B C 1
ATOM 2853 O O . ARG B 1 18 ? 47.554 15.189 -51.315 1.000 51.098 258 ARG B O 1
ATOM 2861 N N . VAL B 1 19 ? 48.952 13.729 -50.302 1.000 51.161 259 VAL B N 1
ATOM 2862 C CA . VAL B 1 19 ? 48.211 13.635 -49.049 1.000 50.296 259 VAL B CA 1
ATOM 2863 C C . VAL B 1 19 ? 48.737 14.743 -48.136 1.000 51.748 259 VAL B C 1
ATOM 2864 O O . VAL B 1 19 ? 49.948 14.918 -48.052 1.000 56.344 259 VAL B O 1
ATOM 2868 N N . ILE B 1 20 ? 47.844 15.490 -47.470 1.000 50.638 260 ILE B N 1
ATOM 2869 C CA . ILE B 1 20 ? 48.248 16.645 -46.667 1.000 52.059 260 ILE B CA 1
ATOM 2870 C C . ILE B 1 20 ? 47.696 16.609 -45.239 1.000 52.754 260 ILE B C 1
ATOM 2871 O O . ILE B 1 20 ? 48.102 17.443 -44.433 1.000 54.346 260 ILE B O 1
ATOM 2876 N N . GLY B 1 21 ? 46.818 15.654 -44.903 1.000 53.264 261 GLY B N 1
ATOM 2877 C CA . GLY B 1 21 ? 46.114 15.701 -43.633 1.000 57.131 261 GLY B CA 1
ATOM 2878 C C . GLY B 1 21 ? 45.278 14.448 -43.382 1.000 60.389 261 GLY B C 1
ATOM 2879 O O . GLY B 1 21 ? 44.934 13.727 -44.318 1.000 62.618 261 GLY B O 1
ATOM 2880 N N . ARG B 1 22 ? 44.951 14.231 -42.100 1.000 62.800 262 ARG B N 1
ATOM 2881 C CA . ARG B 1 22 ? 44.221 13.066 -41.626 1.000 59.486 262 ARG B CA 1
ATOM 2882 C C . ARG B 1 22 ? 43.607 13.391 -40.269 1.000 63.387 262 ARG B C 1
ATOM 2883 O O . ARG B 1 22 ? 44.344 13.684 -39.329 1.000 67.845 262 ARG B O 1
ATOM 2891 N N . GLY B 1 23 ? 42.270 13.339 -40.192 1.000 70.848 263 GLY B N 1
ATOM 2892 C CA . GLY B 1 23 ? 41.547 13.292 -38.929 1.000 74.601 263 GLY B CA 1
ATOM 2893 C C . GLY B 1 23 ? 41.201 11.855 -38.541 1.000 76.451 263 GLY B C 1
ATOM 2894 O O . GLY B 1 23 ? 41.724 10.895 -39.112 1.000 75.756 263 GLY B O 1
ATOM 2895 N N . SER B 1 24 ? 40.312 11.727 -37.549 1.000 79.910 264 SER B N 1
ATOM 2896 C CA . SER B 1 24 ? 39.741 10.445 -37.158 1.000 83.336 264 SER B CA 1
ATOM 2897 C C . SER B 1 24 ? 38.859 9.892 -38.281 1.000 81.194 264 SER B C 1
ATOM 2898 O O . SER B 1 24 ? 38.961 8.717 -38.633 1.000 76.828 264 SER B O 1
ATOM 2901 N N . TYR B 1 25 ? 38.006 10.771 -38.836 1.000 81.026 265 TYR B N 1
ATOM 2902 C CA . TYR B 1 25 ? 37.023 10.419 -39.849 1.000 82.281 265 TYR B CA 1
ATOM 2903 C C . TYR B 1 25 ? 37.617 10.490 -41.259 1.000 77.854 265 TYR B C 1
ATOM 2904 O O . TYR B 1 25 ? 37.299 9.638 -42.092 1.000 74.493 265 TYR B O 1
ATOM 2913 N N . ALA B 1 26 ? 38.470 11.496 -41.521 1.000 76.864 266 ALA B N 1
ATOM 2914 C CA . ALA B 1 26 ? 38.786 11.929 -42.880 1.000 73.367 266 ALA B CA 1
ATOM 2915 C C . ALA B 1 26 ? 40.264 11.750 -43.233 1.000 63.916 266 ALA B C 1
ATOM 2916 O O . ALA B 1 26 ? 41.120 11.699 -42.356 1.000 59.715 266 ALA B O 1
ATOM 2918 N N . LYS B 1 27 ? 40.530 11.672 -44.545 1.000 59.660 267 LYS B N 1
ATOM 2919 C CA . LYS B 1 27 ? 41.844 11.833 -45.149 1.000 55.754 267 LYS B CA 1
ATOM 2920 C C . LYS B 1 27 ? 41.772 13.030 -46.095 1.000 55.820 267 LYS B C 1
ATOM 2921 O O . LYS B 1 27 ? 40.810 13.148 -46.843 1.000 55.207 267 LYS B O 1
ATOM 2927 N N . VAL B 1 28 ? 42.805 13.886 -46.097 1.000 56.270 268 VAL B N 1
ATOM 2928 C CA . VAL B 1 28 ? 42.811 15.126 -46.864 1.000 53.264 268 VAL B CA 1
ATOM 2929 C C . VAL B 1 28 ? 43.909 15.050 -47.927 1.000 52.756 268 VAL B C 1
ATOM 2930 O O . VAL B 1 28 ? 45.029 14.626 -47.640 1.000 52.709 268 VAL B O 1
ATOM 2934 N N . LEU B 1 29 ? 43.581 15.501 -49.146 1.000 50.440 269 LEU B N 1
ATOM 2935 C CA . LEU B 1 29 ? 44.513 15.521 -50.257 1.000 52.188 269 LEU B CA 1
ATOM 2936 C C . LEU B 1 29 ? 44.508 16.902 -50.905 1.000 53.114 269 LEU B C 1
ATOM 2937 O O . LEU B 1 29 ? 43.498 17.598 -50.883 1.000 53.401 269 LEU B O 1
ATOM 2942 N N . LEU B 1 30 ? 45.663 17.270 -51.474 1.000 55.401 270 LEU B N 1
ATOM 2943 C CA . LEU B 1 30 ? 45.772 18.332 -52.459 1.000 53.820 270 LEU B CA 1
ATOM 2944 C C . LEU B 1 30 ? 45.378 17.757 -53.817 1.000 55.249 270 LEU B C 1
ATOM 2945 O O . LEU B 1 30 ? 45.900 16.714 -54.209 1.000 54.496 270 LEU B O 1
ATOM 2950 N N . VAL B 1 31 ? 44.459 18.442 -54.517 1.000 56.502 271 VAL B N 1
ATOM 2951 C CA . VAL B 1 31 ? 43.966 18.018 -55.822 1.000 57.465 271 VAL B CA 1
ATOM 2952 C C . VAL B 1 31 ? 43.971 19.211 -56.775 1.000 56.259 271 VAL B C 1
ATOM 2953 O O . VAL B 1 31 ? 43.992 20.349 -56.320 1.000 53.048 271 VAL B O 1
ATOM 2957 N N . ARG B 1 32 ? 43.946 18.925 -58.086 1.000 56.809 272 ARG B N 1
ATOM 2958 C CA . ARG B 1 32 ? 43.819 19.929 -59.134 1.000 57.967 272 ARG B CA 1
ATOM 2959 C C . ARG B 1 32 ? 42.581 19.618 -59.964 1.000 57.288 272 ARG B C 1
ATOM 2960 O O . ARG B 1 32 ? 42.394 18.472 -60.349 1.000 56.486 272 ARG B O 1
ATOM 2968 N N . LEU B 1 33 ? 41.752 20.636 -60.241 1.000 57.831 273 LEU B N 1
ATOM 2969 C CA . LEU B 1 33 ? 40.603 20.483 -61.124 1.000 59.570 273 LEU B CA 1
ATOM 2970 C C . LEU B 1 33 ? 41.096 20.437 -62.577 1.000 64.234 273 LEU B C 1
ATOM 2971 O O . LEU B 1 33 ? 41.748 21.376 -63.018 1.000 65.789 273 LEU B O 1
ATOM 2976 N N . LYS B 1 34 ? 40.736 19.362 -63.300 1.000 66.540 274 LYS B N 1
ATOM 2977 C CA . LYS B 1 34 ? 41.506 18.819 -64.415 1.000 70.982 274 LYS B CA 1
ATOM 2978 C C . LYS B 1 34 ? 41.663 19.771 -65.606 1.000 73.059 274 LYS B C 1
ATOM 2979 O O . LYS B 1 34 ? 42.748 19.807 -66.192 1.000 77.362 274 LYS B O 1
ATOM 2985 N N . LYS B 1 35 ? 40.612 20.510 -66.000 1.000 68.545 275 LYS B N 1
ATOM 2986 C CA . LYS B 1 35 ? 40.707 21.356 -67.188 1.000 69.235 275 LYS B CA 1
ATOM 2987 C C . LYS B 1 35 ? 41.009 22.806 -66.800 1.000 66.853 275 LYS B C 1
ATOM 2988 O O . LYS B 1 35 ? 40.639 23.711 -67.528 1.000 67.132 275 LYS B O 1
ATOM 2994 N N . THR B 1 36 ? 41.687 23.021 -65.656 1.000 65.432 276 THR B N 1
ATOM 2995 C CA . THR B 1 36 ? 41.990 24.322 -65.076 1.000 66.403 276 THR B CA 1
ATOM 2996 C C . THR B 1 36 ? 43.357 24.236 -64.382 1.000 67.119 276 THR B C 1
ATOM 2997 O O . THR B 1 36 ? 43.908 23.140 -64.240 1.000 65.942 276 THR B O 1
ATOM 3001 N N . ASP B 1 37 ? 43.860 25.386 -63.895 1.000 67.663 277 ASP B N 1
ATOM 3002 C CA . ASP B 1 37 ? 45.063 25.453 -63.076 1.000 68.658 277 ASP B CA 1
ATOM 3003 C C . ASP B 1 37 ? 44.753 25.429 -61.576 1.000 67.982 277 ASP B C 1
ATOM 3004 O O . ASP B 1 37 ? 45.678 25.550 -60.773 1.000 66.179 277 ASP B O 1
ATOM 3009 N N . ARG B 1 38 ? 43.478 25.255 -61.190 1.000 67.882 278 ARG B N 1
ATOM 3010 C CA . ARG B 1 38 ? 43.024 25.562 -59.843 1.000 65.729 278 ARG B CA 1
ATOM 3011 C C . ARG B 1 38 ? 43.206 24.333 -58.956 1.000 60.857 278 ARG B C 1
ATOM 3012 O O . ARG B 1 38 ? 42.757 23.252 -59.324 1.000 58.562 278 ARG B O 1
ATOM 3020 N N . ILE B 1 39 ? 43.865 24.525 -57.801 1.000 59.039 279 ILE B N 1
ATOM 3021 C CA . ILE B 1 39 ? 44.160 23.463 -56.851 1.000 57.428 279 ILE B CA 1
ATOM 3022 C C . ILE B 1 39 ? 43.264 23.651 -55.629 1.000 54.325 279 ILE B C 1
ATOM 3023 O O . ILE B 1 39 ? 43.010 24.779 -55.224 1.000 57.494 279 ILE B O 1
ATOM 3028 N N . TYR B 1 40 ? 42.790 22.536 -55.056 1.000 51.640 280 TYR B N 1
ATOM 3029 C CA . TYR B 1 40 ? 41.868 22.524 -53.929 1.000 48.424 280 TYR B CA 1
ATOM 3030 C C . TYR B 1 40 ? 42.306 21.458 -52.928 1.000 46.966 280 TYR B C 1
ATOM 3031 O O . TYR B 1 40 ? 43.180 20.646 -53.218 1.000 49.151 280 TYR B O 1
ATOM 3040 N N . ALA B 1 41 ? 41.702 21.502 -51.739 1.000 47.345 281 ALA B N 1
ATOM 3041 C CA . ALA B 1 41 ? 41.857 20.478 -50.720 1.000 47.666 281 ALA B CA 1
ATOM 3042 C C . ALA B 1 41 ? 40.638 19.567 -50.765 1.000 49.424 281 ALA B C 1
ATOM 3043 O O . ALA B 1 41 ? 39.515 20.062 -50.842 1.000 54.807 281 ALA B O 1
ATOM 3045 N N . MET B 1 42 ? 40.860 18.249 -50.685 1.000 49.748 282 MET B N 1
ATOM 3046 C CA . MET B 1 42 ? 39.796 17.270 -50.844 1.000 50.953 282 MET B CA 1
ATOM 3047 C C . MET B 1 42 ? 39.719 16.400 -49.591 1.000 48.787 282 MET B C 1
ATOM 3048 O O . MET B 1 42 ? 40.615 15.598 -49.363 1.000 47.666 282 MET B O 1
ATOM 3053 N N . LYS B 1 43 ? 38.655 16.577 -48.789 1.000 47.495 283 LYS B N 1
ATOM 3054 C CA . LYS B 1 43 ? 38.436 15.817 -47.569 1.000 47.593 283 LYS B CA 1
ATOM 3055 C C . LYS B 1 43 ? 37.649 14.556 -47.922 1.000 46.992 283 LYS B C 1
ATOM 3056 O O . LYS B 1 43 ? 36.520 14.653 -48.389 1.000 48.316 283 LYS B O 1
ATOM 3062 N N . VAL B 1 44 ? 38.268 13.386 -47.714 1.000 46.785 284 VAL B N 1
ATOM 3063 C CA . VAL B 1 44 ? 37.728 12.087 -48.096 1.000 49.103 284 VAL B CA 1
ATOM 3064 C C . VAL B 1 44 ? 37.287 11.377 -46.817 1.000 49.443 284 VAL B C 1
ATOM 3065 O O . VAL B 1 44 ? 38.135 11.011 -46.003 1.000 50.264 284 VAL B O 1
ATOM 3069 N N . VAL B 1 45 ? 35.969 11.203 -46.649 1.000 49.448 285 VAL B N 1
ATOM 3070 C CA . VAL B 1 45 ? 35.394 10.469 -45.534 1.000 50.738 285 VAL B CA 1
ATOM 3071 C C . VAL B 1 45 ? 34.867 9.144 -46.076 1.000 54.843 285 VAL B C 1
ATOM 3072 O O . VAL B 1 45 ? 33.996 9.147 -46.945 1.000 54.970 285 VAL B O 1
ATOM 3076 N N . LYS B 1 46 ? 35.386 8.025 -45.547 1.000 57.610 286 LYS B N 1
ATOM 3077 C CA . LYS B 1 46 ? 34.908 6.694 -45.900 1.000 60.431 286 LYS B CA 1
ATOM 3078 C C . LYS B 1 46 ? 33.560 6.436 -45.223 1.000 59.323 286 LYS B C 1
ATOM 3079 O O . LYS B 1 46 ? 33.423 6.687 -44.030 1.000 56.780 286 LYS B O 1
ATOM 3085 N N . LYS B 1 47 ? 32.588 5.903 -45.983 1.000 59.449 287 LYS B N 1
ATOM 3086 C CA . LYS B 1 47 ? 31.241 5.634 -45.493 1.000 59.655 287 LYS B CA 1
ATOM 3087 C C . LYS B 1 47 ? 31.205 4.507 -44.455 1.000 63.268 287 LYS B C 1
ATOM 3088 O O . LYS B 1 47 ? 30.280 4.465 -43.641 1.000 66.261 287 LYS B O 1
ATOM 3094 N N . GLU B 1 48 ? 32.201 3.609 -44.512 1.000 66.400 288 GLU B N 1
ATOM 3095 C CA . GLU B 1 48 ? 32.482 2.580 -43.510 1.000 69.208 288 GLU B CA 1
ATOM 3096 C C . GLU B 1 48 ? 32.481 3.130 -42.077 1.000 66.682 288 GLU B C 1
ATOM 3097 O O . GLU B 1 48 ? 32.026 2.446 -41.160 1.000 66.832 288 GLU B O 1
ATOM 3103 N N . LEU B 1 49 ? 32.998 4.357 -41.894 1.000 65.697 289 LEU B N 1
ATOM 3104 C CA . LEU B 1 49 ? 33.154 4.996 -40.592 1.000 64.684 289 LEU B CA 1
ATOM 3105 C C . LEU B 1 49 ? 31.870 5.674 -40.100 1.000 66.995 289 LEU B C 1
ATOM 3106 O O . LEU B 1 49 ? 31.762 5.912 -38.899 1.000 71.298 289 LEU B O 1
ATOM 3111 N N . VAL B 1 50 ? 30.927 6.012 -40.998 1.000 70.548 290 VAL B N 1
ATOM 3112 C CA . VAL B 1 50 ? 29.788 6.859 -40.648 1.000 76.320 290 VAL B CA 1
ATOM 3113 C C . VAL B 1 50 ? 28.540 5.980 -40.475 1.000 88.113 290 VAL B C 1
ATOM 3114 O O . VAL B 1 50 ? 28.057 5.364 -41.432 1.000 93.998 290 VAL B O 1
ATOM 3118 N N . ASN B 1 51 ? 28.033 5.959 -39.224 1.000 99.151 291 ASN B N 1
ATOM 3119 C CA . ASN B 1 51 ? 26.867 5.187 -38.788 1.000 111.327 291 ASN B CA 1
ATOM 3120 C C . ASN B 1 51 ? 25.559 5.835 -39.289 1.000 116.790 291 ASN B C 1
ATOM 3121 O O . ASN B 1 51 ? 25.579 6.628 -40.237 1.000 121.036 291 ASN B O 1
ATOM 3126 N N . ASP B 1 52 ? 24.413 5.458 -38.683 1.000 115.172 292 ASP B N 1
ATOM 3127 C CA . ASP B 1 52 ? 23.098 5.977 -39.044 1.000 115.032 292 ASP B CA 1
ATOM 3128 C C . ASP B 1 52 ? 22.618 7.084 -38.094 1.000 117.817 292 ASP B C 1
ATOM 3129 O O . ASP B 1 52 ? 21.887 7.960 -38.553 1.000 117.377 292 ASP B O 1
ATOM 3134 N N . ASP B 1 53 ? 23.052 7.085 -36.817 1.000 122.496 293 ASP B N 1
ATOM 3135 C CA . ASP B 1 53 ? 22.346 7.810 -35.759 1.000 122.623 293 ASP B CA 1
ATOM 3136 C C . ASP B 1 53 ? 22.459 9.318 -35.997 1.000 119.177 293 ASP B C 1
ATOM 3137 O O . ASP B 1 53 ? 21.442 9.992 -36.156 1.000 119.080 293 ASP B O 1
ATOM 3142 N N . GLU B 1 54 ? 23.699 9.833 -35.955 1.000 117.304 294 GLU B N 1
ATOM 3143 C CA . GLU B 1 54 ? 23.972 11.261 -36.082 1.000 117.698 294 GLU B CA 1
ATOM 3144 C C . GLU B 1 54 ? 25.241 11.533 -36.898 1.000 115.401 294 GLU B C 1
ATOM 3145 O O . GLU B 1 54 ? 25.828 12.610 -36.764 1.000 107.955 294 GLU B O 1
ATOM 3151 N N . ASP B 1 55 ? 25.628 10.590 -37.779 1.000 116.864 295 ASP B N 1
ATOM 3152 C CA . ASP B 1 55 ? 26.749 10.764 -38.695 1.000 112.082 295 ASP B CA 1
ATOM 3153 C C . ASP B 1 55 ? 26.254 11.285 -40.051 1.000 123.631 295 ASP B C 1
ATOM 3154 O O . ASP B 1 55 ? 26.990 12.029 -40.699 1.000 141.914 295 ASP B O 1
ATOM 3159 N N . ILE B 1 56 ? 25.009 10.954 -40.455 1.000 122.983 296 ILE B N 1
ATOM 3160 C CA . ILE B 1 56 ? 24.312 11.647 -41.539 1.000 118.217 296 ILE B CA 1
ATOM 3161 C C . ILE B 1 56 ? 24.010 13.110 -41.164 1.000 116.930 296 ILE B C 1
ATOM 3162 O O . ILE B 1 56 ? 24.103 13.987 -42.024 1.000 117.048 296 ILE B O 1
ATOM 3167 N N . ASP B 1 57 ? 23.658 13.378 -39.894 1.000 111.498 297 ASP B N 1
ATOM 3168 C CA . ASP B 1 57 ? 23.394 14.733 -39.415 1.000 102.349 297 ASP B CA 1
ATOM 3169 C C . ASP B 1 57 ? 24.676 15.570 -39.416 1.000 96.419 297 ASP B C 1
ATOM 3170 O O . ASP B 1 57 ? 24.619 16.748 -39.748 1.000 99.501 297 ASP B O 1
ATOM 3175 N N . TRP B 1 58 ? 25.817 14.953 -39.047 1.000 92.424 298 TRP B N 1
ATOM 3176 C CA . TRP B 1 58 ? 27.146 15.570 -39.089 1.000 83.678 298 TRP B CA 1
ATOM 3177 C C . TRP B 1 58 ? 27.466 16.138 -40.474 1.000 81.836 298 TRP B C 1
ATOM 3178 O O . TRP B 1 58 ? 28.023 17.224 -40.578 1.000 84.592 298 TRP B O 1
ATOM 3180 N N . VAL B 1 59 ? 27.099 15.390 -41.523 1.000 80.294 299 VAL B N 1
ATOM 3181 C CA . VAL B 1 59 ? 27.341 15.736 -42.914 1.000 74.801 299 VAL B CA 1
ATOM 3182 C C . VAL B 1 59 ? 26.384 16.839 -43.380 1.000 73.269 299 VAL B C 1
ATOM 3183 O O . VAL B 1 59 ? 26.828 17.752 -44.072 1.000 74.204 299 VAL B O 1
ATOM 3187 N N . GLN B 1 60 ? 25.088 16.762 -43.038 1.000 75.693 300 GLN B N 1
ATOM 3188 C CA . GLN B 1 60 ? 24.132 17.799 -43.419 1.000 78.215 300 GLN B CA 1
ATOM 3189 C C . GLN B 1 60 ? 24.458 19.140 -42.752 1.000 74.854 300 GLN B C 1
ATOM 3190 O O . GLN B 1 60 ? 24.315 20.177 -43.392 1.000 72.648 300 GLN B O 1
ATOM 3196 N N . THR B 1 61 ? 24.877 19.116 -41.475 1.000 76.099 301 THR B N 1
ATOM 3197 C CA . THR B 1 61 ? 25.282 20.314 -40.745 1.000 75.806 301 THR B CA 1
ATOM 3198 C C . THR B 1 61 ? 26.533 20.924 -41.382 1.000 74.977 301 THR B C 1
ATOM 3199 O O . THR B 1 61 ? 26.562 22.126 -41.653 1.000 78.636 301 THR B O 1
ATOM 3203 N N . GLU B 1 62 ? 27.555 20.082 -41.605 1.000 67.813 302 GLU B N 1
ATOM 3204 C CA . GLU B 1 62 ? 28.794 20.502 -42.243 1.000 66.300 302 GLU B CA 1
ATOM 3205 C C . GLU B 1 62 ? 28.514 21.220 -43.565 1.000 65.987 302 GLU B C 1
ATOM 3206 O O . GLU B 1 62 ? 29.105 22.262 -43.816 1.000 64.458 302 GLU B O 1
ATOM 3212 N N . LYS B 1 63 ? 27.602 20.678 -44.382 1.000 67.095 303 LYS B N 1
ATOM 3213 C CA . LYS B 1 63 ? 27.139 21.335 -45.601 1.000 67.940 303 LYS B CA 1
ATOM 3214 C C . LYS B 1 63 ? 26.506 22.694 -45.289 1.000 69.593 303 LYS B C 1
ATOM 3215 O O . LYS B 1 63 ? 26.874 23.682 -45.922 1.000 71.817 303 LYS B O 1
ATOM 3221 N N . HIS B 1 64 ? 25.571 22.734 -44.324 1.000 71.519 304 HIS B N 1
ATOM 3222 C CA . HIS B 1 64 ? 24.827 23.949 -43.997 1.000 76.125 304 HIS B CA 1
ATOM 3223 C C . HIS B 1 64 ? 25.767 25.077 -43.541 1.000 73.811 304 HIS B C 1
ATOM 3224 O O . HIS B 1 64 ? 25.555 26.227 -43.926 1.000 78.652 304 HIS B O 1
ATOM 3231 N N . VAL B 1 65 ? 26.808 24.760 -42.753 1.000 68.321 305 VAL B N 1
ATOM 3232 C CA . VAL B 1 65 ? 27.697 25.794 -42.223 1.000 69.042 305 VAL B CA 1
ATOM 3233 C C . VAL B 1 65 ? 28.665 26.244 -43.322 1.000 66.490 305 VAL B C 1
ATOM 3234 O O . VAL B 1 65 ? 28.962 27.430 -43.386 1.000 68.850 305 VAL B O 1
ATOM 3238 N N . PHE B 1 66 ? 29.138 25.330 -44.185 1.000 65.911 306 PHE B N 1
ATOM 3239 C CA . PHE B 1 66 ? 29.922 25.687 -45.371 1.000 64.216 306 PHE B CA 1
ATOM 3240 C C . PHE B 1 66 ? 29.225 26.775 -46.201 1.000 68.366 306 PHE B C 1
ATOM 3241 O O . PHE B 1 66 ? 29.903 27.661 -46.724 1.000 65.542 306 PHE B O 1
ATOM 3249 N N . GLU B 1 67 ? 27.882 26.719 -46.301 1.000 77.012 307 GLU B N 1
ATOM 3250 C CA . GLU B 1 67 ? 27.092 27.703 -47.039 1.000 83.968 307 GLU B CA 1
ATOM 3251 C C . GLU B 1 67 ? 27.132 29.073 -46.348 1.000 84.863 307 GLU B C 1
ATOM 3252 O O . GLU B 1 67 ? 27.412 30.063 -47.018 1.000 87.987 307 GLU B O 1
ATOM 3258 N N . GLN B 1 68 ? 26.971 29.118 -45.012 1.000 84.084 308 GLN B N 1
ATOM 3259 C CA . GLN B 1 68 ? 27.178 30.320 -44.207 1.000 79.483 308 GLN B CA 1
ATOM 3260 C C . GLN B 1 68 ? 28.626 30.825 -44.243 1.000 80.810 308 GLN B C 1
ATOM 3261 O O . GLN B 1 68 ? 28.850 32.031 -44.135 1.000 84.307 308 GLN B O 1
ATOM 3267 N N . ALA B 1 69 ? 29.598 29.916 -44.401 1.000 79.520 309 ALA B N 1
ATOM 3268 C CA . ALA B 1 69 ? 31.015 30.218 -44.259 1.000 81.439 309 ALA B CA 1
ATOM 3269 C C . ALA B 1 69 ? 31.584 31.077 -45.388 1.000 83.405 309 ALA B C 1
ATOM 3270 O O . ALA B 1 69 ? 32.602 31.728 -45.169 1.000 92.619 309 ALA B O 1
ATOM 3272 N N . SER B 1 70 ? 30.961 31.076 -46.579 1.000 86.708 310 SER B N 1
ATOM 3273 C CA . SER B 1 70 ? 31.560 31.670 -47.773 1.000 83.057 310 SER B CA 1
ATOM 3274 C C . SER B 1 70 ? 31.556 33.201 -47.750 1.000 86.002 310 SER B C 1
ATOM 3275 O O . SER B 1 70 ? 32.253 33.787 -48.574 1.000 90.953 310 SER B O 1
ATOM 3278 N N . ASN B 1 71 ? 30.789 33.837 -46.837 1.000 87.526 311 ASN B N 1
ATOM 3279 C CA . ASN B 1 71 ? 30.835 35.281 -46.612 1.000 91.214 311 ASN B CA 1
ATOM 3280 C C . ASN B 1 71 ? 31.509 35.586 -45.268 1.000 88.166 311 ASN B C 1
ATOM 3281 O O . ASN B 1 71 ? 31.011 36.428 -44.511 1.000 88.979 311 ASN B O 1
ATOM 3286 N N . HIS B 1 72 ? 32.631 34.899 -44.969 1.000 81.523 312 HIS B N 1
ATOM 3287 C CA . HIS B 1 72 ? 33.544 35.298 -43.897 1.000 76.091 312 HIS B CA 1
ATOM 3288 C C . HIS B 1 72 ? 34.994 34.972 -44.276 1.000 72.827 312 HIS B C 1
ATOM 3289 O O . HIS B 1 72 ? 35.272 33.874 -44.769 1.000 72.443 312 HIS B O 1
ATOM 3296 N N . PRO B 1 73 ? 35.958 35.912 -44.081 1.000 67.329 313 PRO B N 1
ATOM 3297 C CA . PRO B 1 73 ? 37.349 35.688 -44.505 1.000 65.550 313 PRO B CA 1
ATOM 3298 C C . PRO B 1 73 ? 38.196 34.686 -43.724 1.000 59.223 313 PRO B C 1
ATOM 3299 O O . PRO B 1 73 ? 39.251 34.287 -44.206 1.000 61.636 313 PRO B O 1
ATOM 3303 N N . PHE B 1 74 ? 37.761 34.358 -42.501 1.000 55.612 314 PHE B N 1
ATOM 3304 C CA . PHE B 1 74 ? 38.430 33.429 -41.606 1.000 52.643 314 PHE B CA 1
ATOM 3305 C C . PHE B 1 74 ? 37.655 32.118 -41.503 1.000 51.675 314 PHE B C 1
ATOM 3306 O O . PHE B 1 74 ? 37.792 31.423 -40.504 1.000 52.148 314 PHE B O 1
ATOM 3314 N N . LEU B 1 75 ? 36.857 31.783 -42.529 1.000 53.664 315 LEU B N 1
ATOM 3315 C CA . LEU B 1 75 ? 36.162 30.510 -42.618 1.000 53.335 315 LEU B CA 1
ATOM 3316 C C . LEU B 1 75 ? 36.390 29.940 -44.018 1.000 53.701 315 LEU B C 1
ATOM 3317 O O . LEU B 1 75 ? 36.375 30.680 -45.002 1.000 51.914 315 LEU B O 1
ATOM 3322 N N . VAL B 1 76 ? 36.582 28.613 -44.081 1.000 57.220 316 VAL B N 1
ATOM 3323 C CA . VAL B 1 76 ? 36.836 27.893 -45.320 1.000 59.528 316 VAL B CA 1
ATOM 3324 C C . VAL B 1 76 ? 35.531 27.749 -46.106 1.000 59.831 316 VAL B C 1
ATOM 3325 O O . VAL B 1 76 ? 34.525 27.303 -45.561 1.000 57.499 316 VAL B O 1
ATOM 3329 N N . GLY B 1 77 ? 35.575 28.123 -47.393 1.000 60.447 317 GLY B N 1
ATOM 3330 C CA . GLY B 1 77 ? 34.504 27.844 -48.335 1.000 61.965 317 GLY B CA 1
ATOM 3331 C C . GLY B 1 77 ? 34.612 26.443 -48.949 1.000 58.539 317 GLY B C 1
ATOM 3332 O O . GLY B 1 77 ? 35.669 25.801 -48.933 1.000 55.391 317 GLY B O 1
ATOM 3333 N N . LEU B 1 78 ? 33.481 26.016 -49.527 1.000 56.691 318 LEU B N 1
ATOM 3334 C CA . LEU B 1 78 ? 33.293 24.717 -50.148 1.000 54.441 318 LEU B CA 1
ATOM 3335 C C . LEU B 1 78 ? 33.127 24.900 -51.651 1.000 53.530 318 LEU B C 1
ATOM 3336 O O . LEU B 1 78 ? 32.183 25.562 -52.078 1.000 51.738 318 LEU B O 1
ATOM 3341 N N . HIS B 1 79 ? 34.012 24.271 -52.438 1.000 52.901 319 HIS B N 1
ATOM 3342 C CA . HIS B 1 79 ? 33.884 24.247 -53.884 1.000 55.222 319 HIS B CA 1
ATOM 3343 C C . HIS B 1 79 ? 32.721 23.334 -54.279 1.000 58.062 319 HIS B C 1
ATOM 3344 O O . HIS B 1 79 ? 31.815 23.779 -54.979 1.000 60.365 319 HIS B O 1
ATOM 3351 N N . SER B 1 80 ? 32.754 22.065 -53.829 1.000 58.336 320 SER B N 1
ATOM 3352 C CA . SER B 1 80 ? 31.823 21.050 -54.306 1.000 56.828 320 SER B CA 1
ATOM 3353 C C . SER B 1 80 ? 31.809 19.801 -53.419 1.000 53.348 320 SER B C 1
ATOM 3354 O O . SER B 1 80 ? 32.735 19.569 -52.648 1.000 50.440 320 SER B O 1
ATOM 3357 N N . CYS B 1 81 ? 30.741 18.999 -53.580 1.000 53.501 321 CYS B N 1
ATOM 3358 C CA . CYS B 1 81 ? 30.557 17.710 -52.931 1.000 51.990 321 CYS B CA 1
ATOM 3359 C C . CYS B 1 81 ? 30.245 16.633 -53.968 1.000 52.638 321 CYS B C 1
ATOM 3360 O O . CYS B 1 81 ? 29.477 16.889 -54.897 1.000 52.988 321 CYS B O 1
ATOM 3363 N N . PHE B 1 82 ? 30.799 15.426 -53.768 1.000 51.511 322 PHE B N 1
ATOM 3364 C CA . PHE B 1 82 ? 30.404 14.256 -54.544 1.000 52.519 322 PHE B CA 1
ATOM 3365 C C . PHE B 1 82 ? 30.738 12.975 -53.775 1.000 51.961 322 PHE B C 1
ATOM 3366 O O . PHE B 1 82 ? 31.333 13.027 -52.699 1.000 48.301 322 PHE B O 1
ATOM 3374 N N . GLN B 1 83 ? 30.318 11.828 -54.338 1.000 54.343 323 GLN B N 1
ATOM 3375 C CA . GLN B 1 83 ? 30.524 10.529 -53.714 1.000 54.659 323 GLN B CA 1
ATOM 3376 C C . GLN B 1 83 ? 30.852 9.469 -54.762 1.000 56.523 323 GLN B C 1
ATOM 3377 O O . GLN B 1 83 ? 30.357 9.542 -55.888 1.000 58.244 323 GLN B O 1
ATOM 3383 N N . THR B 1 84 ? 31.722 8.521 -54.366 1.000 58.581 324 THR B N 1
ATOM 3384 C CA . THR B 1 84 ? 31.765 7.174 -54.923 1.000 60.868 324 THR B CA 1
ATOM 3385 C C . THR B 1 84 ? 30.867 6.294 -54.053 1.000 61.710 324 THR B C 1
ATOM 3386 O O . THR B 1 84 ? 30.217 6.799 -53.138 1.000 61.242 324 THR B O 1
ATOM 3390 N N . GLU B 1 85 ? 30.835 4.984 -54.330 1.000 63.873 325 GLU B N 1
ATOM 3391 C CA . GLU B 1 85 ? 30.026 4.050 -53.555 1.000 66.040 325 GLU B CA 1
ATOM 3392 C C . GLU B 1 85 ? 30.499 3.964 -52.095 1.000 64.050 325 GLU B C 1
ATOM 3393 O O . GLU B 1 85 ? 29.667 3.736 -51.216 1.000 61.521 325 GLU B O 1
ATOM 3399 N N . SER B 1 86 ? 31.811 4.172 -51.845 1.000 63.431 326 SER B N 1
ATOM 3400 C CA . SER B 1 86 ? 32.443 3.937 -50.553 1.000 62.442 326 SER B CA 1
ATOM 3401 C C . SER B 1 86 ? 32.765 5.210 -49.760 1.000 59.528 326 SER B C 1
ATOM 3402 O O . SER B 1 86 ? 33.025 5.086 -48.568 1.000 58.920 326 SER B O 1
ATOM 3405 N N . ARG B 1 87 ? 32.782 6.401 -50.388 1.000 59.283 327 ARG B N 1
ATOM 3406 C CA . ARG B 1 87 ? 33.337 7.612 -49.781 1.000 58.289 327 ARG B CA 1
ATOM 3407 C C . ARG B 1 87 ? 32.502 8.862 -50.092 1.000 55.836 327 ARG B C 1
ATOM 3408 O O . ARG B 1 87 ? 31.905 8.950 -51.160 1.000 54.978 327 ARG B O 1
ATOM 3416 N N . LEU B 1 88 ? 32.507 9.833 -49.161 1.000 52.551 328 LEU B N 1
ATOM 3417 C CA . LEU B 1 88 ? 32.040 11.195 -49.399 1.000 52.354 328 LEU B CA 1
ATOM 3418 C C . LEU B 1 88 ? 33.242 12.114 -49.605 1.000 50.164 328 LEU B C 1
ATOM 3419 O O . LEU B 1 88 ? 34.214 12.016 -48.853 1.000 49.335 328 LEU B O 1
ATOM 3424 N N . PHE B 1 89 ? 33.132 13.034 -50.581 1.000 49.001 329 PHE B N 1
ATOM 3425 C CA . PHE B 1 89 ? 34.199 13.963 -50.934 1.000 48.387 329 PHE B CA 1
ATOM 3426 C C . PHE B 1 89 ? 33.721 15.400 -50.761 1.000 48.308 329 PHE B C 1
ATOM 3427 O O . PHE B 1 89 ? 32.682 15.768 -51.312 1.000 49.232 329 PHE B O 1
ATOM 3435 N N . PHE B 1 90 ? 34.484 16.190 -49.986 1.000 48.311 330 PHE B N 1
ATOM 3436 C CA . PHE B 1 90 ? 34.324 17.635 -49.907 1.000 49.143 330 PHE B CA 1
ATOM 3437 C C . PHE B 1 90 ? 35.524 18.289 -50.577 1.000 47.969 330 PHE B C 1
ATOM 3438 O O . PHE B 1 90 ? 36.652 18.022 -50.180 1.000 50.403 330 PHE B O 1
ATOM 3446 N N . VAL B 1 91 ? 35.280 19.132 -51.585 1.000 48.343 331 VAL B N 1
ATOM 3447 C CA . VAL B 1 91 ? 36.320 19.946 -52.197 1.000 49.009 331 VAL B CA 1
ATOM 3448 C C . VAL B 1 91 ? 36.213 21.348 -51.596 1.000 47.745 331 VAL B C 1
ATOM 3449 O O . VAL B 1 91 ? 35.202 22.025 -51.786 1.000 44.863 331 VAL B O 1
ATOM 3453 N N . ILE B 1 92 ? 37.261 21.750 -50.860 1.000 47.927 332 ILE B N 1
ATOM 3454 C CA . ILE B 1 92 ? 37.304 23.002 -50.120 1.000 51.440 332 ILE B CA 1
ATOM 3455 C C . ILE B 1 92 ? 38.565 23.759 -50.527 1.000 52.598 332 ILE B C 1
ATOM 3456 O O . ILE B 1 92 ? 39.444 23.180 -51.179 1.000 48.869 332 ILE B O 1
ATOM 3461 N N . GLU B 1 93 ? 38.642 25.034 -50.096 1.000 53.293 333 GLU B N 1
ATOM 3462 C CA . GLU B 1 93 ? 39.800 25.894 -50.309 1.000 58.075 333 GLU B CA 1
ATOM 3463 C C . GLU B 1 93 ? 41.076 25.216 -49.806 1.000 58.099 333 GLU B C 1
ATOM 3464 O O . GLU B 1 93 ? 41.080 24.701 -48.689 1.000 59.565 333 GLU B O 1
ATOM 3470 N N . TYR B 1 94 ? 42.152 25.253 -50.611 1.000 57.702 334 TYR B N 1
ATOM 3471 C CA . TYR B 1 94 ? 43.476 24.842 -50.167 1.000 53.978 334 TYR B CA 1
ATOM 3472 C C . TYR B 1 94 ? 44.081 25.987 -49.366 1.000 55.457 334 TYR B C 1
ATOM 3473 O O . TYR B 1 94 ? 44.218 27.083 -49.900 1.000 57.265 334 TYR B O 1
ATOM 3482 N N . VAL B 1 95 ? 44.421 25.711 -48.098 1.000 56.165 335 VAL B N 1
ATOM 3483 C CA . VAL B 1 95 ? 44.978 26.678 -47.169 1.000 54.670 335 VAL B CA 1
ATOM 3484 C C . VAL B 1 95 ? 46.308 26.104 -46.689 1.000 55.849 335 VAL B C 1
ATOM 3485 O O . VAL B 1 95 ? 46.318 25.092 -45.993 1.000 56.970 335 VAL B O 1
ATOM 3489 N N . ASN B 1 96 ? 47.421 26.741 -47.078 1.000 60.486 336 ASN B N 1
ATOM 3490 C CA . ASN B 1 96 ? 48.704 26.052 -47.223 1.000 62.250 336 ASN B CA 1
ATOM 3491 C C . ASN B 1 96 ? 49.782 26.601 -46.286 1.000 62.839 336 ASN B C 1
ATOM 3492 O O . ASN B 1 96 ? 50.952 26.260 -46.460 1.000 67.982 336 ASN B O 1
ATOM 3497 N N . GLY B 1 97 ? 49.388 27.368 -45.253 1.000 60.468 337 GLY B N 1
ATOM 3498 C CA . GLY B 1 97 ? 50.310 27.893 -44.260 1.000 60.757 337 GLY B CA 1
ATOM 3499 C C . GLY B 1 97 ? 50.473 27.003 -43.025 1.000 62.184 337 GLY B C 1
ATOM 3500 O O . GLY B 1 97 ? 51.150 27.418 -42.092 1.000 64.016 337 GLY B O 1
ATOM 3501 N N . GLY B 1 98 ? 49.878 25.798 -43.015 1.000 63.031 338 GLY B N 1
ATOM 3502 C CA . GLY B 1 98 ? 49.959 24.886 -41.885 1.000 64.139 338 GLY B CA 1
ATOM 3503 C C . GLY B 1 98 ? 48.849 25.163 -40.884 1.000 64.555 338 GLY B C 1
ATOM 3504 O O . GLY B 1 98 ? 47.995 26.002 -41.149 1.000 70.166 338 GLY B O 1
ATOM 3505 N N . ASP B 1 99 ? 48.857 24.416 -39.770 1.000 62.331 339 ASP B N 1
ATOM 3506 C CA . ASP B 1 99 ? 47.942 24.633 -38.655 1.000 58.186 339 ASP B CA 1
ATOM 3507 C C . ASP B 1 99 ? 48.735 25.099 -37.433 1.000 58.802 339 ASP B C 1
ATOM 3508 O O . ASP B 1 99 ? 49.969 25.009 -37.402 1.000 60.310 339 ASP B O 1
ATOM 3513 N N . LEU B 1 100 ? 48.002 25.582 -36.420 1.000 55.620 340 LEU B N 1
ATOM 3514 C CA . LEU B 1 100 ? 48.619 26.160 -35.234 1.000 54.299 340 LEU B CA 1
ATOM 3515 C C . LEU B 1 100 ? 49.343 25.091 -34.414 1.000 53.027 340 LEU B C 1
ATOM 3516 O O . LEU B 1 100 ? 50.307 25.443 -33.745 1.000 53.767 340 LEU B O 1
ATOM 3521 N N . MET B 1 101 ? 48.915 23.814 -34.477 1.000 52.435 341 MET B N 1
ATOM 3522 C CA . MET B 1 101 ? 49.657 22.706 -33.873 1.000 54.864 341 MET B CA 1
ATOM 3523 C C . MET B 1 101 ? 51.021 22.575 -34.551 1.000 54.557 341 MET B C 1
ATOM 3524 O O . MET B 1 101 ? 52.046 22.561 -33.866 1.000 57.302 341 MET B O 1
ATOM 3529 N N . PHE B 1 102 ? 51.019 22.513 -35.892 1.000 53.046 342 PHE B N 1
ATOM 3530 C CA . PHE B 1 102 ? 52.242 22.403 -36.673 1.000 56.415 342 PHE B CA 1
ATOM 3531 C C . PHE B 1 102 ? 53.172 23.572 -36.342 1.000 55.907 342 PHE B C 1
ATOM 3532 O O . PHE B 1 102 ? 54.359 23.341 -36.139 1.000 53.996 342 PHE B O 1
ATOM 3540 N N . HIS B 1 103 ? 52.612 24.790 -36.265 1.000 54.280 343 HIS B N 1
ATOM 3541 C CA . HIS B 1 103 ? 53.361 25.991 -35.932 1.000 57.070 343 HIS B CA 1
ATOM 3542 C C . HIS B 1 103 ? 53.840 25.983 -34.483 1.000 55.178 343 HIS B C 1
ATOM 3543 O O . HIS B 1 103 ? 54.985 26.360 -34.235 1.000 54.791 343 HIS B O 1
ATOM 3550 N N . MET B 1 104 ? 53.002 25.527 -33.540 1.000 54.804 344 MET B N 1
ATOM 3551 C CA . MET B 1 104 ? 53.406 25.454 -32.139 1.000 58.202 344 MET B CA 1
ATOM 3552 C C . MET B 1 104 ? 54.573 24.484 -31.937 1.000 63.563 344 MET B C 1
ATOM 3553 O O . MET B 1 104 ? 55.439 24.760 -31.105 1.000 68.727 344 MET B O 1
ATOM 3558 N N . GLN B 1 105 ? 54.593 23.369 -32.685 1.000 67.748 345 GLN B N 1
ATOM 3559 C CA . GLN B 1 105 ? 55.654 22.373 -32.568 1.000 70.161 345 GLN B CA 1
ATOM 3560 C C . GLN B 1 105 ? 57.016 22.935 -32.980 1.000 69.400 345 GLN B C 1
ATOM 3561 O O . GLN B 1 105 ? 58.015 22.538 -32.387 1.000 69.127 345 GLN B O 1
ATOM 3567 N N . ARG B 1 106 ? 57.054 23.845 -33.967 1.000 72.398 346 ARG B N 1
ATOM 3568 C CA . ARG B 1 106 ? 58.300 24.443 -34.440 1.000 80.065 346 ARG B CA 1
ATOM 3569 C C . ARG B 1 106 ? 58.832 25.487 -33.447 1.000 82.199 346 ARG B C 1
ATOM 3570 O O . ARG B 1 106 ? 60.045 25.568 -33.248 1.000 80.152 346 ARG B O 1
ATOM 3578 N N . GLN B 1 107 ? 57.926 26.268 -32.828 1.000 84.426 347 GLN B N 1
ATOM 3579 C CA . GLN B 1 107 ? 58.251 27.425 -31.998 1.000 81.986 347 GLN B CA 1
ATOM 3580 C C . GLN B 1 107 ? 57.454 27.287 -30.706 1.000 81.307 347 GLN B C 1
ATOM 3581 O O . GLN B 1 107 ? 56.278 27.633 -30.695 1.000 87.824 347 GLN B O 1
ATOM 3587 N N . ARG B 1 108 ? 58.093 26.783 -29.640 1.000 81.862 348 ARG B N 1
ATOM 3588 C CA . ARG B 1 108 ? 57.391 26.192 -28.505 1.000 87.826 348 ARG B CA 1
ATOM 3589 C C . ARG B 1 108 ? 56.368 27.151 -27.876 1.000 80.704 348 ARG B C 1
ATOM 3590 O O . ARG B 1 108 ? 55.230 26.750 -27.658 1.000 80.802 348 ARG B O 1
ATOM 3598 N N . LYS B 1 109 ? 56.797 28.376 -27.528 1.000 73.014 349 LYS B N 1
ATOM 3599 C CA . LYS B 1 109 ? 55.924 29.444 -27.057 1.000 63.981 349 LYS B CA 1
ATOM 3600 C C . LYS B 1 109 ? 55.803 30.502 -28.155 1.000 60.002 349 LYS B C 1
ATOM 3601 O O . LYS B 1 109 ? 56.730 30.692 -28.938 1.000 65.458 349 LYS B O 1
ATOM 3607 N N . LEU B 1 110 ? 54.649 31.184 -28.206 1.000 55.433 350 LEU B N 1
ATOM 3608 C CA . LEU B 1 110 ? 54.413 32.290 -29.124 1.000 50.561 350 LEU B CA 1
ATOM 3609 C C . LEU B 1 110 ? 54.513 33.595 -28.348 1.000 48.798 350 LEU B C 1
ATOM 3610 O O . LEU B 1 110 ? 54.121 33.655 -27.177 1.000 46.995 350 LEU B O 1
ATOM 3615 N N . PRO B 1 111 ? 55.048 34.677 -28.963 1.000 49.995 351 PRO B N 1
ATOM 3616 C CA . PRO B 1 111 ? 54.909 36.023 -28.406 1.000 49.627 351 PRO B CA 1
ATOM 3617 C C . PRO B 1 111 ? 53.445 36.402 -28.199 1.000 48.122 351 PRO B C 1
ATOM 3618 O O . PRO B 1 111 ? 52.562 35.916 -28.906 1.000 49.990 351 PRO B O 1
ATOM 3622 N N . GLU B 1 112 ? 53.2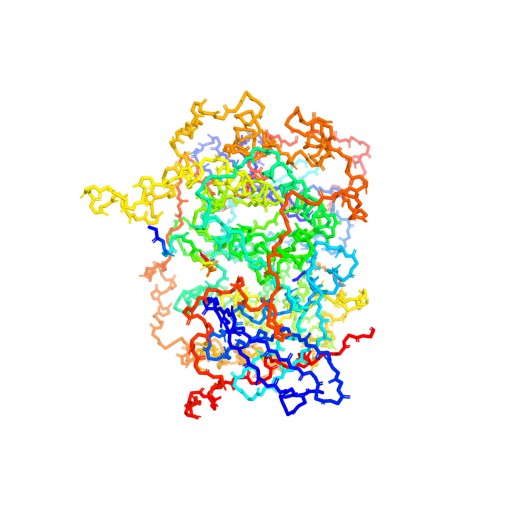15 37.296 -27.237 1.000 46.729 352 GLU B N 1
ATOM 3623 C CA . GLU B 1 112 ? 51.881 37.709 -26.841 1.000 46.295 352 GLU B CA 1
ATOM 3624 C C . GLU B 1 112 ? 51.173 38.440 -27.988 1.000 46.537 352 GLU B C 1
ATOM 3625 O O . GLU B 1 112 ? 49.983 38.220 -28.192 1.000 45.553 352 GLU B O 1
ATOM 3631 N N . GLU B 1 113 ? 51.894 39.283 -28.749 1.000 50.306 353 GLU B N 1
ATOM 3632 C CA . GLU B 1 113 ? 51.295 40.015 -29.861 1.000 54.178 353 GLU B CA 1
ATOM 3633 C C . GLU B 1 113 ? 50.807 39.053 -30.952 1.000 52.959 353 GLU B C 1
ATOM 3634 O O . GLU B 1 113 ? 49.757 39.304 -31.544 1.000 51.819 353 GLU B O 1
ATOM 3640 N N . HIS B 1 114 ? 51.537 37.946 -31.193 1.000 50.888 354 HIS B N 1
ATOM 3641 C CA . HIS B 1 114 ? 51.098 36.920 -32.128 1.000 47.861 354 HIS B CA 1
ATOM 3642 C C . HIS B 1 114 ? 49.823 36.251 -31.620 1.000 47.785 354 HIS B C 1
ATOM 3643 O O . HIS B 1 114 ? 48.859 36.109 -32.369 1.000 45.858 354 HIS B O 1
ATOM 3650 N N . ALA B 1 115 ? 49.840 35.853 -30.340 1.000 48.245 355 ALA B N 1
ATOM 3651 C CA . ALA B 1 115 ? 48.695 35.240 -29.682 1.000 45.253 355 ALA B CA 1
ATOM 3652 C C . ALA B 1 115 ? 47.476 36.164 -29.680 1.000 44.132 355 ALA B C 1
ATOM 3653 O O . ALA B 1 115 ? 46.356 35.680 -29.804 1.000 48.451 355 ALA B O 1
ATOM 3655 N N . ARG B 1 116 ? 47.700 37.476 -29.528 1.000 45.534 356 ARG B N 1
ATOM 3656 C CA . ARG B 1 116 ? 46.643 38.474 -29.614 1.000 46.045 356 ARG B CA 1
ATOM 3657 C C . ARG B 1 116 ? 46.053 38.500 -31.021 1.000 46.935 356 ARG B C 1
ATOM 3658 O O . ARG B 1 116 ? 44.832 38.532 -31.162 1.000 49.011 356 ARG B O 1
ATOM 3666 N N . PHE B 1 117 ? 46.918 38.501 -32.047 1.000 46.184 357 PHE B N 1
ATOM 3667 C CA . PHE B 1 117 ? 46.470 38.602 -33.428 1.000 45.292 357 PHE B CA 1
ATOM 3668 C C . PHE B 1 117 ? 45.594 37.399 -33.773 1.000 45.063 357 PHE B C 1
ATOM 3669 O O . PHE B 1 117 ? 44.484 37.590 -34.260 1.000 45.634 357 PHE B O 1
ATOM 3677 N N . TYR B 1 118 ? 46.104 36.183 -33.512 1.000 43.695 358 TYR B N 1
ATOM 3678 C CA . TYR B 1 118 ? 45.428 34.949 -33.888 1.000 40.984 358 TYR B CA 1
ATOM 3679 C C . TYR B 1 118 ? 44.108 34.792 -33.126 1.000 39.444 358 TYR B C 1
ATOM 3680 O O . TYR B 1 118 ? 43.105 34.391 -33.729 1.000 35.302 358 TYR B O 1
ATOM 3689 N N . SER B 1 119 ? 44.096 35.136 -31.828 1.000 40.055 359 SER B N 1
ATOM 3690 C CA . SER B 1 119 ? 42.894 34.998 -31.012 1.000 42.095 359 SER B CA 1
ATOM 3691 C C . SER B 1 119 ? 41.822 36.040 -31.358 1.000 41.189 359 SER B C 1
ATOM 3692 O O . SER B 1 119 ? 40.638 35.756 -31.216 1.000 42.189 359 SER B O 1
ATOM 3695 N N . ALA B 1 120 ? 42.228 37.227 -31.819 1.000 43.629 360 ALA B N 1
ATOM 3696 C CA . ALA B 1 120 ? 41.300 38.224 -32.340 1.000 46.587 360 ALA B CA 1
ATOM 3697 C C . ALA B 1 120 ? 40.581 37.726 -33.598 1.000 46.358 360 ALA B C 1
ATOM 3698 O O . ALA B 1 120 ? 39.368 37.874 -33.709 1.000 47.458 360 ALA B O 1
ATOM 3700 N N . GLU B 1 121 ? 41.333 37.165 -34.555 1.000 47.314 361 GLU B N 1
ATOM 3701 C CA . GLU B 1 121 ? 40.779 36.671 -35.813 1.000 49.059 361 GLU B CA 1
ATOM 3702 C C . GLU B 1 121 ? 39.849 35.470 -35.589 1.000 46.311 361 GLU B C 1
ATOM 3703 O O . GLU B 1 121 ? 38.782 35.407 -36.202 1.000 42.363 361 GLU B O 1
ATOM 3709 N N . ILE B 1 122 ? 40.243 34.543 -34.699 1.000 42.910 362 ILE B N 1
ATOM 3710 C CA . ILE B 1 122 ? 39.360 33.468 -34.271 1.000 42.073 362 ILE B CA 1
ATOM 3711 C C . ILE B 1 122 ? 38.072 34.062 -33.694 1.000 41.889 362 ILE B C 1
ATOM 3712 O O . ILE B 1 122 ? 36.992 33.635 -34.088 1.000 42.034 362 ILE B O 1
ATOM 3717 N N . SER B 1 123 ? 38.195 35.050 -32.792 1.000 42.713 363 SER B N 1
ATOM 3718 C CA . SER B 1 123 ? 37.057 35.645 -32.101 1.000 44.584 363 SER B CA 1
ATOM 3719 C C . SER B 1 123 ? 36.016 36.189 -33.077 1.000 47.440 363 SER B C 1
ATOM 3720 O O . SER B 1 123 ? 34.816 36.052 -32.835 1.000 48.224 363 SER B O 1
ATOM 3723 N N . LEU B 1 124 ? 36.480 36.807 -34.169 1.000 49.809 364 LEU B N 1
ATOM 3724 C CA . LEU B 1 124 ? 35.593 37.314 -35.204 1.000 53.225 364 LEU B CA 1
ATOM 3725 C C . LEU B 1 124 ? 34.880 36.154 -35.903 1.000 52.491 364 LEU B C 1
ATOM 3726 O O . LEU B 1 124 ? 33.669 36.232 -36.118 1.000 57.986 364 LEU B O 1
ATOM 3731 N N . ALA B 1 125 ? 35.625 35.082 -36.215 1.000 49.730 365 ALA B N 1
ATOM 3732 C CA . ALA B 1 125 ? 35.055 33.891 -36.834 1.000 51.385 365 ALA B CA 1
ATOM 3733 C C . ALA B 1 125 ? 33.987 33.257 -35.936 1.000 53.962 365 ALA B C 1
ATOM 3734 O O . ALA B 1 125 ? 32.901 32.915 -36.410 1.000 54.672 365 ALA B O 1
ATOM 3736 N N . LEU B 1 126 ? 34.302 33.109 -34.642 1.000 52.751 366 LEU B N 1
ATOM 3737 C CA . LEU B 1 126 ? 33.370 32.540 -33.682 1.000 53.314 366 LEU B CA 1
ATOM 3738 C C . LEU B 1 126 ? 32.119 33.411 -33.577 1.000 51.572 366 LEU B C 1
ATOM 3739 O O . LEU B 1 126 ? 31.012 32.907 -33.734 1.000 50.769 366 LEU B O 1
ATOM 3744 N N . ASN B 1 127 ? 32.309 34.719 -33.374 1.000 52.733 367 ASN B N 1
ATOM 3745 C CA . ASN B 1 127 ? 31.197 35.645 -33.224 1.000 54.272 367 ASN B CA 1
ATOM 3746 C C . ASN B 1 127 ? 30.278 35.609 -34.445 1.000 55.944 367 ASN B C 1
ATOM 3747 O O . ASN B 1 127 ? 29.062 35.701 -34.278 1.000 61.723 367 ASN B O 1
ATOM 3752 N N . TYR B 1 128 ? 30.865 35.486 -35.648 1.000 53.449 368 TYR B N 1
ATOM 3753 C CA . TYR B 1 128 ? 30.109 35.403 -36.887 1.000 53.804 368 TYR B CA 1
ATOM 3754 C C . TYR B 1 128 ? 29.223 34.159 -36.893 1.000 53.875 368 TYR B C 1
ATOM 3755 O O . TYR B 1 128 ? 28.043 34.268 -37.226 1.000 55.841 368 TYR B O 1
ATOM 3764 N N . LEU B 1 129 ? 29.797 32.996 -36.529 1.000 50.951 369 LEU B N 1
ATOM 3765 C CA . LEU B 1 129 ? 29.049 31.748 -36.395 1.000 49.209 369 LEU B CA 1
ATOM 3766 C C . LEU B 1 129 ? 27.938 31.870 -35.348 1.000 50.398 369 LEU B C 1
ATOM 3767 O O . LEU B 1 129 ? 26.806 31.452 -35.597 1.000 53.720 369 LEU B O 1
ATOM 3772 N N . HIS B 1 130 ? 28.278 32.449 -34.190 1.000 48.722 370 HIS B N 1
ATOM 3773 C CA . HIS B 1 130 ? 27.360 32.596 -33.072 1.000 49.635 370 HIS B CA 1
ATOM 3774 C C . HIS B 1 130 ? 26.109 33.386 -33.468 1.000 54.628 370 HIS B C 1
ATOM 3775 O O . HIS B 1 130 ? 25.003 32.978 -33.125 1.000 59.441 370 HIS B O 1
ATOM 3782 N N . GLU B 1 131 ? 26.272 34.479 -34.224 1.000 56.820 371 GLU B N 1
ATOM 3783 C CA . GLU B 1 131 ? 25.155 35.332 -34.603 1.000 60.391 371 GLU B CA 1
ATOM 3784 C C . GLU B 1 131 ? 24.334 34.702 -35.734 1.000 64.839 371 GLU B C 1
ATOM 3785 O O . GLU B 1 131 ? 23.202 35.131 -35.948 1.000 68.021 371 GLU B O 1
ATOM 3791 N N . ARG B 1 132 ? 24.886 33.693 -36.445 1.000 68.200 372 ARG B N 1
ATOM 3792 C CA . ARG B 1 132 ? 24.126 32.815 -37.336 1.000 69.700 372 ARG B CA 1
ATOM 3793 C C . ARG B 1 132 ? 23.585 31.568 -36.620 1.000 68.456 372 ARG B C 1
ATOM 3794 O O . ARG B 1 132 ? 23.050 30.677 -37.280 1.000 66.897 372 ARG B O 1
ATOM 3802 N N . GLY B 1 133 ? 23.732 31.487 -35.285 1.000 66.395 373 GLY B N 1
ATOM 3803 C CA . GLY B 1 133 ? 23.119 30.450 -34.471 1.000 65.553 373 GLY B CA 1
ATOM 3804 C C . GLY B 1 133 ? 23.861 29.122 -34.568 1.000 64.879 373 GLY B C 1
ATOM 3805 O O . GLY B 1 133 ? 23.212 28.081 -34.574 1.000 68.663 373 GLY B O 1
ATOM 3806 N N . ILE B 1 134 ? 25.205 29.170 -34.604 1.000 64.187 374 ILE B N 1
ATOM 3807 C CA . ILE B 1 134 ? 26.059 28.003 -34.808 1.000 61.097 374 ILE B CA 1
ATOM 3808 C C . ILE B 1 134 ? 27.108 27.977 -33.693 1.000 59.455 374 ILE B C 1
ATOM 3809 O O . ILE B 1 134 ? 27.790 28.980 -33.496 1.000 61.163 374 ILE B O 1
ATOM 3814 N N . ILE B 1 135 ? 27.241 26.837 -32.991 1.000 55.459 375 ILE B N 1
ATOM 3815 C CA . ILE B 1 135 ? 28.332 26.616 -32.050 1.000 50.843 375 ILE B CA 1
ATOM 3816 C C . ILE B 1 135 ? 29.380 25.801 -32.804 1.000 51.801 375 ILE B C 1
ATOM 3817 O O . ILE B 1 135 ? 29.004 24.850 -33.478 1.000 51.583 375 ILE B O 1
ATOM 3822 N N . TYR B 1 136 ? 30.670 26.171 -32.681 1.000 52.262 376 TYR B N 1
ATOM 3823 C CA . TYR B 1 136 ? 31.758 25.510 -33.396 1.000 51.340 376 TYR B CA 1
ATOM 3824 C C . TYR B 1 136 ? 32.034 24.151 -32.755 1.000 50.440 376 TYR B C 1
ATOM 3825 O O . TYR B 1 136 ? 32.067 23.147 -33.460 1.000 51.477 376 TYR B O 1
ATOM 3834 N N . ARG B 1 137 ? 32.283 24.161 -31.433 1.000 50.601 377 ARG B N 1
ATOM 3835 C CA . ARG B 1 137 ? 32.335 22.983 -30.568 1.000 49.414 377 ARG B CA 1
ATOM 3836 C C . ARG B 1 137 ? 33.582 22.109 -30.748 1.000 45.937 377 ARG B C 1
ATOM 3837 O O . ARG B 1 137 ? 33.702 21.103 -30.047 1.000 41.889 377 ARG B O 1
ATOM 3845 N N . ASP B 1 138 ? 34.535 22.496 -31.611 1.000 45.990 378 ASP B N 1
ATOM 3846 C CA . ASP B 1 138 ? 35.772 21.743 -31.760 1.000 47.337 378 ASP B CA 1
ATOM 3847 C C . ASP B 1 138 ? 36.921 22.690 -32.100 1.000 47.245 378 ASP B C 1
ATOM 3848 O O . ASP B 1 138 ? 37.719 22.402 -32.993 1.000 48.551 378 ASP B O 1
ATOM 3853 N N . LEU B 1 139 ? 37.014 23.806 -31.356 1.000 45.677 379 LEU B N 1
ATOM 3854 C CA . LEU B 1 139 ? 38.141 24.706 -31.473 1.000 41.792 379 LEU B CA 1
ATOM 3855 C C . LEU B 1 139 ? 39.349 23.989 -30.889 1.000 43.974 379 LEU B C 1
ATOM 3856 O O . LEU B 1 139 ? 39.277 23.462 -29.781 1.000 45.269 379 LEU B O 1
ATOM 3861 N N . LYS B 1 140 ? 40.417 23.935 -31.692 1.000 48.243 380 LYS B N 1
ATOM 3862 C CA . LYS B 1 140 ? 41.699 23.397 -31.285 1.000 51.811 380 LYS B CA 1
ATOM 3863 C C . LYS B 1 140 ? 42.747 23.827 -32.307 1.000 51.009 380 LYS B C 1
ATOM 3864 O O . LYS B 1 140 ? 42.403 24.199 -33.435 1.000 45.924 380 LYS B O 1
ATOM 3870 N N . LEU B 1 141 ? 44.021 23.719 -31.897 1.000 52.733 381 LEU B N 1
ATOM 3871 C CA . LEU B 1 141 ? 45.172 24.131 -32.693 1.000 51.622 381 LEU B CA 1
ATOM 3872 C C . LEU B 1 141 ? 45.124 23.487 -34.080 1.000 53.151 381 LEU B C 1
ATOM 3873 O O . LEU B 1 141 ? 45.371 24.157 -35.077 1.000 52.148 381 LEU B O 1
ATOM 3878 N N . ASP B 1 142 ? 44.758 22.193 -34.110 1.000 57.717 382 ASP B N 1
ATOM 3879 C CA . ASP B 1 142 ? 44.672 21.370 -35.309 1.000 56.223 382 ASP B CA 1
ATOM 3880 C C . ASP B 1 142 ? 43.663 21.933 -36.307 1.000 53.706 382 ASP B C 1
ATOM 3881 O O . ASP B 1 142 ? 43.903 21.840 -37.506 1.000 53.043 382 ASP B O 1
ATOM 3886 N N . ASN B 1 143 ? 42.557 22.511 -35.810 1.000 50.961 383 ASN B N 1
ATOM 3887 C CA . ASN B 1 143 ? 41.484 23.014 -36.652 1.000 52.733 383 ASN B CA 1
ATOM 3888 C C . ASN B 1 143 ? 41.647 24.487 -37.036 1.000 53.870 383 ASN B C 1
ATOM 3889 O O . ASN B 1 143 ? 40.781 24.994 -37.760 1.000 56.462 383 ASN B O 1
ATOM 3894 N N . VAL B 1 144 ? 42.719 25.176 -36.590 1.000 51.630 384 VAL B N 1
ATOM 3895 C CA . VAL B 1 144 ? 42.970 26.558 -36.993 1.000 50.872 384 VAL B CA 1
ATOM 3896 C C . VAL B 1 144 ? 44.159 26.574 -37.952 1.000 50.848 384 VAL B C 1
ATOM 3897 O O . VAL B 1 144 ? 45.301 26.370 -37.529 1.000 52.169 384 VAL B O 1
ATOM 3901 N N . LEU B 1 145 ? 43.878 26.837 -39.236 1.000 49.924 385 LEU B N 1
ATOM 3902 C CA . LEU B 1 145 ? 44.908 26.897 -40.253 1.000 51.275 385 LEU B CA 1
ATOM 3903 C C . LEU B 1 145 ? 45.336 28.344 -40.462 1.000 53.364 385 LEU B C 1
ATOM 3904 O O . LEU B 1 145 ? 44.536 29.256 -40.284 1.000 55.041 385 LEU B O 1
ATOM 3909 N N . LEU B 1 146 ? 46.608 28.528 -40.839 1.000 52.077 386 LEU B N 1
ATOM 3910 C CA . LEU B 1 146 ? 47.085 29.761 -41.437 1.000 54.504 386 LEU B CA 1
ATOM 3911 C C . LEU B 1 146 ? 46.999 29.624 -42.953 1.000 55.062 386 LEU B C 1
ATOM 3912 O O . LEU B 1 146 ? 47.400 28.592 -43.486 1.000 55.691 386 LEU B O 1
ATOM 3917 N N . ASP B 1 147 ? 46.530 30.683 -43.633 1.000 55.983 387 ASP B N 1
ATOM 3918 C CA . ASP B 1 147 ? 46.625 30.798 -45.080 1.000 59.533 387 ASP B CA 1
ATOM 3919 C C . ASP B 1 147 ? 48.024 31.297 -45.451 1.000 65.055 387 ASP B C 1
ATOM 3920 O O . ASP B 1 147 ? 48.828 31.597 -44.570 1.000 66.671 387 ASP B O 1
ATOM 3925 N N . SER B 1 148 ? 48.289 31.430 -46.761 1.000 70.069 388 SER B N 1
ATOM 3926 C CA . SER B 1 148 ? 49.620 31.731 -47.279 1.000 71.285 388 SER B CA 1
ATOM 3927 C C . SER B 1 148 ? 50.158 33.083 -46.804 1.000 72.590 388 SER B C 1
ATOM 3928 O O . SER B 1 148 ? 51.373 33.250 -46.748 1.000 77.072 388 SER B O 1
ATOM 3931 N N . GLU B 1 149 ? 49.262 34.035 -46.496 1.000 71.772 389 GLU B N 1
ATOM 3932 C CA . GLU B 1 149 ? 49.632 35.385 -46.083 1.000 75.883 389 GLU B CA 1
ATOM 3933 C C . GLU B 1 149 ? 49.825 35.477 -44.560 1.000 70.340 389 GLU B C 1
ATOM 3934 O O . GLU B 1 149 ? 50.549 36.362 -44.100 1.000 72.759 389 GLU B O 1
ATOM 3940 N N . GLY B 1 150 ? 49.209 34.569 -43.787 1.000 62.142 390 GLY B N 1
ATOM 3941 C CA . GLY B 1 150 ? 49.424 34.462 -42.348 1.000 58.436 390 GLY B CA 1
ATOM 3942 C C . GLY B 1 150 ? 48.199 34.802 -41.494 1.000 55.483 390 GLY B C 1
ATOM 3943 O O . GLY B 1 150 ? 48.364 34.961 -40.286 1.000 54.170 390 GLY B O 1
ATOM 3944 N N . HIS B 1 151 ? 47.005 34.924 -42.109 1.000 53.880 391 HIS B N 1
ATOM 3945 C CA . HIS B 1 151 ? 45.733 35.053 -41.407 1.000 51.838 391 HIS B CA 1
ATOM 3946 C C . HIS B 1 151 ? 45.151 33.665 -41.148 1.000 50.869 391 HIS B C 1
ATOM 3947 O O . HIS B 1 151 ? 45.474 32.729 -41.873 1.000 52.906 391 HIS B O 1
ATOM 3954 N N . ILE B 1 152 ? 44.263 33.548 -40.148 1.000 49.656 392 ILE B N 1
ATOM 3955 C CA . ILE B 1 152 ? 43.717 32.260 -39.750 1.000 47.824 392 ILE B CA 1
ATOM 3956 C C . ILE B 1 152 ? 42.500 31.904 -40.605 1.000 51.846 392 ILE B C 1
ATOM 3957 O O . ILE B 1 152 ? 41.878 32.778 -41.208 1.000 50.682 392 ILE B O 1
ATOM 3962 N N . LYS B 1 153 ? 42.169 30.597 -40.602 1.000 57.407 393 LYS B N 1
ATOM 3963 C CA . LYS B 1 153 ? 40.866 30.061 -40.978 1.000 54.443 393 LYS B CA 1
ATOM 3964 C C . LYS B 1 153 ? 40.512 28.894 -40.054 1.000 50.880 393 LYS B C 1
ATOM 3965 O O . LYS B 1 153 ? 41.363 28.030 -39.815 1.000 47.011 393 LYS B O 1
ATOM 3971 N N . LEU B 1 154 ? 39.261 28.891 -39.554 1.000 50.893 394 LEU B N 1
ATOM 3972 C CA . LEU B 1 154 ? 38.625 27.713 -38.977 1.000 53.656 394 LEU B CA 1
ATOM 3973 C C . LEU B 1 154 ? 38.111 26.841 -40.119 1.000 57.217 394 LEU B C 1
ATOM 3974 O O . LEU B 1 154 ? 37.553 27.368 -41.080 1.000 59.086 394 LEU B O 1
ATOM 3979 N N . THR B 1 155 ? 38.239 25.513 -39.990 1.000 61.723 395 THR B N 1
ATOM 3980 C CA . THR B 1 155 ? 38.041 24.617 -41.127 1.000 69.548 395 THR B CA 1
ATOM 3981 C C . THR B 1 155 ? 36.987 23.557 -40.815 1.000 76.807 395 THR B C 1
ATOM 3982 O O . THR B 1 155 ? 35.969 23.503 -41.502 1.000 89.682 395 THR B O 1
ATOM 3986 N N . ASP B 1 156 ? 37.220 22.725 -39.791 1.000 70.379 396 ASP B N 1
ATOM 3987 C CA . ASP B 1 156 ? 36.462 21.498 -39.610 1.000 68.382 396 ASP B CA 1
ATOM 3988 C C . ASP B 1 156 ? 35.143 21.823 -38.907 1.000 69.890 396 ASP B C 1
ATOM 3989 O O . ASP B 1 156 ? 35.140 22.009 -37.697 1.000 72.943 396 ASP B O 1
ATOM 3994 N N . TYR B 1 157 ? 34.027 21.831 -39.659 1.000 67.366 397 TYR B N 1
ATOM 3995 C CA . TYR B 1 157 ? 32.720 22.219 -39.141 1.000 63.194 397 TYR B CA 1
ATOM 3996 C C . TYR B 1 157 ? 31.871 21.011 -38.742 1.000 61.321 397 TYR B C 1
ATOM 3997 O O . TYR B 1 157 ? 30.688 21.176 -38.441 1.000 62.900 397 TYR B O 1
ATOM 4006 N N . GLY B 1 158 ? 32.472 19.812 -38.711 1.000 60.599 398 GLY B N 1
ATOM 4007 C CA . GLY B 1 158 ? 31.755 18.573 -38.473 1.000 61.273 398 GLY B CA 1
ATOM 4008 C C . GLY B 1 158 ? 31.108 18.496 -37.093 1.000 60.323 398 GLY B C 1
ATOM 4009 O O . GLY B 1 158 ? 30.106 17.812 -36.955 1.000 68.461 398 GLY B O 1
ATOM 4010 N N . MET B 1 159 ? 31.653 19.205 -36.093 1.000 58.320 399 MET B N 1
ATOM 4011 C CA . MET B 1 159 ? 31.129 19.148 -34.735 1.000 59.197 399 MET B CA 1
ATOM 4012 C C . MET B 1 159 ? 30.083 20.229 -34.457 1.000 60.376 399 MET B C 1
ATOM 4013 O O . MET B 1 159 ? 29.579 20.286 -33.334 1.000 63.126 399 MET B O 1
ATOM 4018 N N . CYS B 1 160 ? 29.729 21.066 -35.447 1.000 61.060 400 CYS B N 1
ATOM 4019 C CA . CYS B 1 160 ? 28.938 22.261 -35.176 1.000 62.255 400 CYS B CA 1
ATOM 4020 C C . CYS B 1 160 ? 27.502 21.909 -34.798 1.000 62.544 400 CYS B C 1
ATOM 4021 O O . CYS B 1 160 ? 26.926 21.019 -35.406 1.000 68.148 400 CYS B O 1
ATOM 4024 N N . LYS B 1 161 ? 26.960 22.584 -33.775 1.000 60.842 401 LYS B N 1
ATOM 4025 C CA . LYS B 1 161 ? 25.522 22.691 -33.583 1.000 63.887 401 LYS B CA 1
ATOM 4026 C C . LYS B 1 161 ? 25.032 23.837 -34.459 1.000 65.439 401 LYS B C 1
ATOM 4027 O O . LYS B 1 161 ? 25.743 24.833 -34.556 1.000 63.837 401 LYS B O 1
ATOM 4033 N N . GLU B 1 162 ? 23.838 23.695 -35.065 1.000 68.974 402 GLU B N 1
ATOM 4034 C CA . GLU B 1 162 ? 23.218 24.760 -35.851 1.000 70.477 402 GLU B CA 1
ATOM 4035 C C . GLU B 1 162 ? 21.723 24.851 -35.539 1.000 71.272 402 GLU B C 1
ATOM 4036 O O . GLU B 1 162 ? 21.192 24.022 -34.806 1.000 75.593 402 GLU B O 1
ATOM 4042 N N . GLY B 1 163 ? 21.063 25.882 -36.084 1.000 72.022 403 GLY B N 1
ATOM 4043 C CA . GLY B 1 163 ? 19.640 26.107 -35.870 1.000 77.012 403 GLY B CA 1
ATOM 4044 C C . GLY B 1 163 ? 19.328 26.598 -34.454 1.000 80.239 403 GLY B C 1
ATOM 4045 O O . GLY B 1 163 ? 18.173 26.539 -34.035 1.000 81.899 403 GLY B O 1
ATOM 4046 N N . LEU B 1 164 ? 20.344 27.122 -33.747 1.000 82.497 404 LEU B N 1
ATOM 4047 C CA . LEU B 1 164 ? 20.228 27.507 -32.350 1.000 84.836 404 LEU B CA 1
ATOM 4048 C C . LEU B 1 164 ? 19.546 28.876 -32.272 1.000 93.840 404 LEU B C 1
ATOM 4049 O O . LEU B 1 164 ? 20.151 29.885 -32.639 1.000 95.661 404 LEU B O 1
ATOM 4054 N N . ARG B 1 165 ? 18.286 28.901 -31.805 1.000 101.907 405 ARG B N 1
ATOM 4055 C CA . ARG B 1 165 ? 17.558 30.139 -31.557 1.000 106.563 405 ARG B CA 1
ATOM 4056 C C . ARG B 1 165 ? 18.276 30.930 -30.464 1.000 106.300 405 ARG B C 1
ATOM 4057 O O . ARG B 1 165 ? 18.971 30.341 -29.638 1.000 109.550 405 ARG B O 1
ATOM 4065 N N . PRO B 1 166 ? 18.147 32.276 -30.403 1.000 108.713 406 PRO B N 1
ATOM 4066 C CA . PRO B 1 166 ? 18.940 33.066 -29.457 1.000 107.631 406 PRO B CA 1
ATOM 4067 C C . PRO B 1 166 ? 18.404 32.827 -28.044 1.000 102.865 406 PRO B C 1
ATOM 4068 O O . PRO B 1 166 ? 17.252 33.157 -27.774 1.000 97.096 406 PRO B O 1
ATOM 4072 N N . GLY B 1 167 ? 19.225 32.195 -27.185 1.000 98.491 407 GLY B N 1
ATOM 4073 C CA . GLY B 1 167 ? 18.826 31.800 -25.838 1.000 96.877 407 GLY B CA 1
ATOM 4074 C C . GLY B 1 167 ? 18.475 30.312 -25.697 1.000 92.959 407 GLY B C 1
ATOM 4075 O O . GLY B 1 167 ? 18.192 29.873 -24.585 1.000 91.598 407 GLY B O 1
ATOM 4076 N N . ASP B 1 168 ? 18.473 29.542 -26.801 1.000 88.666 408 ASP B N 1
ATOM 4077 C CA . ASP B 1 168 ? 18.453 28.081 -26.747 1.000 86.047 408 ASP B CA 1
ATOM 4078 C C . ASP B 1 168 ? 19.765 27.524 -26.188 1.000 81.333 408 ASP B C 1
ATOM 4079 O O . ASP B 1 168 ? 20.788 28.215 -26.159 1.000 82.041 408 ASP B O 1
ATOM 4084 N N . THR B 1 169 ? 19.708 26.241 -25.790 1.000 76.396 409 THR B N 1
ATOM 4085 C CA . THR B 1 169 ? 20.874 25.433 -25.458 1.000 70.761 409 THR B CA 1
ATOM 4086 C C . THR B 1 169 ? 20.757 24.078 -26.155 1.000 68.074 409 THR B C 1
ATOM 4087 O O . THR B 1 169 ? 19.748 23.793 -26.796 1.000 69.029 409 THR B O 1
ATOM 4091 N N . THR B 1 170 ? 21.831 23.281 -26.045 1.000 64.918 410 THR B N 1
ATOM 4092 C CA . THR B 1 170 ? 21.901 21.914 -26.548 1.000 62.563 410 THR B CA 1
ATOM 4093 C C . THR B 1 170 ? 22.665 21.052 -25.536 1.000 61.405 410 THR B C 1
ATOM 4094 O O . THR B 1 170 ? 23.235 21.578 -24.577 1.000 59.228 410 THR B O 1
ATOM 4098 N N . SER B 1 171 ? 22.688 19.732 -25.776 1.000 63.110 411 SER B N 1
ATOM 4099 C CA . SER B 1 171 ? 22.992 18.743 -24.745 1.000 64.705 411 SER B CA 1
ATOM 4100 C C . SER B 1 171 ? 24.087 17.734 -25.128 1.000 63.205 411 SER B C 1
ATOM 4101 O O . SER B 1 171 ? 24.507 16.978 -24.253 1.000 63.523 411 SER B O 1
ATOM 4115 N N . PHE B 1 173 ? 27.365 15.511 -25.904 1.000 66.642 413 PHE B N 1
ATOM 4116 C CA . PHE B 1 173 ? 28.676 15.355 -25.286 1.000 67.298 413 PHE B CA 1
ATOM 4117 C C . PHE B 1 173 ? 29.692 15.134 -26.404 1.000 64.237 413 PHE B C 1
ATOM 4118 O O . PHE B 1 173 ? 29.912 14.005 -26.834 1.000 65.326 413 PHE B O 1
ATOM 4126 N N . CYS B 1 174 ? 30.294 16.233 -26.872 1.000 61.960 414 CYS B N 1
ATOM 4127 C CA . CYS B 1 174 ? 31.174 16.220 -28.029 1.000 60.084 414 CYS B CA 1
ATOM 4128 C C . CYS B 1 174 ? 32.221 17.323 -27.915 1.000 55.609 414 CYS B C 1
ATOM 4129 O O . CYS B 1 174 ? 32.026 18.292 -27.190 1.000 52.925 414 CYS B O 1
ATOM 4132 N N . GLY B 1 175 ? 33.295 17.165 -28.698 1.000 54.428 415 GLY B N 1
ATOM 4133 C CA . GLY B 1 175 ? 34.436 18.066 -28.708 1.000 52.793 415 GLY B CA 1
ATOM 4134 C C . GLY B 1 175 ? 35.735 17.273 -28.628 1.000 50.211 415 GLY B C 1
ATOM 4135 O O . GLY B 1 175 ? 35.813 16.183 -29.177 1.000 56.475 415 GLY B O 1
ATOM 4136 N N . THR B 1 176 ? 36.734 17.834 -27.938 1.000 48.182 416 THR B N 1
ATOM 4137 C CA . THR B 1 176 ? 38.049 17.233 -27.775 1.000 47.100 416 THR B CA 1
ATOM 4138 C C . THR B 1 176 ? 38.442 17.345 -26.300 1.000 49.185 416 THR B C 1
ATOM 4139 O O . THR B 1 176 ? 38.453 18.457 -25.778 1.000 49.148 416 THR B O 1
ATOM 4143 N N . PRO B 1 177 ? 38.783 16.246 -25.576 1.000 52.769 417 PRO B N 1
ATOM 4144 C CA . PRO B 1 177 ? 38.943 16.293 -24.113 1.000 54.507 417 PRO B CA 1
ATOM 4145 C C . PRO B 1 177 ? 39.687 17.488 -23.510 1.000 54.409 417 PRO B C 1
ATOM 4146 O O . PRO B 1 177 ? 39.260 18.047 -22.503 1.000 58.128 417 PRO B O 1
ATOM 4150 N N . ASN B 1 178 ? 40.798 17.871 -24.146 1.000 54.014 418 ASN B N 1
ATOM 4151 C CA . ASN B 1 178 ? 41.614 18.993 -23.714 1.000 54.046 418 ASN B CA 1
ATOM 4152 C C . ASN B 1 178 ? 40.802 20.285 -23.698 1.000 53.133 418 ASN B C 1
ATOM 4153 O O . ASN B 1 178 ? 40.915 21.070 -22.758 1.000 58.407 418 ASN B O 1
ATOM 4158 N N . TYR B 1 179 ? 39.967 20.472 -24.725 1.000 52.193 419 TYR B N 1
ATOM 4159 C CA . TYR B 1 179 ? 39.219 21.704 -24.918 1.000 52.904 419 TYR B CA 1
ATOM 4160 C C . TYR B 1 179 ? 37.799 21.651 -24.341 1.000 53.401 419 TYR B C 1
ATOM 4161 O O . TYR B 1 179 ? 37.102 22.660 -24.427 1.000 55.370 419 TYR B O 1
ATOM 4170 N N . ILE B 1 180 ? 37.362 20.521 -23.756 1.000 52.738 420 ILE B N 1
ATOM 4171 C CA . ILE B 1 180 ? 35.988 20.375 -23.288 1.000 56.117 420 ILE B CA 1
ATOM 4172 C C . ILE B 1 180 ? 35.760 21.321 -22.108 1.000 56.488 420 ILE B C 1
ATOM 4173 O O . ILE B 1 180 ? 36.643 21.481 -21.264 1.000 60.902 420 ILE B O 1
ATOM 4178 N N . ALA B 1 181 ? 34.553 21.911 -22.060 1.000 54.943 421 ALA B N 1
ATOM 4179 C CA . ALA B 1 181 ? 34.194 22.952 -21.103 1.000 53.509 421 ALA B CA 1
ATOM 4180 C C . ALA B 1 181 ? 33.538 22.354 -19.855 1.000 51.175 421 ALA B C 1
ATOM 4181 O O . ALA B 1 181 ? 32.778 21.400 -19.979 1.000 52.609 421 ALA B O 1
ATOM 4183 N N . PRO B 1 182 ? 33.755 22.913 -18.637 1.000 48.824 422 PRO B N 1
ATOM 4184 C CA . PRO B 1 182 ? 33.075 22.453 -17.417 1.000 51.167 422 PRO B CA 1
ATOM 4185 C C . PRO B 1 182 ? 31.560 22.228 -17.451 1.000 52.835 422 PRO B C 1
ATOM 4186 O O . PRO B 1 182 ? 31.064 21.356 -16.743 1.000 54.670 422 PRO B O 1
ATOM 4190 N N . GLU B 1 183 ? 30.837 23.045 -18.233 1.000 52.175 423 GLU B N 1
ATOM 4191 C CA . GLU B 1 183 ? 29.398 22.909 -18.434 1.000 54.472 423 GLU B CA 1
ATOM 4192 C C . GLU B 1 183 ? 29.064 21.518 -18.986 1.000 56.620 423 GLU B C 1
ATOM 4193 O O . GLU B 1 183 ? 28.128 20.862 -18.522 1.000 59.589 423 GLU B O 1
ATOM 4199 N N . ILE B 1 184 ? 29.820 21.107 -20.014 1.000 52.964 424 ILE B N 1
ATOM 4200 C CA . ILE B 1 184 ? 29.599 19.847 -20.695 1.000 52.693 424 ILE B CA 1
ATOM 4201 C C . ILE B 1 184 ? 29.893 18.715 -19.710 1.000 55.470 424 ILE B C 1
ATOM 4202 O O . ILE B 1 184 ? 29.056 17.831 -19.556 1.000 60.091 424 ILE B O 1
ATOM 4207 N N . LEU B 1 185 ? 31.034 18.795 -19.003 1.000 55.393 425 LEU B N 1
ATOM 4208 C CA . LEU B 1 185 ? 31.437 17.804 -18.011 1.000 57.920 425 LEU B CA 1
ATOM 4209 C C . LEU B 1 185 ? 30.450 17.708 -16.844 1.000 60.892 425 LEU B C 1
ATOM 4210 O O . LEU B 1 185 ? 30.216 16.610 -16.355 1.000 62.105 425 LEU B O 1
ATOM 4215 N N . ARG B 1 186 ? 29.877 18.839 -16.399 1.000 63.876 426 ARG B N 1
ATOM 4216 C CA . ARG B 1 186 ? 28.849 18.851 -15.360 1.000 66.250 426 ARG B CA 1
ATOM 4217 C C . ARG B 1 186 ? 27.520 18.249 -15.833 1.000 68.511 426 ARG B C 1
ATOM 4218 O O . ARG B 1 186 ? 26.642 18.032 -15.002 1.000 72.593 426 ARG B O 1
ATOM 4226 N N . GLY B 1 187 ? 27.353 18.002 -17.143 1.000 68.987 427 GLY B N 1
ATOM 4227 C CA . GLY B 1 187 ? 26.156 17.388 -17.696 1.000 71.719 427 GLY B CA 1
ATOM 4228 C C . GLY B 1 187 ? 25.069 18.418 -17.997 1.000 72.693 427 GLY B C 1
ATOM 4229 O O . GLY B 1 187 ? 23.944 18.031 -18.310 1.000 77.420 427 GLY B O 1
ATOM 4230 N N . GLU B 1 188 ? 25.419 19.715 -17.921 1.000 70.698 428 GLU B N 1
ATOM 4231 C CA . GLU B 1 188 ? 24.480 20.808 -18.103 1.000 70.366 428 GLU B CA 1
ATOM 4232 C C . GLU B 1 188 ? 24.231 20.985 -19.595 1.000 66.442 428 GLU B C 1
ATOM 4233 O O . GLU B 1 188 ? 25.071 20.610 -20.409 1.000 63.326 428 GLU B O 1
ATOM 4239 N N . ASP B 1 189 ? 23.067 21.559 -19.921 1.000 66.716 429 ASP B N 1
ATOM 4240 C CA . ASP B 1 189 ? 22.793 22.107 -21.239 1.000 66.240 429 ASP B CA 1
ATOM 4241 C C . ASP B 1 189 ? 23.667 23.353 -21.421 1.000 63.758 429 ASP B C 1
ATOM 4242 O O . ASP B 1 189 ? 23.945 24.060 -20.452 1.000 60.702 429 ASP B O 1
ATOM 4247 N N . TYR B 1 190 ? 24.113 23.604 -22.660 1.000 61.744 430 TYR B N 1
ATOM 4248 C CA . TYR B 1 190 ? 25.093 24.644 -22.941 1.000 60.499 430 TYR B CA 1
ATOM 4249 C C . TYR B 1 190 ? 24.773 25.335 -24.267 1.000 61.036 430 TYR B C 1
ATOM 4250 O O . TYR B 1 190 ? 24.152 24.739 -25.144 1.000 60.739 430 TYR B O 1
ATOM 4259 N N . GLY B 1 191 ? 25.244 26.585 -24.394 1.000 61.057 431 GLY B N 1
ATOM 4260 C CA . GLY B 1 191 ? 25.152 27.374 -25.613 1.000 60.236 431 GLY B CA 1
ATOM 4261 C C . GLY B 1 191 ? 26.550 27.741 -26.098 1.000 57.481 431 GLY B C 1
ATOM 4262 O O . GLY B 1 191 ? 27.441 26.895 -26.068 1.000 57.944 431 GLY B O 1
ATOM 4263 N N . PHE B 1 192 ? 26.743 29.014 -26.481 1.000 55.025 432 PHE B N 1
ATOM 4264 C CA . PHE B 1 192 ? 27.945 29.450 -27.182 1.000 51.988 432 PHE B CA 1
ATOM 4265 C C . PHE B 1 192 ? 29.157 29.478 -26.255 1.000 52.572 432 PHE B C 1
ATOM 4266 O O . PHE B 1 192 ? 30.281 29.409 -26.745 1.000 53.849 432 PHE B O 1
ATOM 4274 N N . SER B 1 193 ? 28.923 29.575 -24.933 1.000 55.699 433 SER B N 1
ATOM 4275 C CA . SER B 1 193 ? 29.961 29.697 -23.913 1.000 53.864 433 SER B CA 1
ATOM 4276 C C . SER B 1 193 ? 31.109 28.698 -24.075 1.000 49.403 433 SER B C 1
ATOM 4277 O O . SER B 1 193 ? 32.256 29.045 -23.793 1.000 48.174 433 SER B O 1
ATOM 4280 N N . VAL B 1 194 ? 30.797 27.472 -24.520 1.000 47.279 434 VAL B N 1
ATOM 4281 C CA . VAL B 1 194 ? 31.794 26.423 -24.680 1.000 46.903 434 VAL B CA 1
ATOM 4282 C C . VAL B 1 194 ? 32.899 26.857 -25.650 1.000 43.953 434 VAL B C 1
ATOM 4283 O O . VAL B 1 194 ? 34.056 26.530 -25.410 1.000 44.813 434 VAL B O 1
ATOM 4287 N N . ASP B 1 195 ? 32.556 27.599 -26.718 1.000 42.534 435 ASP B N 1
ATOM 4288 C CA . ASP B 1 195 ? 33.536 28.078 -27.686 1.000 41.379 435 ASP B CA 1
ATOM 4289 C C . ASP B 1 195 ? 34.553 29.030 -27.048 1.000 42.292 435 ASP B C 1
ATOM 4290 O O . ASP B 1 195 ? 35.736 28.965 -27.383 1.000 41.271 435 ASP B O 1
ATOM 4295 N N . TRP B 1 196 ? 34.099 29.895 -26.129 1.000 42.421 436 TRP B N 1
ATOM 4296 C CA . TRP B 1 196 ? 34.976 30.878 -25.506 1.000 42.424 436 TRP B CA 1
ATOM 4297 C C . TRP B 1 196 ? 35.930 30.234 -24.498 1.000 41.105 436 TRP B C 1
ATOM 4298 O O . TRP B 1 196 ? 37.086 30.663 -24.402 1.000 36.944 436 TRP B O 1
ATOM 4309 N N . TRP B 1 197 ? 35.441 29.220 -23.763 1.000 41.197 437 TRP B N 1
ATOM 4310 C CA . TRP B 1 197 ? 36.286 28.365 -22.939 1.000 39.934 437 TRP B CA 1
ATOM 4311 C C . TRP B 1 197 ? 37.431 27.778 -23.773 1.000 40.078 437 TRP B C 1
ATOM 4312 O O . TRP B 1 197 ? 38.594 27.858 -23.363 1.000 43.071 437 TRP B O 1
ATOM 4323 N N . ALA B 1 198 ? 37.090 27.184 -24.929 1.000 36.473 438 ALA B N 1
ATOM 4324 C CA . ALA B 1 198 ? 38.068 26.532 -25.786 1.000 34.373 438 ALA B CA 1
ATOM 4325 C C . ALA B 1 198 ? 39.138 27.522 -26.252 1.000 34.038 438 ALA B C 1
ATOM 4326 O O . ALA B 1 198 ? 40.322 27.197 -26.231 1.000 32.109 438 ALA B O 1
ATOM 4328 N N . LEU B 1 199 ? 38.712 28.735 -26.635 1.000 35.499 439 LEU B N 1
ATOM 4329 C CA . LEU B 1 199 ? 39.622 29.793 -27.040 1.000 36.383 439 LEU B CA 1
ATOM 4330 C C . LEU B 1 199 ? 40.599 30.101 -25.908 1.000 38.639 439 LEU B C 1
ATOM 4331 O O . LEU B 1 199 ? 41.787 30.290 -26.171 1.000 39.360 439 LEU B O 1
ATOM 4336 N N . GLY B 1 200 ? 40.091 30.138 -24.663 1.000 40.884 440 GLY B N 1
ATOM 4337 C CA . GLY B 1 200 ? 40.911 30.319 -23.474 1.000 41.423 440 GLY B CA 1
ATOM 4338 C C . GLY B 1 200 ? 42.047 29.303 -23.404 1.000 41.852 440 GLY B C 1
ATOM 4339 O O . GLY B 1 200 ? 43.213 29.690 -23.279 1.000 40.286 440 GLY B O 1
ATOM 4340 N N . VAL B 1 201 ? 41.677 28.019 -23.551 1.000 42.960 441 VAL B N 1
ATOM 4341 C CA . VAL B 1 201 ? 42.620 26.909 -23.577 1.000 43.360 441 VAL B CA 1
ATOM 4342 C C . VAL B 1 201 ? 43.615 27.143 -24.710 1.000 42.266 441 VAL B C 1
ATOM 4343 O O . VAL B 1 201 ? 44.811 27.002 -24.490 1.000 44.561 441 VAL B O 1
ATOM 4347 N N . LEU B 1 202 ? 43.102 27.492 -25.901 1.000 42.029 442 LEU B N 1
ATOM 4348 C CA . LEU B 1 202 ? 43.916 27.671 -27.098 1.000 43.874 442 LEU B CA 1
ATOM 4349 C C . LEU B 1 202 ? 44.936 28.796 -26.898 1.000 44.813 442 LEU B C 1
ATOM 4350 O O . LEU B 1 202 ? 46.097 28.626 -27.268 1.000 44.337 442 LEU B O 1
ATOM 4355 N N . MET B 1 203 ? 44.491 29.920 -26.310 1.000 42.181 443 MET B N 1
ATOM 4356 C CA . MET B 1 203 ? 45.348 31.058 -26.008 1.000 40.047 443 MET B CA 1
ATOM 4357 C C . MET B 1 203 ? 46.396 30.700 -24.951 1.000 38.757 443 MET B C 1
ATOM 4358 O O . MET B 1 203 ? 47.530 31.172 -25.020 1.000 37.878 443 MET B O 1
ATOM 4363 N N . PHE B 1 204 ? 46.007 29.889 -23.962 1.000 39.452 444 PHE B N 1
ATOM 4364 C CA . PHE B 1 204 ? 46.934 29.414 -22.947 1.000 40.705 444 PHE B CA 1
ATOM 4365 C C . PHE B 1 204 ? 48.083 28.677 -23.632 1.000 44.087 444 PHE B C 1
ATOM 4366 O O . PHE B 1 204 ? 49.245 28.987 -23.385 1.000 47.250 444 PHE B O 1
ATOM 4374 N N . GLU B 1 205 ? 47.729 27.737 -24.520 1.000 45.521 445 GLU B N 1
ATOM 4375 C CA . GLU B 1 205 ? 48.684 26.918 -25.252 1.000 47.079 445 GLU B CA 1
ATOM 4376 C C . GLU B 1 205 ? 49.661 27.765 -26.061 1.000 45.895 445 GLU B C 1
ATOM 4377 O O . GLU B 1 205 ? 50.846 27.429 -26.101 1.000 47.940 445 GLU B O 1
ATOM 4383 N N . MET B 1 206 ? 49.160 28.832 -26.698 1.000 43.053 446 MET B N 1
ATOM 4384 C CA . MET B 1 206 ? 49.990 29.683 -27.534 1.000 45.613 446 MET B CA 1
ATOM 4385 C C . MET B 1 206 ? 51.022 30.422 -26.688 1.000 48.151 446 MET B C 1
ATOM 4386 O O . MET B 1 206 ? 52.199 30.440 -27.046 1.000 50.911 446 MET B O 1
ATOM 4391 N N . MET B 1 207 ? 50.578 31.005 -25.566 1.000 46.529 447 MET B N 1
ATOM 4392 C CA . MET B 1 207 ? 51.414 31.906 -24.787 1.000 49.053 447 MET B CA 1
ATOM 4393 C C . MET B 1 207 ? 52.279 31.141 -23.788 1.000 47.906 447 MET B C 1
ATOM 4394 O O . MET B 1 207 ? 53.413 31.550 -23.549 1.000 50.811 447 MET B O 1
ATOM 4399 N N . ALA B 1 208 ? 51.742 30.056 -23.214 1.000 46.216 448 ALA B N 1
ATOM 4400 C CA . ALA B 1 208 ? 52.457 29.239 -22.243 1.000 49.164 448 ALA B CA 1
ATOM 4401 C C . ALA B 1 208 ? 53.308 28.155 -22.913 1.000 49.945 448 ALA B C 1
ATOM 4402 O O . ALA B 1 208 ? 54.314 27.761 -22.333 1.000 51.975 448 ALA B O 1
ATOM 4404 N N . GLY B 1 209 ? 52.879 27.650 -24.088 1.000 50.098 449 GLY B N 1
ATOM 4405 C CA . GLY B 1 209 ? 53.590 26.626 -24.847 1.000 52.011 449 GLY B CA 1
ATOM 4406 C C . GLY B 1 209 ? 53.201 25.186 -24.481 1.000 53.575 449 GLY B C 1
ATOM 4407 O O . GLY B 1 209 ? 53.836 24.243 -24.945 1.000 55.386 449 GLY B O 1
ATOM 4408 N N . ARG B 1 210 ? 52.167 25.021 -23.647 1.000 53.870 450 ARG B N 1
ATOM 4409 C CA . ARG B 1 210 ? 51.638 23.731 -23.242 1.000 53.035 450 ARG B CA 1
ATOM 4410 C C . ARG B 1 210 ? 50.178 23.951 -22.854 1.000 50.593 450 ARG B C 1
ATOM 4411 O O . ARG B 1 210 ? 49.778 25.071 -22.548 1.000 48.298 450 ARG B O 1
ATOM 4419 N N . SER B 1 211 ? 49.400 22.869 -22.829 1.000 52.848 451 SER B N 1
ATOM 4420 C CA . SER B 1 211 ? 48.035 22.905 -22.327 1.000 52.641 451 SER B CA 1
ATOM 4421 C C . SER B 1 211 ? 48.042 23.276 -20.843 1.000 51.827 451 SER B C 1
ATOM 4422 O O . SER B 1 211 ? 48.999 22.961 -20.139 1.000 52.130 451 SER B O 1
ATOM 4425 N N . PRO B 1 212 ? 46.984 23.933 -20.305 1.000 50.959 452 PRO B N 1
ATOM 4426 C CA . PRO B 1 212 ? 46.859 24.093 -18.854 1.000 52.233 452 PRO B CA 1
ATOM 4427 C C . PRO B 1 212 ? 46.659 22.800 -18.061 1.000 55.122 452 PRO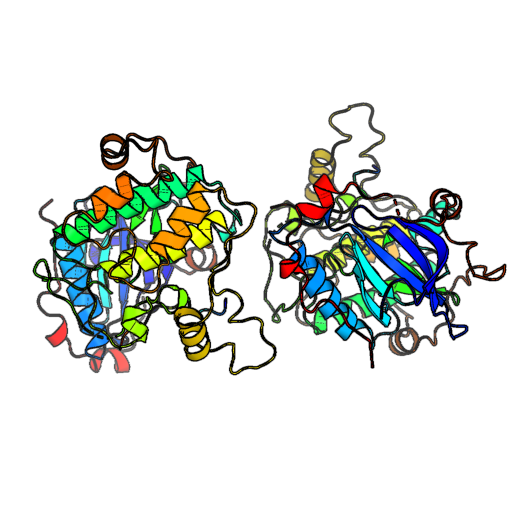 B C 1
ATOM 4428 O O . PRO B 1 212 ? 46.781 22.840 -16.842 1.000 58.273 452 PRO B O 1
ATOM 4432 N N . PHE B 1 213 ? 46.366 21.671 -18.736 1.000 56.662 453 PHE B N 1
ATOM 4433 C CA . PHE B 1 213 ? 46.151 20.391 -18.080 1.000 59.512 453 PHE B CA 1
ATOM 4434 C C . PHE B 1 213 ? 47.260 19.411 -18.462 1.000 67.695 453 PHE B C 1
ATOM 4435 O O . PHE B 1 213 ? 46.989 18.224 -18.598 1.000 76.025 453 PHE B O 1
ATOM 4443 N N . ASP B 1 214 ? 48.511 19.891 -18.565 1.000 75.077 454 ASP B N 1
ATOM 4444 C CA . ASP B 1 214 ? 49.590 19.135 -19.191 1.000 80.920 454 ASP B CA 1
ATOM 4445 C C . ASP B 1 214 ? 50.174 18.064 -18.264 1.000 89.240 454 ASP B C 1
ATOM 4446 O O . ASP B 1 214 ? 50.848 17.164 -18.764 1.000 92.640 454 ASP B O 1
ATOM 4451 N N . ILE B 1 215 ? 49.927 18.128 -16.939 1.000 93.543 455 ILE B N 1
ATOM 4452 C CA . ILE B 1 215 ? 50.370 17.066 -16.026 1.000 96.780 455 ILE B CA 1
ATOM 4453 C C . ILE B 1 215 ? 49.689 15.722 -16.334 1.000 99.220 455 ILE B C 1
ATOM 4454 O O . ILE B 1 215 ? 50.273 14.675 -16.043 1.000 95.288 455 ILE B O 1
ATOM 4459 N N . VAL B 1 216 ? 48.487 15.746 -16.938 1.000 100.733 456 VAL B N 1
ATOM 4460 C CA . VAL B 1 216 ? 47.760 14.547 -17.356 1.000 101.623 456 VAL B CA 1
ATOM 4461 C C . VAL B 1 216 ? 48.436 13.939 -18.594 1.000 108.571 456 VAL B C 1
ATOM 4462 O O . VAL B 1 216 ? 48.149 14.327 -19.725 1.000 112.319 456 VAL B O 1
ATOM 4466 N N . GLY B 1 217 ? 49.313 12.947 -18.365 1.000 109.089 457 GLY B N 1
ATOM 4467 C CA . GLY B 1 217 ? 50.169 12.349 -19.381 1.000 103.615 457 GLY B CA 1
ATOM 4468 C C . GLY B 1 217 ? 51.553 11.999 -18.824 1.000 105.105 457 GLY B C 1
ATOM 4469 O O . GLY B 1 217 ? 52.087 10.940 -19.140 1.000 100.317 457 GLY B O 1
ATOM 4470 N N . SER B 1 218 ? 52.100 12.891 -17.977 1.000 107.123 458 SER B N 1
ATOM 4471 C CA . SER B 1 218 ? 53.470 12.856 -17.479 1.000 107.118 458 SER B CA 1
ATOM 4472 C C . SER B 1 218 ? 53.607 12.186 -16.104 1.000 107.921 458 SER B C 1
ATOM 4473 O O . SER B 1 218 ? 54.738 11.992 -15.659 1.000 112.503 458 SER B O 1
ATOM 4476 N N . SER B 1 219 ? 52.496 11.853 -15.416 1.000 104.591 459 SER B N 1
ATOM 4477 C CA . SER B 1 219 ? 52.530 11.438 -14.016 1.000 103.226 459 SER B CA 1
ATOM 4478 C C . SER B 1 219 ? 53.060 10.010 -13.868 1.000 108.021 459 SER B C 1
ATOM 4479 O O . SER B 1 219 ? 52.957 9.204 -14.792 1.000 104.457 459 SER B O 1
ATOM 4482 N N . ASP B 1 220 ? 53.614 9.708 -12.683 1.000 116.146 460 ASP B N 1
ATOM 4483 C CA . ASP B 1 220 ? 54.102 8.375 -12.355 1.000 127.273 460 ASP B CA 1
ATOM 4484 C C . ASP B 1 220 ? 52.943 7.410 -12.082 1.000 131.253 460 ASP B C 1
ATOM 4485 O O . ASP B 1 220 ? 53.098 6.211 -12.322 1.000 133.916 460 ASP B O 1
ATOM 4490 N N . ASN B 1 221 ? 51.812 7.922 -11.553 1.000 127.544 461 ASN B N 1
ATOM 4491 C CA . ASN B 1 221 ? 50.616 7.122 -11.312 1.000 120.235 461 ASN B CA 1
ATOM 4492 C C . ASN B 1 221 ? 49.889 6.880 -12.634 1.000 114.380 461 ASN B C 1
ATOM 4493 O O . ASN B 1 221 ? 49.515 7.856 -13.288 1.000 108.984 461 ASN B O 1
ATOM 4498 N N . PRO B 1 222 ? 49.638 5.613 -13.064 1.000 113.216 462 PRO B N 1
ATOM 4499 C CA . PRO B 1 222 ? 48.865 5.358 -14.285 1.000 109.208 462 PRO B CA 1
ATOM 4500 C C . PRO B 1 222 ? 47.443 5.922 -14.243 1.000 105.507 462 PRO B C 1
ATOM 4501 O O . PRO B 1 222 ? 46.949 6.385 -15.271 1.000 101.986 462 PRO B O 1
ATOM 4505 N N . ASP B 1 223 ? 46.828 5.918 -13.044 1.000 106.144 463 ASP B N 1
ATOM 4506 C CA . ASP B 1 223 ? 45.450 6.353 -12.840 1.000 103.726 463 ASP B CA 1
ATOM 4507 C C . ASP B 1 223 ? 45.264 7.872 -12.958 1.000 103.636 463 ASP B C 1
ATOM 4508 O O . ASP B 1 223 ? 44.117 8.324 -12.997 1.000 105.776 463 ASP B O 1
ATOM 4513 N N . GLN B 1 224 ? 46.361 8.656 -12.992 1.000 102.407 464 GLN B N 1
ATOM 4514 C CA . GLN B 1 224 ? 46.304 10.095 -13.228 1.000 97.138 464 GLN B CA 1
ATOM 4515 C C . GLN B 1 224 ? 46.725 10.476 -14.654 1.000 99.128 464 GLN B C 1
ATOM 4516 O O . GLN B 1 224 ? 47.015 11.652 -14.884 1.000 103.655 464 GLN B O 1
ATOM 4522 N N . ASN B 1 225 ? 46.729 9.520 -15.606 1.000 98.714 465 ASN B N 1
ATOM 4523 C CA . ASN B 1 225 ? 46.992 9.805 -17.014 1.000 96.269 465 ASN B CA 1
ATOM 4524 C C . ASN B 1 225 ? 45.805 9.362 -17.865 1.000 87.289 465 ASN B C 1
ATOM 4525 O O . ASN B 1 225 ? 46.001 8.819 -18.951 1.000 82.215 465 ASN B O 1
ATOM 4530 N N . THR B 1 226 ? 44.587 9.683 -17.405 1.000 84.884 466 THR B N 1
ATOM 4531 C CA . THR B 1 226 ? 43.359 9.190 -18.017 1.000 83.226 466 THR B CA 1
ATOM 4532 C C . THR B 1 226 ? 42.439 10.373 -18.333 1.000 79.636 466 THR B C 1
ATOM 4533 O O . THR B 1 226 ? 42.571 11.441 -17.740 1.000 80.789 466 THR B O 1
ATOM 4537 N N . GLU B 1 227 ? 41.529 10.158 -19.298 1.000 75.754 467 GLU B N 1
ATOM 4538 C CA . GLU B 1 227 ? 40.509 11.117 -19.708 1.000 70.798 467 GLU B CA 1
ATOM 4539 C C . GLU B 1 227 ? 39.666 11.561 -18.508 1.000 68.440 467 GLU B C 1
ATOM 4540 O O . GLU B 1 227 ? 39.370 12.749 -18.359 1.000 70.048 467 GLU B O 1
ATOM 4546 N N . ASP B 1 228 ? 39.282 10.597 -17.661 1.000 67.458 468 ASP B N 1
ATOM 4547 C CA . ASP B 1 228 ? 38.544 10.861 -16.439 1.000 68.224 468 ASP B CA 1
ATOM 4548 C C . ASP B 1 228 ? 39.311 11.785 -15.485 1.000 70.651 468 ASP B C 1
ATOM 4549 O O . ASP B 1 228 ? 38.687 12.649 -14.865 1.000 73.035 468 ASP B O 1
ATOM 4554 N N . TYR B 1 229 ? 40.639 11.603 -15.357 1.000 69.764 469 TYR B N 1
ATOM 4555 C CA . TYR B 1 229 ? 41.462 12.429 -14.477 1.000 68.392 469 TYR B CA 1
ATOM 4556 C C . TYR B 1 229 ? 41.600 13.837 -15.072 1.000 65.192 469 TYR B C 1
ATOM 4557 O O . TYR B 1 229 ? 41.649 14.804 -14.318 1.000 62.692 469 TYR B O 1
ATOM 4566 N N . LEU B 1 230 ? 41.672 13.951 -16.410 1.000 63.594 470 LEU B N 1
ATOM 4567 C CA . LEU B 1 230 ? 41.658 15.237 -17.102 1.000 62.071 470 LEU B CA 1
ATOM 4568 C C . LEU B 1 230 ? 40.390 16.017 -16.758 1.000 62.610 470 LEU B C 1
ATOM 4569 O O . LEU B 1 230 ? 40.459 17.203 -16.439 1.000 61.418 470 LEU B O 1
ATOM 4574 N N . PHE B 1 231 ? 39.242 15.340 -16.864 1.000 64.639 471 PHE B N 1
ATOM 4575 C CA . PHE B 1 231 ? 37.948 15.958 -16.630 1.000 64.192 471 PHE B CA 1
ATOM 4576 C C . PHE B 1 231 ? 37.814 16.398 -15.174 1.000 66.284 471 PHE B C 1
ATOM 4577 O O . PHE B 1 231 ? 37.199 17.431 -14.917 1.000 67.390 471 PHE B O 1
ATOM 4585 N N . GLN B 1 232 ? 38.372 15.613 -14.237 1.000 69.700 472 GLN B N 1
ATOM 4586 C CA . GLN B 1 232 ? 38.447 15.999 -12.836 1.000 71.482 472 GLN B CA 1
ATOM 4587 C C . GLN B 1 232 ? 39.265 17.276 -12.673 1.000 70.766 472 GLN B C 1
ATOM 4588 O O . GLN B 1 232 ? 38.859 18.144 -11.907 1.000 79.799 472 GLN B O 1
ATOM 4594 N N . VAL B 1 233 ? 40.406 17.368 -13.376 1.000 66.519 473 VAL B N 1
ATOM 4595 C CA . VAL B 1 233 ? 41.290 18.526 -13.308 1.000 62.673 473 VAL B CA 1
ATOM 4596 C C . VAL B 1 233 ? 40.606 19.766 -13.892 1.000 57.791 473 VAL B C 1
ATOM 4597 O O . VAL B 1 233 ? 40.742 20.850 -13.321 1.000 58.473 473 VAL B O 1
ATOM 4601 N N . ILE B 1 234 ? 39.884 19.603 -15.012 1.000 54.307 474 ILE B N 1
ATOM 4602 C CA . ILE B 1 234 ? 39.150 20.697 -15.628 1.000 53.485 474 ILE B CA 1
ATOM 4603 C C . ILE B 1 234 ? 38.117 21.258 -14.644 1.000 57.960 474 ILE B C 1
ATOM 4604 O O . ILE B 1 234 ? 37.947 22.476 -14.587 1.000 60.523 474 ILE B O 1
ATOM 4609 N N . LEU B 1 235 ? 37.444 20.386 -13.878 1.000 60.610 475 LEU B N 1
ATOM 4610 C CA . LEU B 1 235 ? 36.341 20.793 -13.015 1.000 64.031 475 LEU B CA 1
ATOM 4611 C C . LEU B 1 235 ? 36.810 21.369 -11.677 1.000 67.948 475 LEU B C 1
ATOM 4612 O O . LEU B 1 235 ? 36.208 22.319 -11.194 1.000 65.418 475 LEU B O 1
ATOM 4617 N N . GLU B 1 236 ? 37.836 20.781 -11.054 1.000 74.101 476 GLU B N 1
ATOM 4618 C CA . GLU B 1 236 ? 38.085 20.961 -9.624 1.000 77.607 476 GLU B CA 1
ATOM 4619 C C . GLU B 1 236 ? 39.382 21.717 -9.329 1.000 75.017 476 GLU B C 1
ATOM 4620 O O . GLU B 1 236 ? 39.472 22.351 -8.280 1.000 75.893 476 GLU B O 1
ATOM 4626 N N . LYS B 1 237 ? 40.392 21.623 -10.208 1.000 74.027 477 LYS B N 1
ATOM 4627 C CA . LYS B 1 237 ? 41.706 22.176 -9.921 1.000 75.167 477 LYS B CA 1
ATOM 4628 C C . LYS B 1 237 ? 41.789 23.602 -10.457 1.000 69.348 477 LYS B C 1
ATOM 4629 O O . LYS B 1 237 ? 41.146 23.934 -11.449 1.000 65.245 477 LYS B O 1
ATOM 4635 N N . GLN B 1 238 ? 42.594 24.426 -9.771 1.000 68.277 478 GLN B N 1
ATOM 4636 C CA . GLN B 1 238 ? 42.931 25.783 -10.170 1.000 68.016 478 GLN B CA 1
ATOM 4637 C C . GLN B 1 238 ? 43.906 25.744 -11.347 1.000 65.900 478 GLN B C 1
ATOM 4638 O O . GLN B 1 238 ? 44.912 25.041 -11.270 1.000 65.534 478 GLN B O 1
ATOM 4644 N N . ILE B 1 239 ? 43.627 26.531 -12.399 1.000 63.829 479 ILE B N 1
ATOM 4645 C CA . ILE B 1 239 ? 44.577 26.760 -13.479 1.000 63.902 479 ILE B CA 1
ATOM 4646 C C . ILE B 1 239 ? 45.517 27.882 -13.034 1.000 63.913 479 ILE B C 1
ATOM 4647 O O . ILE B 1 239 ? 45.097 29.032 -12.951 1.000 61.271 479 ILE B O 1
ATOM 4652 N N . ARG B 1 240 ? 46.785 27.545 -12.753 1.000 65.955 480 ARG B N 1
ATOM 4653 C CA . ARG B 1 240 ? 47.791 28.541 -12.421 1.000 69.832 480 ARG B CA 1
ATOM 4654 C C . ARG B 1 240 ? 48.408 29.081 -13.717 1.000 65.313 480 ARG B C 1
ATOM 4655 O O . ARG B 1 240 ? 48.810 28.310 -14.590 1.000 61.907 480 ARG B O 1
ATOM 4663 N N . ILE B 1 241 ? 48.474 30.421 -13.820 1.000 62.944 481 ILE B N 1
ATOM 4664 C CA . ILE B 1 241 ? 49.016 31.119 -14.978 1.000 57.725 481 ILE B CA 1
ATOM 4665 C C . ILE B 1 241 ? 50.529 31.224 -14.809 1.000 54.501 481 ILE B C 1
ATOM 4666 O O . ILE B 1 241 ? 50.972 31.683 -13.757 1.000 55.786 481 ILE B O 1
ATOM 4671 N N . PRO B 1 242 ? 51.366 30.881 -15.825 1.000 50.388 482 PRO B N 1
ATOM 4672 C CA . PRO B 1 242 ? 52.818 31.003 -15.677 1.000 50.717 482 PRO B CA 1
ATOM 4673 C C . PRO B 1 242 ? 53.274 32.450 -15.458 1.000 51.277 482 PRO B C 1
ATOM 4674 O O . PRO B 1 242 ? 52.694 33.380 -16.014 1.000 50.517 482 PRO B O 1
ATOM 4678 N N . ARG B 1 243 ? 54.330 32.626 -14.652 1.000 53.978 483 ARG B N 1
ATOM 4679 C CA . ARG B 1 243 ? 54.802 33.942 -14.248 1.000 55.128 483 ARG B CA 1
ATOM 4680 C C . ARG B 1 243 ? 55.322 34.751 -15.435 1.000 52.393 483 ARG B C 1
ATOM 4681 O O . ARG B 1 243 ? 55.258 35.970 -15.369 1.000 54.070 483 ARG B O 1
ATOM 4689 N N . SER B 1 244 ? 55.799 34.104 -16.510 1.000 54.091 484 SER B N 1
ATOM 4690 C CA . SER B 1 244 ? 56.321 34.823 -17.668 1.000 55.951 484 SER B CA 1
ATOM 4691 C C . SER B 1 244 ? 55.252 35.707 -18.326 1.000 53.825 484 SER B C 1
ATOM 4692 O O . SER B 1 244 ? 55.590 36.784 -18.813 1.000 55.025 484 SER B O 1
ATOM 4695 N N . LEU B 1 245 ? 53.978 35.285 -18.304 1.000 51.401 485 LEU B N 1
ATOM 4696 C CA . LEU B 1 245 ? 52.914 35.990 -19.013 1.000 53.309 485 LEU B CA 1
ATOM 4697 C C . LEU B 1 245 ? 52.563 37.285 -18.282 1.000 51.356 485 LEU B C 1
ATOM 4698 O O . LEU B 1 245 ? 52.558 37.324 -17.059 1.000 49.448 485 LEU B O 1
ATOM 4703 N N . SER B 1 246 ? 52.212 38.326 -19.047 1.000 52.306 486 SER B N 1
ATOM 4704 C CA . SER B 1 246 ? 51.917 39.646 -18.504 1.000 50.611 486 SER B CA 1
ATOM 4705 C C . SER B 1 246 ? 50.620 39.632 -17.694 1.000 48.545 486 SER B C 1
ATOM 4706 O O . SER B 1 246 ? 49.890 38.643 -17.686 1.000 45.548 486 SER B O 1
ATOM 4709 N N . VAL B 1 247 ? 50.348 40.752 -17.020 1.000 52.669 487 VAL B N 1
ATOM 4710 C CA . VAL B 1 247 ? 49.121 40.934 -16.256 1.000 57.204 487 VAL B CA 1
ATOM 4711 C C . VAL B 1 247 ? 47.884 40.842 -17.165 1.000 54.778 487 VAL B C 1
ATOM 4712 O O . VAL B 1 247 ? 46.869 40.285 -16.751 1.000 49.590 487 VAL B O 1
ATOM 4716 N N . LYS B 1 248 ? 47.973 41.372 -18.396 1.000 55.544 488 LYS B N 1
ATOM 4717 C CA . LYS B 1 248 ? 46.855 41.388 -19.331 1.000 55.717 488 LYS B CA 1
ATOM 4718 C C . LYS B 1 248 ? 46.568 39.978 -19.843 1.000 54.693 488 LYS B C 1
ATOM 4719 O O . LYS B 1 248 ? 45.401 39.582 -19.910 1.000 51.775 488 LYS B O 1
ATOM 4725 N N . ALA B 1 249 ? 47.632 39.243 -20.209 1.000 52.862 489 ALA B N 1
ATOM 4726 C CA . ALA B 1 249 ? 47.525 37.843 -20.596 1.000 50.190 489 ALA B CA 1
ATOM 4727 C C . ALA B 1 249 ? 46.863 37.033 -19.483 1.000 47.206 489 ALA B C 1
ATOM 4728 O O . ALA B 1 249 ? 45.836 36.406 -19.709 1.000 47.171 489 ALA B O 1
ATOM 4730 N N . ALA B 1 250 ? 47.423 37.106 -18.270 1.000 46.587 490 ALA B N 1
ATOM 4731 C CA . ALA B 1 250 ? 46.881 36.389 -17.123 1.000 46.792 490 ALA B CA 1
ATOM 4732 C C . ALA B 1 250 ? 45.403 36.705 -16.878 1.000 48.706 490 ALA B C 1
ATOM 4733 O O . ALA B 1 250 ? 44.646 35.802 -16.539 1.000 53.746 490 ALA B O 1
ATOM 4735 N N . SER B 1 251 ? 44.991 37.962 -17.077 1.000 48.227 491 SER B N 1
ATOM 4736 C CA . SER B 1 251 ? 43.603 38.362 -16.894 1.000 49.522 491 SER B CA 1
ATOM 4737 C C . SER B 1 251 ? 42.683 37.701 -17.927 1.000 48.319 491 SER B C 1
ATOM 4738 O O . SER B 1 251 ? 41.658 37.130 -17.554 1.000 51.651 491 SER B O 1
ATOM 4741 N N . VAL B 1 252 ? 43.043 37.779 -19.215 1.000 45.956 492 VAL B N 1
ATOM 4742 C CA . VAL B 1 252 ? 42.180 37.280 -20.278 1.000 43.718 492 VAL B CA 1
ATOM 4743 C C . VAL B 1 252 ? 42.078 35.749 -20.185 1.000 43.692 492 VAL B C 1
ATOM 4744 O O . VAL B 1 252 ? 40.975 35.212 -20.308 1.000 45.158 492 VAL B O 1
ATOM 4748 N N . LEU B 1 253 ? 43.198 35.058 -19.899 1.000 41.126 493 LEU B N 1
ATOM 4749 C CA . LEU B 1 253 ? 43.201 33.613 -19.720 1.000 42.179 493 LEU B CA 1
ATOM 4750 C C . LEU B 1 253 ? 42.307 33.210 -18.544 1.000 45.295 493 LEU B C 1
ATOM 4751 O O . LEU B 1 253 ? 41.469 32.325 -18.695 1.000 46.245 493 LEU B O 1
ATOM 4756 N N . LYS B 1 254 ? 42.474 33.863 -17.385 1.000 47.398 494 LYS B N 1
ATOM 4757 C CA . LYS B 1 254 ? 41.642 33.592 -16.217 1.000 50.153 494 LYS B CA 1
ATOM 4758 C C . LYS B 1 254 ? 40.174 33.962 -16.459 1.000 49.253 494 LYS B C 1
ATOM 4759 O O . LYS B 1 254 ? 39.291 33.336 -15.872 1.000 52.209 494 LYS B O 1
ATOM 4765 N N . SER B 1 255 ? 39.912 34.960 -17.314 1.000 49.722 495 SER B N 1
ATOM 4766 C CA . SER B 1 255 ? 38.554 35.394 -17.604 1.000 49.951 495 SER B CA 1
ATOM 4767 C C . SER B 1 255 ? 37.854 34.424 -18.566 1.000 47.400 495 SER B C 1
ATOM 4768 O O . SER B 1 255 ? 36.680 34.094 -18.375 1.000 44.482 495 SER B O 1
ATOM 4771 N N . PHE B 1 256 ? 38.574 33.987 -19.610 1.000 47.227 496 PHE B N 1
ATOM 4772 C CA . PHE B 1 256 ? 38.067 32.999 -20.555 1.000 45.061 496 PHE B CA 1
ATOM 4773 C C . PHE B 1 256 ? 37.989 31.604 -19.928 1.000 43.674 496 PHE B C 1
ATOM 4774 O O . PHE B 1 256 ? 37.123 30.832 -20.325 1.000 38.942 496 PHE B O 1
ATOM 4782 N N . LEU B 1 257 ? 38.879 31.278 -18.971 1.000 46.027 497 LEU B N 1
ATOM 4783 C CA . LEU B 1 257 ? 38.867 29.983 -18.291 1.000 48.724 497 LEU B CA 1
ATOM 4784 C C . LEU B 1 257 ? 38.147 30.060 -16.933 1.000 52.196 497 LEU B C 1
ATOM 4785 O O . LEU B 1 257 ? 38.506 29.345 -15.999 1.000 59.726 497 LEU B O 1
ATOM 4790 N N . ASN B 1 258 ? 37.098 30.887 -16.823 1.000 52.935 498 ASN B N 1
ATOM 4791 C CA . ASN B 1 258 ? 36.208 30.855 -15.672 1.000 56.852 498 ASN B CA 1
ATOM 4792 C C . ASN B 1 258 ? 35.324 29.609 -15.766 1.000 55.544 498 ASN B C 1
ATOM 4793 O O . ASN B 1 258 ? 34.690 29.385 -16.793 1.000 54.017 498 ASN B O 1
ATOM 4798 N N . LYS B 1 259 ? 35.249 28.825 -14.686 1.000 55.807 499 LYS B N 1
ATOM 4799 C CA . LYS B 1 259 ? 34.507 27.570 -14.704 1.000 56.738 499 LYS B CA 1
ATOM 4800 C C . LYS B 1 259 ? 33.001 27.803 -14.843 1.000 56.215 499 LYS B C 1
ATOM 4801 O O . LYS B 1 259 ? 32.320 26.986 -15.463 1.000 55.446 499 LYS B O 1
ATOM 4807 N N . ASP B 1 260 ? 32.496 28.914 -14.282 1.000 58.283 500 ASP B N 1
ATOM 4808 C CA . ASP B 1 260 ? 31.099 29.309 -14.408 1.000 59.126 500 ASP B CA 1
ATOM 4809 C C . ASP B 1 260 ? 30.874 29.961 -15.776 1.000 55.541 500 ASP B C 1
ATOM 4810 O O . ASP B 1 260 ? 31.462 31.010 -16.035 1.000 49.724 500 ASP B O 1
ATOM 4815 N N . PRO B 1 261 ? 30.019 29.404 -16.680 1.000 55.730 501 PRO B N 1
ATOM 4816 C CA . PRO B 1 261 ? 29.761 30.024 -17.985 1.000 54.983 501 PRO B CA 1
ATOM 4817 C C . PRO B 1 261 ? 29.046 31.368 -17.912 1.000 56.265 501 PRO B C 1
ATOM 4818 O O . PRO B 1 261 ? 29.304 32.227 -18.745 1.000 54.796 501 PRO B O 1
ATOM 4822 N N . LYS B 1 262 ? 28.166 31.536 -16.912 1.000 59.960 502 LYS B N 1
ATOM 4823 C CA . LYS B 1 262 ? 27.452 32.784 -16.691 1.000 66.555 502 LYS B CA 1
ATOM 4824 C C . LYS B 1 262 ? 28.438 33.952 -16.599 1.000 66.250 502 LYS B C 1
ATOM 4825 O O . LYS B 1 262 ? 28.208 34.987 -17.223 1.000 65.282 502 LYS B O 1
ATOM 4831 N N . GLU B 1 263 ? 29.550 33.752 -15.868 1.000 65.903 503 GLU B N 1
ATOM 4832 C CA . GLU B 1 263 ? 30.488 34.815 -15.542 1.000 67.008 503 GLU B CA 1
ATOM 4833 C C . GLU B 1 263 ? 31.803 34.686 -16.316 1.000 59.962 503 GLU B C 1
ATOM 4834 O O . GLU B 1 263 ? 32.821 35.208 -15.862 1.000 59.320 503 GLU B O 1
ATOM 4840 N N . ARG B 1 264 ? 31.783 34.038 -17.496 1.000 56.686 504 ARG B N 1
ATOM 4841 C CA . ARG B 1 264 ? 32.971 33.867 -18.329 1.000 53.443 504 ARG B CA 1
ATOM 4842 C C . ARG B 1 264 ? 32.990 34.963 -19.392 1.000 50.917 504 ARG B C 1
ATOM 4843 O O . ARG B 1 264 ? 31.931 35.387 -19.858 1.000 52.138 504 ARG B O 1
ATOM 4851 N N . LEU B 1 265 ? 34.200 35.389 -19.785 1.000 46.361 505 LEU B N 1
ATOM 4852 C CA . LEU B 1 265 ? 34.366 36.377 -20.839 1.000 44.726 505 LEU B CA 1
ATOM 4853 C C . LEU B 1 265 ? 33.758 35.839 -22.132 1.000 46.887 505 LEU B C 1
ATOM 4854 O O . LEU B 1 265 ? 33.967 34.672 -22.464 1.000 48.874 505 LEU B O 1
ATOM 4859 N N . GLY B 1 266 ? 32.976 36.679 -22.823 1.000 47.232 506 GLY B N 1
ATOM 4860 C CA . GLY B 1 266 ? 32.401 36.340 -24.117 1.000 47.458 506 GLY B CA 1
ATOM 4861 C C . GLY B 1 266 ? 30.955 35.858 -24.043 1.000 48.451 506 GLY B C 1
ATOM 4862 O O . GLY B 1 266 ? 30.297 35.785 -25.082 1.000 46.479 506 GLY B O 1
ATOM 4863 N N . CYS B 1 267 ? 30.467 35.564 -22.829 1.000 50.909 507 CYS B N 1
ATOM 4864 C CA . CYS B 1 267 ? 29.318 34.695 -22.627 1.000 52.822 507 CYS B CA 1
ATOM 4865 C C . CYS B 1 267 ? 28.084 35.426 -22.108 1.000 56.270 507 CYS B C 1
ATOM 4866 O O . CYS B 1 267 ? 27.032 34.798 -22.005 1.000 60.870 507 CYS B O 1
ATOM 4869 N N . HIS B 1 268 ? 28.204 36.717 -21.754 1.000 57.544 508 HIS B N 1
ATOM 4870 C CA . HIS B 1 268 ? 27.039 37.539 -21.476 1.000 59.618 508 HIS B CA 1
ATOM 4871 C C . HIS B 1 268 ? 26.192 37.542 -22.749 1.000 61.684 508 HIS B C 1
ATOM 4872 O O . HIS B 1 268 ? 26.730 37.816 -23.823 1.000 59.836 508 HIS B O 1
ATOM 4879 N N . PRO B 1 269 ? 24.885 37.171 -22.708 1.000 64.508 509 PRO B N 1
ATOM 4880 C CA . PRO B 1 269 ? 24.093 37.049 -23.941 1.000 64.924 509 PRO B CA 1
ATOM 4881 C C . PRO B 1 269 ? 23.891 38.356 -24.711 1.000 68.687 509 PRO B C 1
ATOM 4882 O O . PRO B 1 269 ? 23.691 38.317 -25.924 1.000 69.385 509 PRO B O 1
ATOM 4886 N N . GLN B 1 270 ? 23.936 39.491 -23.991 1.000 71.940 510 GLN B N 1
ATOM 4887 C CA . GLN B 1 270 ? 23.854 40.826 -24.563 1.000 76.741 510 GLN B CA 1
ATOM 4888 C C . GLN B 1 270 ? 25.240 41.314 -24.985 1.000 70.898 510 GLN B C 1
ATOM 4889 O O . GLN B 1 270 ? 25.446 41.559 -26.170 1.000 74.719 510 GLN B O 1
ATOM 4895 N N . THR B 1 271 ? 26.165 41.456 -24.019 1.000 65.058 511 THR B N 1
ATOM 4896 C CA . THR B 1 271 ? 27.379 42.252 -24.194 1.000 61.994 511 THR B CA 1
ATOM 4897 C C . THR B 1 271 ? 28.618 41.372 -24.390 1.000 55.272 511 THR B C 1
ATOM 4898 O O . THR B 1 271 ? 29.722 41.863 -24.191 1.000 52.148 511 THR B O 1
ATOM 4902 N N . GLY B 1 272 ? 28.454 40.120 -24.847 1.000 53.888 512 GLY B N 1
ATOM 4903 C CA . GLY B 1 272 ? 29.494 39.101 -24.747 1.000 52.301 512 GLY B CA 1
ATOM 4904 C C . GLY B 1 272 ? 30.733 39.438 -25.576 1.000 50.885 512 GLY B C 1
ATOM 4905 O O . GLY B 1 272 ? 31.824 39.565 -25.034 1.000 50.396 512 GLY B O 1
ATOM 4906 N N . PHE B 1 273 ? 30.542 39.617 -26.886 1.000 51.975 513 PHE B N 1
ATOM 4907 C CA . PHE B 1 273 ? 31.629 39.918 -27.805 1.000 50.651 513 PHE B CA 1
ATOM 4908 C C . PHE B 1 273 ? 32.206 41.305 -27.523 1.000 50.714 513 PHE B C 1
ATOM 4909 O O . PHE B 1 273 ? 33.420 41.476 -27.574 1.000 51.217 513 PHE B O 1
ATOM 4917 N N . ALA B 1 274 ? 31.343 42.280 -27.213 1.000 53.606 514 ALA B N 1
ATOM 4918 C CA . ALA B 1 274 ? 31.780 43.611 -26.808 1.000 55.086 514 ALA B CA 1
ATOM 4919 C C . ALA B 1 274 ? 32.752 43.548 -25.625 1.000 53.951 514 ALA B C 1
ATOM 4920 O O . ALA B 1 274 ? 33.775 44.229 -25.649 1.000 56.170 514 ALA B O 1
ATOM 4922 N N . ASP B 1 275 ? 32.442 42.714 -24.617 1.000 52.867 515 ASP B N 1
ATOM 4923 C CA . ASP B 1 275 ? 33.291 42.541 -23.444 1.000 51.777 515 ASP B CA 1
ATOM 4924 C C . ASP B 1 275 ? 34.678 42.012 -23.838 1.000 52.322 515 ASP B C 1
ATOM 4925 O O . ASP B 1 275 ? 35.665 42.410 -23.219 1.000 51.338 515 ASP B O 1
ATOM 4930 N N . ILE B 1 276 ? 34.756 41.135 -24.860 1.000 52.793 516 ILE B N 1
ATOM 4931 C CA . ILE B 1 276 ? 36.030 40.637 -25.372 1.000 52.377 516 ILE B CA 1
ATOM 4932 C C . ILE B 1 276 ? 36.814 41.797 -25.987 1.000 51.406 516 ILE B C 1
ATOM 4933 O O . ILE B 1 276 ? 37.996 41.959 -25.679 1.000 51.153 516 ILE B O 1
ATOM 4938 N N . GLN B 1 277 ? 36.152 42.583 -26.851 1.000 50.961 517 GLN B N 1
ATOM 4939 C CA . GLN B 1 277 ? 36.763 43.723 -27.526 1.000 50.274 517 GLN B CA 1
ATOM 4940 C C . GLN B 1 277 ? 37.275 44.770 -26.535 1.000 50.409 517 GLN B C 1
ATOM 4941 O O . GLN B 1 277 ? 38.308 45.390 -26.793 1.000 53.846 517 GLN B O 1
ATOM 4947 N N . GLY B 1 278 ? 36.563 44.944 -25.410 1.000 49.159 518 GLY B N 1
ATOM 4948 C CA . GLY B 1 278 ? 36.929 45.903 -24.379 1.000 49.985 518 GLY B CA 1
ATOM 4949 C C . GLY B 1 278 ? 37.938 45.396 -23.342 1.000 49.919 518 GLY B C 1
ATOM 4950 O O . GLY B 1 278 ? 38.247 46.142 -22.412 1.000 55.249 518 GLY B O 1
ATOM 4951 N N . HIS B 1 279 ? 38.436 44.150 -23.452 1.000 47.266 519 HIS B N 1
ATOM 4952 C CA . HIS B 1 279 ? 39.385 43.635 -22.474 1.000 45.305 519 HIS B CA 1
ATOM 4953 C C . HIS B 1 279 ? 40.743 44.319 -22.676 1.000 47.982 519 HIS B C 1
ATOM 4954 O O . HIS B 1 279 ? 41.143 44.550 -23.818 1.000 47.035 519 HIS B O 1
ATOM 4961 N N . PRO B 1 280 ? 41.486 44.703 -21.606 1.000 48.943 520 PRO B N 1
ATOM 4962 C CA . PRO B 1 280 ? 42.817 45.296 -21.771 1.000 50.501 520 PRO B CA 1
ATOM 4963 C C . PRO B 1 280 ? 43.796 44.545 -22.672 1.000 50.993 520 PRO B C 1
ATOM 4964 O O . PRO B 1 280 ? 44.624 45.177 -23.323 1.000 52.472 520 PRO B O 1
ATOM 4968 N N . PHE B 1 281 ? 43.709 43.206 -22.676 1.000 50.388 521 PHE B N 1
ATOM 4969 C CA . PHE B 1 281 ? 44.499 42.353 -23.552 1.000 50.893 521 PHE B CA 1
ATOM 4970 C C . PHE B 1 281 ? 44.306 42.710 -25.028 1.000 50.101 521 PHE B C 1
ATOM 4971 O O . PHE B 1 281 ? 45.269 42.585 -25.786 1.000 50.259 521 PHE B O 1
ATOM 4979 N N . PHE B 1 282 ? 43.083 43.121 -25.420 1.000 48.922 522 PHE B N 1
ATOM 4980 C CA . PHE B 1 282 ? 42.793 43.607 -26.764 1.000 51.409 522 PHE B CA 1
ATOM 4981 C C . PHE B 1 282 ? 42.597 45.128 -26.767 1.000 58.120 522 PHE B C 1
ATOM 4982 O O . PHE B 1 282 ? 41.549 45.609 -27.196 1.000 61.676 522 PHE B O 1
ATOM 4990 N N . ARG B 1 283 ? 43.601 45.882 -26.291 1.000 62.200 523 ARG B N 1
ATOM 4991 C CA . ARG B 1 283 ? 43.475 47.326 -26.152 1.000 71.272 523 ARG B CA 1
ATOM 4992 C C . ARG B 1 283 ? 43.498 47.988 -27.528 1.000 74.904 523 ARG B C 1
ATOM 4993 O O . ARG B 1 283 ? 42.547 48.695 -27.866 1.000 81.373 523 ARG B O 1
ATOM 5001 N N . ASN B 1 284 ? 44.584 47.780 -28.290 1.000 70.151 524 ASN B N 1
ATOM 5002 C CA . ASN B 1 284 ? 44.824 48.549 -29.506 1.000 70.066 524 ASN B CA 1
ATOM 5003 C C . ASN B 1 284 ? 44.524 47.704 -30.741 1.000 68.990 524 ASN B C 1
ATOM 5004 O O . ASN B 1 284 ? 45.048 48.000 -31.814 1.000 72.746 524 ASN B O 1
ATOM 5009 N N . VAL B 1 285 ? 43.630 46.706 -30.619 1.000 66.395 525 VAL B N 1
ATOM 5010 C CA . VAL B 1 285 ? 43.222 45.880 -31.749 1.000 66.166 525 VAL B CA 1
ATOM 5011 C C . VAL B 1 285 ? 42.179 46.651 -32.567 1.000 65.205 525 VAL B C 1
ATOM 5012 O O . VAL B 1 285 ? 41.147 47.042 -32.021 1.000 58.381 525 VAL B O 1
ATOM 5016 N N . ASP B 1 286 ? 42.459 46.852 -33.869 1.000 68.771 526 ASP B N 1
ATOM 5017 C CA . ASP B 1 286 ? 41.524 47.471 -34.799 1.000 72.322 526 ASP B CA 1
ATOM 5018 C C . ASP B 1 286 ? 40.675 46.376 -35.437 1.000 74.183 526 ASP B C 1
ATOM 5019 O O . ASP B 1 286 ? 41.038 45.852 -36.490 1.000 77.920 526 ASP B O 1
ATOM 5024 N N . TRP B 1 287 ? 39.517 46.095 -34.819 1.000 70.708 527 TRP B N 1
ATOM 5025 C CA . TRP B 1 287 ? 38.684 44.940 -35.140 1.000 61.763 527 TRP B CA 1
ATOM 5026 C C . TRP B 1 287 ? 38.048 45.045 -36.528 1.000 62.621 527 TRP B C 1
ATOM 5027 O O . TRP B 1 287 ? 37.806 44.019 -37.152 1.000 60.447 527 TRP B O 1
ATOM 5038 N N . ASP B 1 288 ? 37.741 46.265 -36.994 1.000 66.619 528 ASP B N 1
ATOM 5039 C CA . ASP B 1 288 ? 37.226 46.466 -38.344 1.000 67.648 528 ASP B CA 1
ATOM 5040 C C . ASP B 1 288 ? 38.324 46.190 -39.371 1.000 68.171 528 ASP B C 1
ATOM 5041 O O . ASP B 1 288 ? 38.080 45.472 -40.335 1.000 67.608 528 ASP B O 1
ATOM 5046 N N . MET B 1 289 ? 39.535 46.716 -39.141 1.000 69.056 529 MET B N 1
ATOM 5047 C CA . MET B 1 289 ? 40.668 46.485 -40.030 1.000 69.822 529 MET B CA 1
ATOM 5048 C C . MET B 1 289 ? 41.126 45.023 -39.994 1.000 67.819 529 MET B C 1
ATOM 5049 O O . MET B 1 289 ? 41.524 44.486 -41.025 1.000 64.284 529 MET B O 1
ATOM 5054 N N . MET B 1 290 ? 41.084 44.394 -38.807 1.000 67.253 530 MET B N 1
ATOM 5055 C CA . MET B 1 290 ? 41.331 42.964 -38.642 1.000 66.640 530 MET B CA 1
ATOM 5056 C C . MET B 1 290 ? 40.420 42.177 -39.589 1.000 64.426 530 MET B C 1
ATOM 5057 O O . MET B 1 290 ? 40.924 41.386 -40.379 1.000 61.905 530 MET B O 1
ATOM 5062 N N . GLU B 1 291 ? 39.105 42.468 -39.550 1.000 65.276 531 GLU B N 1
ATOM 5063 C CA . GLU B 1 291 ? 38.073 41.733 -40.277 1.000 65.024 531 GLU B CA 1
ATOM 5064 C C . GLU B 1 291 ? 38.173 41.952 -41.785 1.000 65.789 531 GLU B C 1
ATOM 5065 O O . GLU B 1 291 ? 37.881 41.033 -42.539 1.000 63.276 531 GLU B O 1
ATOM 5071 N N . GLN B 1 292 ? 38.613 43.148 -42.215 1.000 69.371 532 GLN B N 1
ATOM 5072 C CA . GLN B 1 292 ? 38.868 43.455 -43.620 1.000 71.756 532 GLN B CA 1
ATOM 5073 C C . GLN B 1 292 ? 40.235 42.926 -44.086 1.000 68.940 532 GLN B C 1
ATOM 5074 O O . GLN B 1 292 ? 40.632 43.219 -45.208 1.000 71.909 532 GLN B O 1
ATOM 5080 N N . LYS B 1 293 ? 40.968 42.178 -43.238 1.000 67.082 533 LYS B N 1
ATOM 5081 C CA . LYS B 1 293 ? 42.277 41.601 -43.525 1.000 65.937 533 LYS B CA 1
ATOM 5082 C C . LYS B 1 293 ? 43.321 42.684 -43.813 1.000 66.950 533 LYS B C 1
ATOM 5083 O O . LYS B 1 293 ? 44.244 42.453 -44.583 1.000 66.858 533 LYS B O 1
ATOM 5089 N N . GLN B 1 294 ? 43.211 43.839 -43.136 1.000 68.677 534 GLN B N 1
ATOM 5090 C CA . GLN B 1 294 ? 44.083 44.988 -43.342 1.000 69.298 534 GLN B CA 1
ATOM 5091 C C . GLN B 1 294 ? 45.163 45.106 -42.259 1.000 68.598 534 GLN B C 1
ATOM 5092 O O . GLN B 1 294 ? 46.004 46.000 -42.358 1.000 72.764 534 GLN B O 1
ATOM 5098 N N . VAL B 1 295 ? 45.127 44.268 -41.207 1.000 64.321 535 VAL B N 1
ATOM 5099 C CA . VAL B 1 295 ? 46.217 44.189 -40.245 1.000 63.668 535 VAL B CA 1
ATOM 5100 C C . VAL B 1 295 ? 47.234 43.186 -40.783 1.000 65.234 535 VAL B C 1
ATOM 5101 O O . VAL B 1 295 ? 46.860 42.046 -41.063 1.000 64.992 535 VAL B O 1
ATOM 5105 N N . VAL B 1 296 ? 48.506 43.624 -40.891 1.000 67.003 536 VAL B N 1
ATOM 5106 C CA . VAL B 1 296 ? 49.603 42.824 -41.425 1.000 66.347 536 VAL B CA 1
ATOM 5107 C C . VAL B 1 296 ? 49.873 41.713 -40.407 1.000 64.060 536 VAL B C 1
ATOM 5108 O O . VAL B 1 296 ? 50.188 42.032 -39.258 1.000 65.445 536 VAL B O 1
ATOM 5112 N N . PRO B 1 297 ? 49.733 40.404 -40.759 1.000 60.568 537 PRO B N 1
ATOM 5113 C CA . PRO B 1 297 ? 49.968 39.321 -39.798 1.000 56.654 537 PRO B CA 1
ATOM 5114 C C . PRO B 1 297 ? 51.379 39.337 -39.217 1.000 58.670 537 PRO B C 1
ATOM 5115 O O . PRO B 1 297 ? 52.307 39.795 -39.876 1.000 61.786 537 PRO B O 1
ATOM 5119 N N . PRO B 1 298 ? 51.583 38.833 -37.981 1.000 60.134 538 PRO B N 1
ATOM 5120 C CA . PRO B 1 298 ? 52.909 38.812 -37.358 1.000 63.042 538 PRO B CA 1
ATOM 5121 C C . PRO B 1 298 ? 53.906 37.834 -37.983 1.000 66.613 538 PRO B C 1
ATOM 5122 O O . PRO B 1 298 ? 55.115 38.049 -37.866 1.000 71.516 538 PRO B O 1
ATOM 5126 N N . PHE B 1 299 ? 53.387 36.771 -38.627 1.000 65.245 539 PHE B N 1
ATOM 5127 C CA . PHE B 1 299 ? 54.186 35.724 -39.239 1.000 65.021 539 PHE B CA 1
ATOM 5128 C C . PHE B 1 299 ? 53.653 35.450 -40.643 1.000 66.582 539 PHE B C 1
ATOM 5129 O O . PHE B 1 299 ? 52.453 35.241 -40.798 1.000 70.208 539 PHE B O 1
ATOM 5137 N N . LYS B 1 300 ? 54.561 35.465 -41.636 1.000 68.758 540 LYS B N 1
ATOM 5138 C CA . LYS B 1 300 ? 54.299 35.066 -43.013 1.000 68.653 540 LYS B CA 1
ATOM 5139 C C . LYS B 1 300 ? 54.829 33.644 -43.196 1.000 68.469 540 LYS B C 1
ATOM 5140 O O . LYS B 1 300 ? 56.045 33.460 -43.184 1.000 68.232 540 LYS B O 1
ATOM 5146 N N . PRO B 1 301 ? 53.973 32.602 -43.373 1.000 66.368 541 PRO B N 1
ATOM 5147 C CA . PRO B 1 301 ? 54.466 31.234 -43.545 1.000 65.274 541 PRO B CA 1
ATOM 5148 C C . PRO B 1 301 ? 55.218 31.085 -44.859 1.000 65.134 541 PRO B C 1
ATOM 5149 O O . PRO B 1 301 ? 54.862 31.740 -45.841 1.000 65.126 541 PRO B O 1
ATOM 5153 N N . ASN B 1 302 ? 56.244 30.220 -44.856 1.000 65.563 542 ASN B N 1
ATOM 5154 C CA . ASN B 1 302 ? 57.061 30.017 -46.039 1.000 71.722 542 ASN B CA 1
ATOM 5155 C C . ASN B 1 302 ? 56.307 29.095 -47.005 1.000 73.643 542 ASN B C 1
ATOM 5156 O O . ASN B 1 302 ? 55.902 27.992 -46.633 1.000 68.506 542 ASN B O 1
ATOM 5161 N N . ILE B 1 303 ? 56.125 29.585 -48.241 1.000 78.467 543 ILE B N 1
ATOM 5162 C CA . ILE B 1 303 ? 55.517 28.860 -49.344 1.000 79.367 543 ILE B CA 1
ATOM 5163 C C . ILE B 1 303 ? 56.620 28.621 -50.376 1.000 84.315 543 ILE B C 1
ATOM 5164 O O . ILE B 1 303 ? 57.232 29.580 -50.838 1.000 87.497 543 ILE B O 1
ATOM 5169 N N . SER B 1 304 ? 56.870 27.347 -50.723 1.000 88.776 544 SER B N 1
ATOM 5170 C CA . SER B 1 304 ? 57.868 26.972 -51.716 1.000 93.030 544 SER B CA 1
ATOM 5171 C C . SER B 1 304 ? 57.375 25.797 -52.561 1.000 95.088 544 SER B C 1
ATOM 5172 O O . SER B 1 304 ? 56.322 25.216 -52.297 1.000 97.083 544 SER B O 1
ATOM 5175 N N . GLY B 1 305 ? 58.163 25.446 -53.588 1.000 98.857 545 GLY B N 1
ATOM 5176 C CA . GLY B 1 305 ? 57.837 24.362 -54.504 1.000 98.420 545 GLY B CA 1
ATOM 5177 C C . GLY B 1 305 ? 56.721 24.772 -55.462 1.000 100.512 545 GLY B C 1
ATOM 5178 O O . GLY B 1 305 ? 56.354 25.950 -55.520 1.000 99.272 545 GLY B O 1
ATOM 5179 N N . GLU B 1 306 ? 56.179 23.790 -56.201 1.000 100.441 546 GLU B N 1
ATOM 5180 C CA . GLU B 1 306 ? 55.018 24.018 -57.056 1.000 98.009 546 GLU B CA 1
ATOM 5181 C C . GLU B 1 306 ? 53.790 24.361 -56.205 1.000 97.135 546 GLU B C 1
ATOM 5182 O O . GLU B 1 306 ? 53.021 25.253 -56.570 1.000 106.423 546 GLU B O 1
ATOM 5188 N N . PHE B 1 307 ? 53.611 23.626 -55.092 1.000 90.003 547 PHE B N 1
ATOM 5189 C CA . PHE B 1 307 ? 52.474 23.763 -54.189 1.000 82.107 547 PHE B CA 1
ATOM 5190 C C . PHE B 1 307 ? 53.048 23.962 -52.790 1.000 83.355 547 PHE B C 1
ATOM 5191 O O . PHE B 1 307 ? 54.112 23.421 -52.507 1.000 91.653 547 PHE B O 1
ATOM 5199 N N . GLY B 1 308 ? 52.355 24.704 -51.918 1.000 78.380 548 GLY B N 1
ATOM 5200 C CA . GLY B 1 308 ? 52.963 25.201 -50.690 1.000 75.899 548 GLY B CA 1
ATOM 5201 C C . GLY B 1 308 ? 53.039 24.147 -49.586 1.000 74.027 548 GLY B C 1
ATOM 5202 O O . GLY B 1 308 ? 52.628 24.425 -48.457 1.000 80.523 548 GLY B O 1
ATOM 5203 N N . LEU B 1 309 ? 53.656 22.994 -49.885 1.000 70.582 549 LEU B N 1
ATOM 5204 C CA . LEU B 1 309 ? 53.540 21.785 -49.077 1.000 68.798 549 LEU B CA 1
ATOM 5205 C C . LEU B 1 309 ? 54.488 21.787 -47.870 1.000 68.406 549 LEU B C 1
ATOM 5206 O O . LEU B 1 309 ? 54.424 20.863 -47.056 1.000 63.084 549 LEU B O 1
ATOM 5211 N N . ASP B 1 310 ? 55.340 22.823 -47.755 1.000 71.880 550 ASP B N 1
ATOM 5212 C CA . ASP B 1 310 ? 56.277 23.012 -46.653 1.000 74.456 550 ASP B CA 1
ATOM 5213 C C . ASP B 1 310 ? 55.628 22.830 -45.279 1.000 70.914 550 ASP B C 1
ATOM 5214 O O . ASP B 1 310 ? 56.229 22.212 -44.401 1.000 69.353 550 ASP B O 1
ATOM 5219 N N . ASN B 1 311 ? 54.395 23.335 -45.110 1.000 69.324 551 ASN B N 1
ATOM 5220 C CA . ASN B 1 311 ? 53.777 23.493 -43.804 1.000 67.966 551 ASN B CA 1
ATOM 5221 C C . ASN B 1 311 ? 52.796 22.360 -43.470 1.000 67.529 551 ASN B C 1
ATOM 5222 O O . ASN B 1 311 ? 51.984 22.519 -42.561 1.000 68.287 551 ASN B O 1
ATOM 5227 N N . PHE B 1 312 ? 52.908 21.199 -44.141 1.000 67.213 552 PHE B N 1
ATOM 5228 C CA . PHE B 1 312 ? 52.146 20.005 -43.807 1.000 64.292 552 PHE B CA 1
ATOM 5229 C C . PHE B 1 312 ? 53.090 18.957 -43.224 1.000 66.845 552 PHE B C 1
ATOM 5230 O O . PHE B 1 312 ? 54.182 18.756 -43.752 1.000 68.527 552 PHE B O 1
ATOM 5238 N N . ASP B 1 313 ? 52.618 18.274 -42.168 1.000 69.690 553 ASP B N 1
ATOM 5239 C CA . ASP B 1 313 ? 53.399 17.318 -41.395 1.000 73.043 553 ASP B CA 1
ATOM 5240 C C . ASP B 1 313 ? 53.859 16.187 -42.313 1.000 71.616 553 ASP B C 1
ATOM 5241 O O . ASP B 1 313 ? 53.069 15.704 -43.117 1.000 71.477 553 ASP B O 1
ATOM 5246 N N . SER B 1 314 ? 55.128 15.773 -42.173 1.000 71.240 554 SER B N 1
ATOM 5247 C CA . SER B 1 314 ? 55.783 14.895 -43.139 1.000 72.940 554 SER B CA 1
ATOM 5248 C C . SER B 1 314 ? 55.135 13.512 -43.195 1.000 72.417 554 SER B C 1
ATOM 5249 O O . SER B 1 314 ? 55.139 12.895 -44.259 1.000 72.022 554 SER B O 1
ATOM 5252 N N . GLN B 1 315 ? 54.593 13.025 -42.063 1.000 73.085 555 GLN B N 1
ATOM 5253 C CA . GLN B 1 315 ? 53.946 11.718 -42.008 1.000 74.988 555 GLN B CA 1
ATOM 5254 C C . GLN B 1 315 ? 52.791 11.640 -43.013 1.000 73.764 555 GLN B C 1
ATOM 5255 O O . GLN B 1 315 ? 52.567 10.573 -43.579 1.000 72.340 555 GLN B O 1
ATOM 5261 N N . PHE B 1 316 ? 52.090 12.769 -43.235 1.000 71.311 556 PHE B N 1
ATOM 5262 C CA . PHE B 1 316 ? 51.030 12.890 -44.233 1.000 66.476 556 PHE B CA 1
ATOM 5263 C C . PHE B 1 316 ? 51.600 12.948 -45.658 1.000 65.821 556 PHE B C 1
ATOM 5264 O O . PHE B 1 316 ? 51.132 12.199 -46.510 1.000 69.882 556 PHE B O 1
ATOM 5272 N N . THR B 1 317 ? 52.596 13.814 -45.931 1.000 63.589 557 THR B N 1
ATOM 5273 C CA . THR B 1 317 ? 53.093 14.044 -47.292 1.000 61.736 557 THR B CA 1
ATOM 5274 C C . THR B 1 317 ? 53.936 12.869 -47.807 1.000 60.476 557 THR B C 1
ATOM 5275 O O . THR B 1 317 ? 54.085 12.742 -49.017 1.000 55.933 557 THR B O 1
ATOM 5279 N N . ASN B 1 318 ? 54.510 12.044 -46.911 1.000 62.092 558 ASN B N 1
ATOM 5280 C CA . ASN B 1 318 ? 55.224 10.830 -47.289 1.000 65.613 558 ASN B CA 1
ATOM 5281 C C . ASN B 1 318 ? 54.292 9.725 -47.793 1.000 66.813 558 ASN B C 1
ATOM 5282 O O . ASN B 1 318 ? 54.753 8.892 -48.573 1.000 69.556 558 ASN B O 1
ATOM 5287 N N . GLU B 1 319 ? 53.027 9.688 -47.329 1.000 65.408 559 GLU B N 1
ATOM 5288 C CA . GLU B 1 319 ? 52.087 8.622 -47.667 1.000 66.195 559 GLU B CA 1
ATOM 5289 C C . GLU B 1 319 ? 51.828 8.626 -49.173 1.000 67.492 559 GLU B C 1
ATOM 5290 O O . GLU B 1 319 ? 51.713 9.710 -49.752 1.000 67.166 559 GLU B O 1
ATOM 5296 N N . PRO B 1 320 ? 51.683 7.446 -49.838 1.000 67.613 560 PRO B N 1
ATOM 5297 C CA . PRO B 1 320 ? 51.485 7.400 -51.291 1.000 67.416 560 PRO B CA 1
ATOM 5298 C C . PRO B 1 320 ? 50.129 7.981 -51.687 1.000 65.084 560 PRO B C 1
ATOM 5299 O O . PRO B 1 320 ? 49.178 7.938 -50.899 1.000 60.868 560 PRO B O 1
ATOM 5303 N N . VAL B 1 321 ? 50.073 8.539 -52.906 1.000 64.916 561 VAL B N 1
ATOM 5304 C CA . VAL B 1 321 ? 48.955 9.365 -53.340 1.000 63.568 561 VAL B CA 1
ATOM 5305 C C . VAL B 1 321 ? 47.941 8.460 -54.040 1.000 63.518 561 VAL B C 1
ATOM 5306 O O . VAL B 1 321 ? 47.923 8.347 -55.264 1.000 64.137 561 VAL B O 1
ATOM 5310 N N . GLN B 1 322 ? 47.115 7.797 -53.222 1.000 63.976 562 GLN B N 1
ATOM 5311 C CA . GLN B 1 322 ? 46.135 6.807 -53.653 1.000 64.513 562 GLN B CA 1
ATOM 5312 C C . GLN B 1 322 ? 44.945 6.875 -52.703 1.000 61.900 562 GLN B C 1
ATOM 5313 O O . GLN B 1 322 ? 45.005 7.550 -51.677 1.000 59.891 562 GLN B O 1
ATOM 5319 N N . LEU B 1 323 ? 43.858 6.194 -53.084 1.000 62.031 563 LEU B N 1
ATOM 5320 C CA . LEU B 1 323 ? 42.778 5.869 -52.168 1.000 60.294 563 LEU B CA 1
ATOM 5321 C C . LEU B 1 323 ? 42.895 4.388 -51.816 1.000 59.912 563 LEU B C 1
ATOM 5322 O O . LEU B 1 323 ? 43.095 3.558 -52.704 1.000 61.860 563 LEU B O 1
ATOM 5338 N N . PRO B 1 325 ? 42.442 0.636 -51.201 1.000 66.826 565 PRO B N 1
ATOM 5339 C CA . PRO B 1 325 ? 41.536 -0.410 -51.674 1.000 69.071 565 PRO B CA 1
ATOM 5340 C C . PRO B 1 325 ? 40.320 -0.647 -50.774 1.000 69.987 565 PRO B C 1
ATOM 5341 O O . PRO B 1 325 ? 40.441 -0.667 -49.548 1.000 67.213 565 PRO B O 1
ATOM 5345 N N . ASP B 1 326 ? 39.142 -0.795 -51.403 1.000 71.930 566 ASP B N 1
ATOM 5346 C CA . ASP B 1 326 ? 37.901 -1.115 -50.713 1.000 71.182 566 ASP B CA 1
ATOM 5347 C C . ASP B 1 326 ? 37.877 -2.606 -50.379 1.000 72.167 566 ASP B C 1
ATOM 5348 O O . ASP B 1 326 ? 38.646 -3.388 -50.929 1.000 73.809 566 ASP B O 1
ATOM 5353 N N . ASP B 1 327 ? 36.977 -2.985 -49.466 1.000 73.409 567 ASP B N 1
ATOM 5354 C CA . ASP B 1 327 ? 36.586 -4.368 -49.247 1.000 77.362 567 ASP B CA 1
ATOM 5355 C C . ASP B 1 327 ? 35.109 -4.459 -49.610 1.000 79.336 567 ASP B C 1
ATOM 5356 O O . ASP B 1 327 ? 34.282 -3.892 -48.910 1.000 80.870 567 ASP B O 1
ATOM 5361 N N . ASP B 1 328 ? 34.783 -5.176 -50.693 1.000 82.576 568 ASP B N 1
ATOM 5362 C CA . ASP B 1 328 ? 33.480 -5.045 -51.333 1.000 84.202 568 ASP B CA 1
ATOM 5363 C C . ASP B 1 328 ? 32.383 -5.736 -50.526 1.000 85.768 568 ASP B C 1
ATOM 5364 O O . ASP B 1 328 ? 31.220 -5.413 -50.741 1.000 88.953 568 ASP B O 1
ATOM 5369 N N . ASP B 1 329 ? 32.740 -6.666 -49.620 1.000 85.555 569 ASP B N 1
ATOM 5370 C CA . ASP B 1 329 ? 31.797 -7.245 -48.666 1.000 87.492 569 ASP B CA 1
ATOM 5371 C C . ASP B 1 329 ? 31.286 -6.193 -47.675 1.000 84.544 569 ASP B C 1
ATOM 5372 O O . ASP B 1 329 ? 30.154 -6.299 -47.210 1.000 90.948 569 ASP B O 1
ATOM 5377 N N . ILE B 1 330 ? 32.131 -5.212 -47.330 1.000 79.923 570 ILE B N 1
ATOM 5378 C CA . ILE B 1 330 ? 31.820 -4.169 -46.361 1.000 76.214 570 ILE B CA 1
ATOM 5379 C C . ILE B 1 330 ? 31.144 -2.986 -47.066 1.000 72.888 570 ILE B C 1
ATOM 5380 O O . ILE B 1 330 ? 30.198 -2.430 -46.521 1.000 73.182 570 ILE B O 1
ATOM 5385 N N . VAL B 1 331 ? 31.589 -2.616 -48.280 1.000 69.677 571 VAL B N 1
ATOM 5386 C CA . VAL B 1 331 ? 31.008 -1.504 -49.027 1.000 66.826 571 VAL B CA 1
ATOM 5387 C C . VAL B 1 331 ? 29.592 -1.847 -49.515 1.000 69.003 571 VAL B C 1
ATOM 5388 O O . VAL B 1 331 ? 28.724 -0.979 -49.523 1.000 69.756 571 VAL B O 1
ATOM 5392 N N . ARG B 1 332 ? 29.335 -3.106 -49.894 1.000 71.822 572 ARG B N 1
ATOM 5393 C CA . ARG B 1 332 ? 28.006 -3.522 -50.327 1.000 74.554 572 ARG B CA 1
ATOM 5394 C C . ARG B 1 332 ? 26.999 -3.554 -49.174 1.000 72.746 572 ARG B C 1
ATOM 5395 O O . ARG B 1 332 ? 25.808 -3.600 -49.445 1.000 77.449 572 ARG B O 1
ATOM 5403 N N . LYS B 1 333 ? 27.447 -3.499 -47.912 1.000 69.495 573 LYS B N 1
ATOM 5404 C CA . LYS B 1 333 ? 26.564 -3.467 -46.745 1.000 69.471 573 LYS B CA 1
ATOM 5405 C C . LYS B 1 333 ? 25.999 -2.062 -46.470 1.000 68.082 573 LYS B C 1
ATOM 5406 O O . LYS B 1 333 ? 25.194 -1.921 -45.553 1.000 67.103 573 LYS B O 1
ATOM 5412 N N . ILE B 1 334 ? 26.408 -1.028 -47.232 1.000 68.232 574 ILE B N 1
ATOM 5413 C CA . ILE B 1 334 ? 26.121 0.364 -46.905 1.000 70.198 574 ILE B CA 1
ATOM 5414 C C . ILE B 1 334 ? 24.754 0.752 -47.477 1.000 71.209 574 ILE B C 1
ATOM 5415 O O . ILE B 1 334 ? 24.403 0.334 -48.576 1.000 71.266 574 ILE B O 1
ATOM 5420 N N . ASP B 1 335 ? 24.010 1.570 -46.709 1.000 72.085 575 ASP B N 1
ATOM 5421 C CA . ASP B 1 335 ? 22.759 2.196 -47.114 1.000 73.106 575 ASP B CA 1
ATOM 5422 C C . ASP B 1 335 ? 23.095 3.475 -47.884 1.000 72.632 575 ASP B C 1
ATOM 5423 O O . ASP B 1 335 ? 23.478 4.494 -47.286 1.000 72.509 575 ASP B O 1
ATOM 5428 N N . GLN B 1 336 ? 22.976 3.401 -49.221 1.000 72.306 576 GLN B N 1
ATOM 5429 C CA . GLN B 1 336 ? 23.286 4.516 -50.105 1.000 71.419 576 GLN B CA 1
ATOM 5430 C C . GLN B 1 336 ? 22.185 5.581 -50.059 1.000 76.275 576 GLN B C 1
ATOM 5431 O O . GLN B 1 336 ? 22.479 6.757 -50.284 1.000 74.530 576 GLN B O 1
ATOM 5437 N N . SER B 1 337 ? 20.940 5.183 -49.734 1.000 82.405 577 SER B N 1
ATOM 5438 C CA . SER B 1 337 ? 19.819 6.111 -49.591 1.000 86.110 577 SER B CA 1
ATOM 5439 C C . SER B 1 337 ? 20.063 7.190 -48.524 1.000 85.847 577 SER B C 1
ATOM 5440 O O . SER B 1 337 ? 19.465 8.257 -48.614 1.000 91.121 577 SER B O 1
ATOM 5443 N N . GLU B 1 338 ? 20.941 6.942 -47.539 1.000 81.270 578 GLU B N 1
ATOM 5444 C CA . GLU B 1 338 ? 21.323 7.928 -46.537 1.000 79.915 578 GLU B CA 1
ATOM 5445 C C . GLU B 1 338 ? 22.097 9.127 -47.103 1.000 73.377 578 GLU B C 1
ATOM 5446 O O . GLU B 1 338 ? 22.166 10.141 -46.420 1.000 71.622 578 GLU B O 1
ATOM 5452 N N . PHE B 1 339 ? 22.702 9.013 -48.299 1.000 70.703 579 PHE B N 1
ATOM 5453 C CA . PHE B 1 339 ? 23.526 10.069 -48.880 1.000 66.276 579 PHE B CA 1
ATOM 5454 C C . PHE B 1 339 ? 22.969 10.566 -50.215 1.000 67.998 579 PHE B C 1
ATOM 5455 O O . PHE B 1 339 ? 23.745 11.031 -51.048 1.000 63.450 579 PHE B O 1
ATOM 5463 N N . GLU B 1 340 ? 21.647 10.479 -50.433 1.000 72.043 580 GLU B N 1
ATOM 5464 C CA . GLU B 1 340 ? 21.052 11.026 -51.642 1.000 76.222 580 GLU B CA 1
ATOM 5465 C C . GLU B 1 340 ? 20.949 12.541 -51.465 1.000 75.420 580 GLU B C 1
ATOM 5466 O O . GLU B 1 340 ? 20.710 13.022 -50.356 1.000 73.167 580 GLU B O 1
ATOM 5472 N N . GLY B 1 341 ? 21.146 13.273 -52.570 1.000 73.814 581 GLY B N 1
ATOM 5473 C CA . GLY B 1 341 ? 21.183 14.726 -52.558 1.000 71.793 581 GLY B CA 1
ATOM 5474 C C . GLY B 1 341 ? 22.405 15.297 -51.838 1.000 67.705 581 GLY B C 1
ATOM 5475 O O . GLY B 1 341 ? 22.330 16.413 -51.329 1.000 69.987 581 GLY B O 1
ATOM 5476 N N . PHE B 1 342 ? 23.522 14.551 -51.814 1.000 65.400 582 PHE B N 1
ATOM 5477 C CA . PHE B 1 342 ? 24.771 15.015 -51.217 1.000 63.410 582 PHE B CA 1
ATOM 5478 C C . PHE B 1 342 ? 25.517 15.929 -52.192 1.000 62.271 582 PHE B C 1
ATOM 5479 O O . PHE B 1 342 ? 26.219 16.829 -51.732 1.000 59.741 582 PHE B O 1
ATOM 5487 N N . GLU B 1 343 ? 25.362 15.699 -53.514 1.000 64.474 583 GLU B N 1
ATOM 5488 C CA . GLU B 1 343 ? 26.108 16.422 -54.537 1.000 64.818 583 GLU B CA 1
ATOM 5489 C C . GLU B 1 343 ? 25.792 17.915 -54.451 1.000 66.953 583 GLU B C 1
ATOM 5490 O O . GLU B 1 343 ? 24.657 18.304 -54.166 1.000 71.640 583 GLU B O 1
ATOM 5496 N N . TYR B 1 344 ? 26.823 18.732 -54.688 1.000 66.782 584 TYR B N 1
ATOM 5497 C CA . TYR B 1 344 ? 26.716 20.182 -54.655 1.000 69.021 584 TYR B CA 1
ATOM 5498 C C . TYR B 1 344 ? 27.849 20.755 -55.502 1.000 68.677 584 TYR B C 1
ATOM 5499 O O . TYR B 1 344 ? 28.958 20.227 -55.478 1.000 64.508 584 TYR B O 1
ATOM 5508 N N . ILE B 1 345 ? 27.522 21.782 -56.299 1.000 72.701 585 ILE B N 1
ATOM 5509 C CA . ILE B 1 345 ? 28.493 22.652 -56.945 1.000 74.538 585 ILE B CA 1
ATOM 5510 C C . ILE B 1 345 ? 28.160 24.071 -56.479 1.000 76.135 585 ILE B C 1
ATOM 5511 O O . ILE B 1 345 ? 27.019 24.501 -56.595 1.000 80.252 585 ILE B O 1
ATOM 5516 N N . ASN B 1 346 ? 29.144 24.774 -55.905 1.000 76.225 586 ASN B N 1
ATOM 5517 C CA . ASN B 1 346 ? 28.962 26.148 -55.464 1.000 77.951 586 ASN B CA 1
ATOM 5518 C C . ASN B 1 346 ? 28.742 27.052 -56.680 1.000 79.910 586 ASN B C 1
ATOM 5519 O O . ASN B 1 346 ? 29.569 27.047 -57.584 1.000 85.092 586 ASN B O 1
ATOM 5524 N N . PRO B 1 347 ? 27.661 27.864 -56.760 1.000 78.899 587 PRO B N 1
ATOM 5525 C CA . PRO B 1 347 ? 27.589 28.923 -57.773 1.000 79.244 587 PRO B CA 1
ATOM 5526 C C . PRO B 1 347 ? 28.261 30.234 -57.324 1.000 76.538 587 PRO B C 1
ATOM 5527 O O . PRO B 1 347 ? 29.498 30.337 -57.110 1.000 70.574 587 PRO B O 1
ATOM 5531 N N . LYS C 2 7 ? 11.657 17.915 -34.623 1.000 76.354 647 LYS C N 1
ATOM 5532 C CA . LYS C 2 7 ? 10.220 18.204 -34.370 1.000 77.291 647 LYS C CA 1
ATOM 5533 C C . LYS C 2 7 ? 10.023 19.701 -34.141 1.000 78.609 647 LYS C C 1
ATOM 5534 O O . LYS C 2 7 ? 10.982 20.462 -34.245 1.000 84.581 647 LYS C O 1
ATOM 5540 N N . LYS C 2 8 ? 8.771 20.113 -33.872 1.000 76.359 648 LYS C N 1
ATOM 5541 C CA . LYS C 2 8 ? 8.398 21.521 -33.843 1.000 78.330 648 LYS C CA 1
ATOM 5542 C C . LYS C 2 8 ? 7.600 21.945 -32.602 1.000 79.573 648 LYS C C 1
ATOM 5543 O O . LYS C 2 8 ? 7.447 23.145 -32.403 1.000 91.627 648 LYS C O 1
ATOM 5549 N N . SER C 2 9 ? 7.155 21.010 -31.745 1.000 75.438 649 SER C N 1
ATOM 5550 C CA . SER C 2 9 ? 5.986 21.162 -30.873 1.000 73.419 649 SER C CA 1
ATOM 5551 C C . SER C 2 9 ? 4.681 20.978 -31.663 1.000 71.685 649 SER C C 1
ATOM 5552 O O . SER C 2 9 ? 3.673 21.656 -31.433 1.000 67.219 649 SER C O 1
ATOM 5555 N N . LEU C 2 10 ? 4.722 20.006 -32.585 1.000 71.243 650 LEU C N 1
ATOM 5556 C CA . LEU C 2 10 ? 3.569 19.212 -32.986 1.000 68.716 650 LEU C CA 1
ATOM 5557 C C . LEU C 2 10 ? 3.354 18.038 -32.015 1.000 63.605 650 LEU C C 1
ATOM 5558 O O . LEU C 2 10 ? 2.590 17.130 -32.328 1.000 58.873 650 LEU C O 1
ATOM 5563 N N . ARG C 2 11 ? 4.049 18.061 -30.854 1.000 61.271 651 ARG C N 1
ATOM 5564 C CA . ARG C 2 11 ? 3.845 17.204 -29.693 1.000 60.552 651 ARG C CA 1
ATOM 5565 C C . ARG C 2 11 ? 2.831 17.778 -28.694 1.000 59.304 651 ARG C C 1
ATOM 5566 O O . ARG C 2 11 ? 2.742 17.294 -27.566 1.000 55.772 651 ARG C O 1
ATOM 5574 N N . GLN C 2 12 ? 2.058 18.793 -29.105 1.000 62.163 652 GLN C N 1
ATOM 5575 C CA . GLN C 2 12 ? 1.073 19.445 -28.262 1.000 63.584 652 GLN C CA 1
ATOM 5576 C C . GLN C 2 12 ? -0.244 18.711 -28.494 1.000 61.268 652 GLN C C 1
ATOM 5577 O O . GLN C 2 12 ? -0.546 18.391 -29.637 1.000 61.368 652 GLN C O 1
ATOM 5583 N N . SER C 2 13 ? -0.995 18.412 -27.420 1.000 61.610 653 SER C N 1
ATOM 5584 C CA . SER C 2 13 ? -2.335 17.835 -27.521 1.000 63.179 653 SER C CA 1
ATOM 5585 C C . SER C 2 13 ? -3.333 18.855 -28.080 1.000 65.403 653 SER C C 1
ATOM 5586 O O . SER C 2 13 ? -3.070 20.051 -28.037 1.000 70.640 653 SER C O 1
ATOM 5589 N N . PHE C 2 14 ? -4.479 18.382 -28.598 1.000 68.419 654 PHE C N 1
ATOM 5590 C CA . PHE C 2 14 ? -5.534 19.249 -29.123 1.000 68.642 654 PHE C CA 1
ATOM 5591 C C . PHE C 2 14 ? -6.821 18.440 -29.309 1.000 71.388 654 PHE C C 1
ATOM 5592 O O . PHE C 2 14 ? -6.802 17.215 -29.183 1.000 71.424 654 PHE C O 1
ATOM 5600 N N . ARG C 2 15 ? -7.922 19.129 -29.666 1.000 75.496 655 ARG C N 1
ATOM 5601 C CA . ARG C 2 15 ? -9.228 18.500 -29.859 1.000 78.025 655 ARG C CA 1
ATOM 5602 C C . ARG C 2 15 ? -10.127 19.362 -30.761 1.000 80.523 655 ARG C C 1
ATOM 5603 O O . ARG C 2 15 ? -10.121 20.583 -30.638 1.000 75.033 655 ARG C O 1
ATOM 5611 N N . ARG C 2 16 ? -10.903 18.716 -31.658 1.000 88.534 656 ARG C N 1
ATOM 5612 C CA . ARG C 2 16 ? -11.827 19.370 -32.588 1.000 89.887 656 ARG C CA 1
ATOM 5613 C C . ARG C 2 16 ? -13.004 18.420 -32.909 1.000 91.790 656 ARG C C 1
ATOM 5614 O O . ARG C 2 16 ? -13.964 18.881 -33.581 1.000 93.538 656 ARG C O 1
ATOM 5622 N N . LYS D 2 7 ? 47.873 12.232 -22.932 1.000 76.035 647 LYS D N 1
ATOM 5623 C CA . LYS D 2 7 ? 47.887 13.101 -24.141 1.000 73.814 647 LYS D CA 1
ATOM 5624 C C . LYS D 2 7 ? 47.496 12.259 -25.355 1.000 73.772 647 LYS D C 1
ATOM 5625 O O . LYS D 2 7 ? 47.129 11.100 -25.196 1.000 76.149 647 LYS D O 1
ATOM 5631 N N . LYS D 2 8 ? 47.481 12.890 -26.540 1.000 77.109 648 LYS D N 1
ATOM 5632 C CA . LYS D 2 8 ? 47.414 12.240 -27.847 1.000 79.731 648 LYS D CA 1
ATOM 5633 C C . LYS D 2 8 ? 45.971 11.837 -28.162 1.000 77.412 648 LYS D C 1
ATOM 5634 O O . LYS D 2 8 ? 45.388 12.362 -29.110 1.000 78.652 648 LYS D O 1
ATOM 5640 N N . SER D 2 9 ? 45.405 10.898 -27.388 1.000 75.991 649 SER D N 1
ATOM 5641 C CA . SER D 2 9 ? 43.982 10.583 -27.448 1.000 75.851 649 SER D CA 1
ATOM 5642 C C . SER D 2 9 ? 43.144 11.735 -26.891 1.000 70.108 649 SER D C 1
ATOM 5643 O O . SER D 2 9 ? 41.986 11.882 -27.279 1.000 69.443 649 SER D O 1
ATOM 5646 N N . LEU D 2 10 ? 43.740 12.525 -25.979 1.000 68.942 650 LEU D N 1
ATOM 5647 C CA . LEU D 2 10 ? 43.109 13.674 -25.341 1.000 65.976 650 LEU D CA 1
ATOM 5648 C C . LEU D 2 10 ? 43.003 14.863 -26.304 1.000 64.913 650 LEU D C 1
ATOM 5649 O O . LEU D 2 10 ? 42.198 15.758 -26.050 1.000 66.424 650 LEU D O 1
ATOM 5654 N N . ARG D 2 11 ? 43.815 14.873 -27.380 1.000 63.581 651 ARG D N 1
ATOM 5655 C CA . ARG D 2 11 ? 43.728 15.853 -28.457 1.000 63.581 651 ARG D CA 1
ATOM 5656 C C . ARG D 2 11 ? 42.855 15.386 -29.629 1.000 63.621 651 ARG D C 1
ATOM 5657 O O . ARG D 2 11 ? 42.724 16.141 -30.593 1.000 62.092 651 ARG D O 1
ATOM 5665 N N . GLN D 2 12 ? 42.243 14.185 -29.548 1.000 65.650 652 GLN D N 1
ATOM 5666 C CA . GLN D 2 12 ? 41.399 13.653 -30.612 1.000 67.240 652 GLN D CA 1
ATOM 5667 C C . GLN D 2 12 ? 39.932 13.960 -30.327 1.000 61.765 652 GLN D C 1
ATOM 5668 O O . GLN D 2 12 ? 39.508 13.945 -29.173 1.000 56.544 652 GLN D O 1
ATOM 5674 N N . SER D 2 13 ? 39.177 14.190 -31.414 1.000 63.837 653 SER D N 1
ATOM 5675 C CA . SER D 2 13 ? 37.776 14.589 -31.355 1.000 65.092 653 SER D CA 1
ATOM 5676 C C . SER D 2 13 ? 36.902 13.398 -30.966 1.000 65.889 653 SER D C 1
ATOM 5677 O O . SER D 2 13 ? 37.333 12.250 -31.086 1.000 72.564 653 SER D O 1
ATOM 5680 N N . PHE D 2 14 ? 35.673 13.679 -30.509 1.000 62.597 654 PHE D N 1
ATOM 5681 C CA . PHE D 2 14 ? 34.738 12.624 -30.154 1.000 63.126 654 PHE D CA 1
ATOM 5682 C C . PHE D 2 14 ? 33.296 13.132 -30.182 1.000 66.032 654 PHE D C 1
ATOM 5683 O O . PHE D 2 14 ? 33.046 14.338 -30.173 1.000 61.757 654 PHE D O 1
ATOM 5691 N N . ARG D 2 15 ? 32.376 12.148 -30.174 1.000 71.780 655 ARG D N 1
ATOM 5692 C CA . ARG D 2 15 ? 30.934 12.330 -30.200 1.000 73.338 655 ARG D CA 1
ATOM 5693 C C . ARG D 2 15 ? 30.285 11.148 -29.462 1.000 73.756 655 ARG D C 1
ATOM 5694 O O . ARG D 2 15 ? 30.280 10.034 -29.988 1.000 72.182 655 ARG D O 1
ATOM 5702 N N . ARG D 2 16 ? 29.788 11.396 -28.232 1.000 73.219 656 ARG D N 1
ATOM 5703 C CA . ARG D 2 16 ? 29.207 10.398 -27.337 1.000 73.354 656 ARG D CA 1
ATOM 5704 C C . ARG D 2 16 ? 27.819 10.857 -26.885 1.000 77.499 656 ARG D C 1
ATOM 5705 O O . ARG D 2 16 ? 27.462 12.022 -27.077 1.000 84.015 656 ARG D O 1
ATOM 5713 N N . MET D 2 17 ? 27.053 9.925 -26.286 1.000 77.880 657 MET D N 1
ATOM 5714 C CA . MET D 2 17 ? 25.779 10.202 -25.626 1.000 75.167 657 MET D CA 1
ATOM 5715 C C . MET D 2 17 ? 25.911 9.856 -24.127 1.000 74.135 657 MET D C 1
ATOM 5716 O O . MET D 2 17 ? 26.896 10.329 -23.489 1.000 66.292 657 MET D O 1
#

Radius of gyration: 29.8 Å; Cα contacts (8 Å, |Δi|>4): 1260; chains: 4; bounding box: 82×62×75 Å

Organism: Homo sapiens (NCBI:txid9606)

Nearest PDB structures (foldseek):
  8r3y-assembly1_I  TM=9.705E-01  e=4.316E-53  Homo sapiens
  1zrz-assembly1_A  TM=9.716E-01  e=3.599E-48  Homo sapiens
  3iw4-assembly2_B  TM=9.091E-01  e=1.357E-35  Homo sapiens
  7t4u-assembly2_B  TM=8.978E-01  e=2.688E-27  Homo sapiens
  7t4w-assembly2_B  TM=9.197E-01  e=2.679E-26  Homo sapiens

Foldseek 3Di:
DDPVQWDWDFFFDDDPFWTKTWIAGNVPRDIWIKTKGWLLPQDDPLRLLLLVQQLVCLALHQPFPQAKHWFWWDDDLTIIITTIHDFQQAFQVLVCVVPLAADLVQLLLQLLLVLVVLVRCVVQAKAQQADDRRQWGAGQQGHTHGYRRSRMDHPHDQPRWDWADYDLLLAALCNLVRHTDGNLSVLSSSLQRSLCRHVSAGLLRCLCVDPDPVSVDSVVSSVCLQPPDRDRDPPDDPLSVCLSCQSSPNDSCRHAQRPSPCRSVSVCPRPSNPPDPSVCSSVVNDRNPDRGDADDDGRSVRGDVVRRVDDRDDDDDCVSSVPGDCVSCPPVIDGPPD/DDPVQWDWDFWFDDDPFWTKTWIARRVDRDIWIKTKGWLLPADDDCSLVLLVQQVVVLVLQPPAPQAKHWFWWDDDLTIIITTIHDFQLAFQVLVCVVPQAADLVQLLLQLLLVLVVLVSCVVQAKAQQADDRRQWTAHQQGHTHGYRSSPMDHPHDQPRFAWADYDLLLAALCNLVRHTGGNLSVLSSSLQRSLCRHVSAGLLRVLCVDPDPVCVDSVVSSVCLHPPDRDRDPVDDPLSVVLSCQSSPNDSCRHAQRPSPCRSVSVCPRPSNVPPPSVCSRVVNDRRPDRRDADDPGRSVRGDVVRRVDDRDDDDDVVSSVVDDCVSCPPVIDGDD/DPPPVDDDDD/DVVVPDDDDDD

GO terms:
  GO:0010976 positive regulation of neuron projection development (P, IDA)
  GO:0004672 protein kinase activity (F, IDA)
  GO:0005634 nucleus (C, IDA)
  GO:0005829 cytosol (C, IDA)
  GO:0043524 negative regulation of neuron apoptotic process (P, IDA)
  GO:0005634 nucleus (C, EXP)
  GO:0005737 cytoplasm (C, EXP)
  GO:0005768 endosome (C, EXP)
  GO:0034351 negative regulation of glial cell apoptotic process (P, IMP)
  GO:0010976 positive regulation of neuron projection development (P, IMP)
  GO:2000353 positive regulation of endothelial cell apoptotic process (P, IMP)
  GO:0060252 positive regulation of glial cell proliferation (P, IMP)
  GO:0005515 protein binding (F, IPI)
  GO:0004674 protein serine/threonine kinase activity (F, EXP)
  GO:0004674 protein serine/threonine kinase activity (F, TAS)
  GO:0043066 negative regulation of apoptotic process (P, TAS)
  GO:0005654 nucleoplasm (C, TAS)
  GO:0045747 positive regulation of Notch signaling pathway (P, TAS)
  GO:0005829 cytosol (C, TAS)
  GO:0005886 plasma membrane (C, TAS)